Protein AF-A0A933A9W0-F1 (afdb_monomer_lite)

pLDDT: mean 83.27, std 21.34, range [23.09, 98.62]

Radius of gyration: 30.1 Å; chains: 1; bounding box: 89×67×86 Å

Foldseek 3Di:
DDDDDDDDDDDDDDDDDDDDDDDDDDDDDDDDDDDDDDDDDDDDDDDDPPPPDPDPPPDDPDDQKDKDFDAFAEDAAQDKDKTAIDIDGPNPWAWDWKAKDWDAEFDWDWDPRTHRMIMIGHHHLVSLVVQLVVLADAAQAKFFGAHFPCSQQRSQKTKMKMWTQTPVGIDIDMHIYGHDHLADGGLRFLQAEAQHKIKIAHHDDDWWAKDKDADPPWPWDWDPRTDRIIMIGHHDAAWMWMATVVVRDIDIHGYAFADFFFQAADPVRFGDGCPCCVQCVCPNHPNLPVFLSQEQQRCVQVVLQADQQRDDDLVCCQQFWFPDDPVDDRLTLVVLCVVLVPDDDPGHHHCVLNVCCVRSVSNNRTGGRDLCLQQNHDGRRVPNPPSDDDPSRDAPDLSSVSRQCPPPRPHHPVVVCCPDPQQDLCLCVPLVVCLAFQVSVCQFFLLSVVQQQVPLANLDGGPCPPPPDTQHSVSCVVSQSHSHRTGGNHPCSFFPSSHHWNDDDDDPDPPDDGGGHTPFAQWERQALQADIDHRQGSCSSVLNPQDQNPHFAEPPDDDPDPDDTDPRHVNCQQQVTRDYPTDHRPGDPLSPDHNRVVVPPD

Structure (mmCIF, N/CA/C/O backbone):
data_AF-A0A933A9W0-F1
#
_entry.id   AF-A0A933A9W0-F1
#
loop_
_atom_site.group_PDB
_atom_site.id
_atom_site.type_symbol
_atom_site.label_atom_id
_atom_site.label_alt_id
_atom_site.label_comp_id
_atom_site.label_asym_id
_atom_site.label_entity_id
_atom_site.label_seq_id
_atom_site.pdbx_PDB_ins_code
_atom_site.C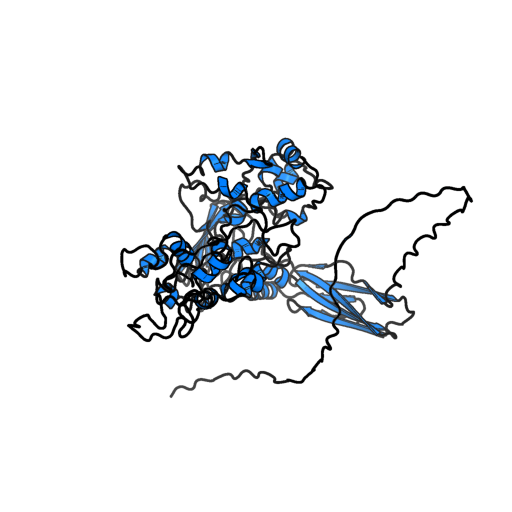artn_x
_atom_site.Cartn_y
_atom_site.Cartn_z
_atom_site.occupancy
_atom_site.B_iso_or_equiv
_atom_site.auth_seq_id
_atom_site.auth_comp_id
_atom_site.auth_asym_id
_atom_site.auth_atom_id
_atom_site.pdbx_PDB_model_num
ATOM 1 N N . MET A 1 1 ? -29.456 37.833 -17.055 1.00 34.94 1 MET A N 1
ATOM 2 C CA . MET A 1 1 ? -30.011 38.047 -15.700 1.00 34.94 1 MET A CA 1
ATOM 3 C C . MET A 1 1 ? -30.198 36.694 -15.025 1.00 34.94 1 MET A C 1
ATOM 5 O O . MET A 1 1 ? -31.278 36.132 -15.084 1.00 34.94 1 MET A O 1
ATOM 9 N N . LEU A 1 2 ? -29.138 36.154 -14.424 1.00 25.06 2 LEU A N 1
ATOM 10 C CA . LEU A 1 2 ? -29.188 34.976 -13.556 1.00 25.06 2 LEU A CA 1
ATOM 11 C C . LEU A 1 2 ? -28.366 35.314 -12.307 1.00 25.06 2 LEU A C 1
ATOM 13 O O . LEU A 1 2 ? -27.228 35.766 -12.418 1.00 25.06 2 LEU A O 1
ATOM 17 N N . LYS A 1 3 ? -28.985 35.169 -11.134 1.00 26.03 3 LYS A N 1
ATOM 18 C CA . LYS A 1 3 ? -28.390 35.401 -9.815 1.00 26.03 3 LYS A CA 1
ATOM 19 C C . LYS A 1 3 ? -27.607 34.153 -9.397 1.00 26.03 3 LYS A C 1
ATOM 21 O O . LYS A 1 3 ? -28.221 33.118 -9.159 1.00 26.03 3 LYS A O 1
ATOM 26 N N . GLY A 1 4 ? -26.288 34.266 -9.260 1.00 26.70 4 GLY A N 1
ATOM 27 C CA . GLY A 1 4 ? -25.443 33.287 -8.572 1.00 26.70 4 GLY A CA 1
ATOM 28 C C . GLY A 1 4 ? -25.197 33.729 -7.129 1.00 26.70 4 GLY A C 1
ATOM 29 O O . GLY A 1 4 ? -24.709 34.833 -6.895 1.00 26.70 4 GLY A O 1
ATOM 30 N N . LYS A 1 5 ? -25.576 32.890 -6.160 1.00 28.75 5 LYS A N 1
ATOM 31 C CA . LYS A 1 5 ? -25.258 33.059 -4.736 1.00 28.75 5 LYS A CA 1
ATOM 32 C C . LYS A 1 5 ? -23.832 32.554 -4.487 1.00 28.75 5 LYS A C 1
ATOM 34 O O . LYS A 1 5 ? -23.598 31.355 -4.574 1.00 28.75 5 LYS A O 1
ATOM 39 N N . LEU A 1 6 ? -22.915 33.455 -4.139 1.00 24.86 6 LEU A N 1
ATOM 40 C CA . LEU A 1 6 ? -21.637 33.116 -3.506 1.00 24.86 6 LEU A CA 1
ATOM 41 C C . LEU A 1 6 ? -21.896 32.863 -2.011 1.00 24.86 6 LEU A C 1
ATOM 43 O O . LEU A 1 6 ? -22.423 33.742 -1.326 1.00 24.86 6 LEU A O 1
ATOM 47 N N . LYS A 1 7 ? -21.543 31.680 -1.496 1.00 26.83 7 LYS A N 1
ATOM 48 C CA . LYS A 1 7 ? -21.399 31.450 -0.051 1.00 26.83 7 LYS A CA 1
ATOM 49 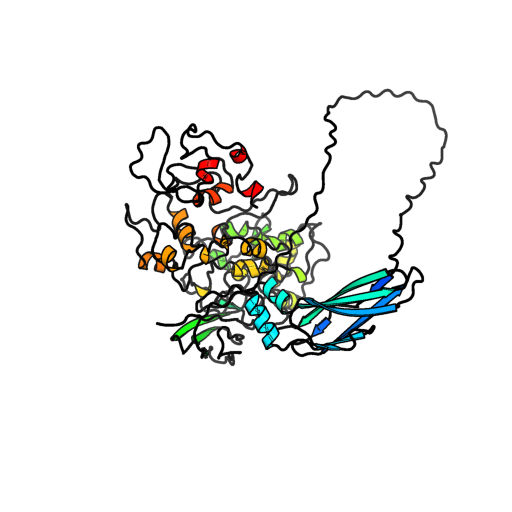C C . LYS A 1 7 ? -19.961 31.791 0.338 1.00 26.83 7 LYS A C 1
ATOM 51 O O . LYS A 1 7 ? -19.016 31.229 -0.199 1.00 26.83 7 LYS A O 1
ATOM 56 N N . MET A 1 8 ? -19.840 32.749 1.246 1.00 24.64 8 MET A N 1
ATOM 57 C CA . MET A 1 8 ? -18.605 33.331 1.760 1.00 24.64 8 MET A CA 1
ATOM 58 C C . MET A 1 8 ? -18.277 32.621 3.082 1.00 24.64 8 MET A C 1
ATOM 60 O O . MET A 1 8 ? -19.034 32.744 4.044 1.00 24.64 8 MET A O 1
ATOM 64 N N . GLY A 1 9 ? -17.207 31.824 3.107 1.00 25.22 9 GLY A N 1
ATOM 65 C CA . GLY A 1 9 ? -16.705 31.172 4.318 1.00 25.22 9 GLY A CA 1
ATOM 66 C C . GLY A 1 9 ? -15.905 32.159 5.166 1.00 25.22 9 GLY A C 1
ATOM 67 O O . GLY A 1 9 ? -14.976 32.794 4.673 1.00 25.22 9 GLY A O 1
ATOM 68 N N . TRP A 1 10 ? -16.299 32.318 6.427 1.00 24.23 10 TRP A N 1
ATOM 69 C CA . TRP A 1 10 ? -15.609 33.138 7.419 1.00 24.23 10 TRP A CA 1
ATOM 70 C C . TRP A 1 10 ? -14.385 32.385 7.955 1.00 24.23 10 TRP A C 1
ATOM 72 O O . TRP A 1 10 ? -14.532 31.409 8.684 1.00 24.23 10 TRP A O 1
ATOM 82 N N . GLY A 1 11 ? -13.186 32.847 7.600 1.00 25.08 11 GLY A N 1
ATOM 83 C CA . GLY A 1 11 ? -11.932 32.466 8.249 1.00 25.08 11 GLY A CA 1
ATOM 84 C C . GLY A 1 11 ? -11.613 33.443 9.380 1.00 25.08 11 GLY A C 1
ATOM 85 O O . GLY A 1 11 ? -11.507 34.648 9.152 1.00 25.08 11 GLY A O 1
ATOM 86 N N . VAL A 1 12 ? -11.498 32.924 10.600 1.00 27.22 12 VAL A N 1
ATOM 87 C CA . VAL A 1 12 ? -11.137 33.675 11.806 1.00 27.22 12 VAL A CA 1
ATOM 88 C C . VAL A 1 12 ? -9.650 34.035 11.766 1.00 27.22 12 VAL A C 1
ATOM 90 O O . VAL A 1 12 ? -8.783 33.168 11.713 1.00 27.22 12 VAL A O 1
ATOM 93 N N . LEU A 1 13 ? -9.383 35.340 11.807 1.00 25.28 13 LEU A N 1
ATOM 94 C CA . LEU A 1 13 ? -8.095 35.955 12.113 1.00 25.28 13 LEU A CA 1
ATOM 95 C C . LEU A 1 13 ? -7.812 35.811 13.617 1.00 25.28 13 LEU A C 1
ATOM 97 O O . LEU A 1 13 ? -8.642 36.237 14.419 1.00 25.28 13 LEU A O 1
ATOM 101 N N . LEU A 1 14 ? -6.629 35.329 14.003 1.00 25.61 14 LEU A N 1
ATOM 102 C CA . LEU A 1 14 ? -5.960 35.751 15.241 1.00 25.61 14 LEU A CA 1
ATOM 103 C C . LEU A 1 14 ? -4.461 35.439 15.153 1.00 25.61 14 LEU A C 1
ATOM 105 O O . LEU A 1 14 ? -4.034 34.289 15.191 1.00 25.61 14 LEU A O 1
ATOM 109 N N . LEU A 1 15 ? -3.681 36.509 14.998 1.00 25.11 15 LEU A N 1
ATOM 110 C CA . LEU A 1 15 ? -2.225 36.534 14.935 1.00 25.11 15 LEU A CA 1
ATOM 111 C C . LEU A 1 15 ? -1.724 37.397 16.103 1.00 25.11 15 LEU A C 1
ATOM 113 O O . LEU A 1 15 ? -2.018 38.588 16.148 1.00 25.11 15 LEU A O 1
ATOM 117 N N . ALA A 1 16 ? -0.998 36.787 17.036 1.00 25.27 16 ALA A N 1
ATOM 118 C CA . ALA A 1 16 ? -0.048 37.383 17.987 1.00 25.27 16 ALA A CA 1
ATOM 119 C C . ALA A 1 16 ? 0.556 36.191 18.753 1.00 25.27 16 ALA A C 1
ATOM 121 O O . ALA A 1 16 ? -0.192 35.344 19.220 1.00 25.27 16 ALA A O 1
ATOM 122 N N . GLY A 1 17 ? 1.853 35.964 18.916 1.00 23.53 17 GLY A N 1
ATOM 123 C CA . GLY A 1 17 ? 3.048 36.777 18.759 1.00 23.53 17 GLY A CA 1
ATOM 124 C C . GLY A 1 17 ? 3.981 36.330 19.886 1.00 23.53 17 GLY A C 1
ATOM 125 O O . GLY A 1 17 ? 3.722 36.673 21.032 1.00 23.53 17 GLY A O 1
ATOM 126 N N . VAL A 1 18 ? 5.022 35.542 19.597 1.00 25.08 18 VAL A N 1
ATOM 127 C CA . VAL A 1 18 ? 6.111 35.270 20.553 1.00 25.08 18 VAL A CA 1
ATOM 128 C C . VAL A 1 18 ? 7.432 35.213 19.793 1.00 25.08 18 VAL A C 1
ATOM 130 O O . VAL A 1 18 ? 7.679 34.325 18.982 1.00 25.08 18 VAL A O 1
ATOM 133 N N . LEU A 1 19 ? 8.257 36.217 20.069 1.00 23.84 19 LEU A N 1
ATOM 134 C CA . LEU A 1 19 ? 9.648 36.366 19.670 1.00 23.84 19 LEU A CA 1
ATOM 135 C C . LEU A 1 19 ? 10.511 35.638 20.715 1.00 23.84 19 LEU A C 1
ATOM 137 O O . LEU A 1 19 ? 10.413 35.960 21.898 1.00 23.84 19 LEU A O 1
ATOM 141 N N . ALA A 1 20 ? 11.358 34.692 20.305 1.00 25.88 20 ALA A N 1
ATOM 142 C CA . ALA A 1 20 ? 12.366 34.092 21.180 1.00 25.88 20 ALA A CA 1
ATOM 143 C C . ALA A 1 20 ? 13.759 34.225 20.548 1.00 25.88 20 ALA A C 1
ATOM 145 O O . ALA A 1 20 ? 14.064 33.636 19.513 1.00 25.88 20 ALA A O 1
ATOM 146 N N . LEU A 1 21 ? 14.570 35.058 21.199 1.00 23.11 21 LEU A N 1
ATOM 147 C CA . LEU A 1 21 ? 16.001 35.268 21.001 1.00 23.11 21 LEU A CA 1
ATOM 148 C C . LEU A 1 21 ? 16.768 33.974 21.340 1.00 23.11 21 LEU A C 1
ATOM 150 O O . LEU A 1 21 ? 16.639 33.477 22.456 1.00 23.11 21 LEU A O 1
ATOM 154 N N . PHE A 1 22 ? 17.623 33.485 20.439 1.00 24.70 22 PHE A N 1
ATOM 155 C CA . PHE A 1 22 ? 18.659 32.500 20.770 1.00 24.70 22 PHE A CA 1
ATOM 156 C C . PHE A 1 22 ? 20.037 33.168 20.733 1.00 24.70 22 PHE A C 1
ATOM 158 O O . PHE A 1 22 ? 20.483 33.663 19.699 1.00 24.70 22 PHE A O 1
ATOM 165 N N . LEU A 1 23 ? 20.692 33.193 21.895 1.00 24.77 23 LEU A N 1
ATOM 166 C CA . LEU A 1 23 ? 22.083 33.597 22.081 1.00 24.77 23 LEU A CA 1
ATOM 167 C C . LEU A 1 23 ? 23.011 32.447 21.668 1.00 24.77 23 LEU A C 1
ATOM 169 O O . LEU A 1 23 ? 22.913 31.342 22.198 1.00 24.77 23 LEU A O 1
ATOM 173 N N . LEU A 1 24 ? 23.926 32.739 20.740 1.00 23.81 24 LEU A N 1
ATOM 174 C CA . LEU A 1 24 ? 25.108 31.930 20.463 1.00 23.81 24 LEU A CA 1
ATOM 175 C C . LEU A 1 24 ? 26.062 31.975 21.663 1.00 23.81 24 LEU A C 1
ATOM 177 O O . LEU A 1 24 ? 26.361 33.053 22.173 1.00 23.81 24 LEU A O 1
ATOM 181 N N . SER A 1 25 ? 26.643 30.829 22.014 1.00 24.25 25 SER A N 1
ATOM 182 C CA . SER A 1 25 ? 27.951 30.799 22.665 1.00 24.25 25 SER A CA 1
ATOM 183 C C . SER A 1 25 ? 28.814 29.729 22.007 1.00 24.25 25 SER A C 1
ATOM 185 O O . SER A 1 25 ? 28.452 28.556 21.952 1.00 24.25 25 SER A O 1
ATOM 187 N N . ALA A 1 26 ? 29.935 30.184 21.456 1.00 25.33 26 ALA A N 1
ATOM 188 C CA . ALA A 1 26 ? 30.966 29.392 20.810 1.00 25.33 26 ALA A CA 1
ATOM 189 C C . ALA A 1 26 ? 31.969 28.835 21.833 1.00 25.33 26 ALA A C 1
ATOM 191 O O . ALA A 1 26 ? 32.259 29.491 22.830 1.00 25.33 26 ALA A O 1
ATOM 192 N N . CYS A 1 27 ? 32.514 27.657 21.534 1.00 23.09 27 CYS A N 1
ATOM 193 C CA . CYS A 1 27 ? 33.847 27.143 21.889 1.00 23.09 27 CYS A CA 1
ATOM 194 C C . CYS A 1 27 ? 33.906 25.730 21.287 1.00 23.09 27 CYS A C 1
ATOM 196 O O . CYS A 1 27 ? 32.954 24.979 21.440 1.00 23.09 27 CYS A O 1
ATOM 198 N N . GLY A 1 28 ? 34.907 25.254 20.562 1.00 25.03 28 GLY A N 1
ATOM 199 C CA . GLY A 1 28 ? 36.280 25.669 20.313 1.00 25.03 28 GLY A CA 1
ATOM 200 C C . GLY A 1 28 ? 36.989 24.364 19.929 1.00 25.03 28 GLY A C 1
ATOM 201 O O . GLY A 1 28 ? 36.857 23.373 20.641 1.00 25.03 28 GLY A O 1
ATOM 202 N N . LYS A 1 29 ? 37.611 24.323 18.748 1.00 26.22 29 LYS A N 1
ATOM 203 C CA . LYS A 1 29 ? 38.359 23.168 18.222 1.00 26.22 29 LYS A CA 1
ATOM 204 C C . LYS A 1 29 ? 39.548 22.832 19.129 1.00 26.22 29 LYS A C 1
ATOM 206 O O . LYS A 1 29 ? 40.138 23.767 19.653 1.00 26.22 29 LYS A O 1
ATOM 211 N N . GLU A 1 30 ? 39.935 21.554 19.199 1.00 25.86 30 GLU A N 1
ATOM 212 C CA . GLU A 1 30 ? 41.292 21.060 18.872 1.00 25.86 30 GLU A CA 1
ATOM 213 C C . GLU A 1 30 ? 41.465 19.557 19.194 1.00 25.86 30 GLU A C 1
ATOM 215 O O . GLU A 1 30 ? 41.181 19.092 20.293 1.00 25.86 30 GLU A O 1
ATOM 220 N N . GLU A 1 31 ? 41.965 18.815 18.205 1.00 28.73 31 GLU A N 1
ATOM 221 C CA . GLU A 1 31 ? 42.827 17.625 18.333 1.00 28.73 31 GLU A CA 1
ATOM 222 C C . GLU A 1 31 ? 44.253 18.097 17.938 1.00 28.73 31 GLU A C 1
ATOM 224 O O . GLU A 1 31 ? 44.320 19.100 17.214 1.00 28.73 31 GLU A O 1
ATOM 229 N N . PRO A 1 32 ? 45.388 17.443 18.308 1.00 37.06 32 PRO A N 1
ATOM 230 C CA . PRO A 1 32 ? 45.601 16.003 18.095 1.00 37.06 32 PRO A CA 1
ATOM 231 C C . PRO A 1 32 ? 46.526 15.245 19.094 1.00 37.06 32 PRO A C 1
ATOM 233 O O . PRO A 1 32 ? 47.184 15.793 19.973 1.00 37.06 32 PRO A O 1
ATOM 236 N N . THR A 1 33 ? 46.567 13.928 18.873 1.00 28.81 33 THR A N 1
ATOM 237 C CA . THR A 1 33 ? 47.484 12.848 19.312 1.00 28.81 33 THR A CA 1
ATOM 238 C C . THR A 1 33 ? 48.939 13.181 19.704 1.00 28.81 33 THR A C 1
ATOM 240 O O . THR A 1 33 ? 49.611 13.913 18.983 1.00 28.81 33 THR A O 1
ATOM 243 N N . THR A 1 34 ? 49.499 12.469 20.707 1.00 25.62 34 THR A N 1
ATOM 244 C CA . THR A 1 34 ? 50.857 11.843 20.661 1.00 25.62 34 THR A CA 1
ATOM 245 C C . THR A 1 34 ? 51.174 10.881 21.837 1.00 25.62 34 THR A C 1
ATOM 247 O O . THR A 1 34 ? 51.078 11.227 23.007 1.00 25.62 34 THR A O 1
ATOM 250 N N . THR A 1 35 ? 51.548 9.654 21.457 1.00 23.45 35 THR A N 1
ATOM 251 C CA . THR A 1 35 ? 52.614 8.723 21.910 1.00 23.45 35 THR A CA 1
ATOM 252 C C . THR A 1 35 ? 53.100 8.617 23.379 1.00 23.45 35 THR A C 1
ATOM 254 O O . THR A 1 35 ? 53.759 9.496 23.918 1.00 23.45 35 THR A O 1
ATOM 257 N N . THR A 1 36 ? 52.889 7.411 23.928 1.00 27.62 36 THR A N 1
ATOM 258 C CA . THR A 1 36 ? 53.719 6.532 24.794 1.00 27.62 36 THR A CA 1
ATOM 259 C C . THR A 1 36 ? 54.945 7.091 25.539 1.00 27.62 36 THR A C 1
ATOM 261 O O . THR A 1 36 ? 55.904 7.509 24.903 1.00 27.62 36 THR A O 1
ATOM 264 N N . THR A 1 37 ? 55.040 6.852 26.859 1.00 23.17 37 THR A N 1
ATOM 265 C CA . THR A 1 37 ? 56.263 6.318 27.514 1.00 23.17 37 THR A CA 1
ATOM 266 C C . THR A 1 37 ? 55.915 5.625 28.838 1.00 23.17 37 THR A C 1
ATOM 268 O O . THR A 1 37 ? 55.237 6.178 29.700 1.00 23.17 37 THR A O 1
ATOM 271 N N . THR A 1 38 ? 56.398 4.394 28.983 1.00 26.12 38 THR A N 1
ATOM 272 C CA . THR A 1 38 ? 56.368 3.568 30.191 1.00 26.12 38 THR A CA 1
ATOM 273 C C . THR A 1 38 ? 57.582 3.897 31.061 1.00 26.12 38 THR A C 1
ATOM 275 O O . THR A 1 38 ? 58.704 3.780 30.578 1.00 26.12 38 THR A O 1
ATOM 278 N N . THR A 1 39 ? 57.385 4.199 32.348 1.00 24.67 39 THR A N 1
ATOM 279 C CA . THR A 1 39 ? 58.450 4.043 33.352 1.00 24.67 39 THR A CA 1
ATOM 280 C C . THR A 1 39 ? 57.861 3.482 34.640 1.00 24.67 39 THR A C 1
ATOM 282 O O . THR A 1 39 ? 57.137 4.148 35.374 1.00 24.67 39 THR A O 1
ATOM 285 N N . THR A 1 40 ? 58.161 2.211 34.879 1.00 25.31 40 THR A N 1
ATOM 286 C CA . THR A 1 40 ? 57.961 1.476 36.127 1.00 25.31 40 THR A CA 1
ATOM 287 C C . THR A 1 40 ? 58.981 1.906 37.177 1.00 25.31 40 THR A C 1
ATOM 289 O O . THR A 1 40 ? 60.182 1.776 36.941 1.00 25.31 40 THR A O 1
ATOM 292 N N . THR A 1 41 ? 58.511 2.273 38.370 1.00 26.42 41 THR A N 1
ATOM 293 C CA . THR A 1 41 ? 59.307 2.174 39.601 1.00 26.42 41 THR A CA 1
ATOM 294 C C . THR A 1 41 ? 58.466 1.500 40.681 1.00 26.42 41 THR A C 1
ATOM 296 O O . THR A 1 41 ? 57.390 1.957 41.053 1.00 26.42 41 THR A O 1
ATOM 299 N N . THR A 1 42 ? 58.960 0.351 41.120 1.00 26.42 42 THR A N 1
ATOM 300 C CA . THR A 1 42 ? 58.375 -0.619 42.050 1.00 26.42 42 THR A CA 1
ATOM 301 C C . THR A 1 42 ? 58.728 -0.311 43.503 1.00 26.42 42 THR A C 1
ATOM 303 O O . THR A 1 42 ? 59.916 -0.165 43.781 1.00 26.42 42 THR A O 1
ATOM 306 N N . THR A 1 43 ? 57.767 -0.342 44.438 1.00 27.59 43 THR A N 1
ATOM 307 C CA . THR A 1 43 ? 57.887 -0.946 45.798 1.00 27.59 43 THR A CA 1
ATOM 308 C C . THR A 1 43 ? 56.503 -0.993 46.501 1.00 27.59 43 THR A C 1
ATOM 310 O O . THR A 1 43 ? 55.566 -0.391 45.984 1.00 27.59 43 THR A O 1
ATOM 313 N N . PRO A 1 44 ? 56.279 -1.791 47.569 1.00 27.62 44 PRO A N 1
ATOM 314 C CA . PRO A 1 44 ? 55.277 -2.855 47.552 1.00 27.62 44 PRO A CA 1
ATOM 315 C C . PRO A 1 44 ? 54.076 -2.648 48.495 1.00 27.62 44 PRO A C 1
ATOM 317 O O . PRO A 1 44 ? 54.169 -2.011 49.536 1.00 27.62 44 PRO A O 1
ATOM 320 N N . ALA A 1 45 ? 52.974 -3.290 48.097 1.00 30.73 45 ALA A N 1
ATOM 321 C CA . ALA A 1 45 ? 51.864 -3.839 48.881 1.00 30.73 45 ALA A CA 1
ATOM 322 C C . ALA A 1 45 ? 51.492 -3.166 50.220 1.00 30.73 45 ALA A C 1
ATOM 324 O O . ALA A 1 45 ? 51.939 -3.581 51.289 1.00 30.73 45 ALA A O 1
ATOM 325 N N . THR A 1 46 ? 50.502 -2.274 50.149 1.00 27.19 46 THR A N 1
ATOM 326 C CA . THR A 1 46 ? 49.542 -2.065 51.240 1.00 27.19 46 THR A CA 1
ATOM 327 C C . THR A 1 46 ? 48.188 -2.582 50.769 1.00 27.19 46 THR A C 1
ATOM 329 O O . THR A 1 46 ? 47.650 -2.121 49.764 1.00 27.19 46 THR A O 1
ATOM 332 N N . THR A 1 47 ? 47.660 -3.581 51.472 1.00 32.84 47 THR A N 1
ATOM 333 C CA . THR A 1 47 ? 46.328 -4.147 51.255 1.00 32.84 47 THR A CA 1
ATOM 334 C C . THR A 1 47 ? 45.279 -3.098 51.609 1.00 32.84 47 THR A C 1
ATOM 336 O O . THR A 1 47 ? 44.899 -2.958 52.769 1.00 32.84 47 THR A O 1
ATOM 339 N N . THR A 1 48 ? 44.815 -2.345 50.616 1.00 28.08 48 THR A N 1
ATOM 340 C CA . THR A 1 48 ? 43.664 -1.454 50.767 1.00 28.08 48 THR A CA 1
ATOM 341 C C . THR A 1 48 ? 42.456 -2.157 50.171 1.00 28.08 48 THR A C 1
ATOM 343 O O . THR A 1 48 ? 42.316 -2.257 48.956 1.00 28.08 48 THR A O 1
ATOM 346 N N . THR A 1 49 ? 41.588 -2.678 51.035 1.00 28.48 49 THR A N 1
ATOM 347 C CA . THR A 1 49 ? 40.213 -3.052 50.695 1.00 28.48 49 THR A CA 1
ATOM 348 C C . THR A 1 49 ? 39.516 -1.843 50.078 1.00 28.48 49 THR A C 1
ATOM 350 O O . THR A 1 49 ? 39.095 -0.929 50.784 1.00 28.48 49 THR A O 1
ATOM 353 N N . THR A 1 50 ? 39.411 -1.818 48.752 1.00 29.05 50 THR A N 1
ATOM 354 C CA . THR A 1 50 ? 38.501 -0.936 48.029 1.00 29.05 50 THR A CA 1
ATOM 355 C C . THR A 1 50 ? 37.090 -1.467 48.223 1.00 29.05 50 THR A C 1
ATOM 357 O O . THR A 1 50 ? 36.639 -2.385 47.544 1.00 29.05 50 THR A O 1
ATOM 360 N N . THR A 1 51 ? 36.380 -0.889 49.185 1.00 30.89 51 THR A N 1
ATOM 361 C CA . THR A 1 51 ? 34.926 -0.988 49.267 1.00 30.89 51 THR A CA 1
ATOM 362 C C . THR A 1 51 ? 34.362 -0.314 48.018 1.00 30.89 51 THR A C 1
ATOM 364 O O . THR A 1 51 ? 34.309 0.910 47.926 1.00 30.89 51 THR A O 1
ATOM 367 N N . THR A 1 52 ? 33.988 -1.100 47.011 1.00 36.00 52 THR A N 1
ATOM 368 C CA . THR A 1 52 ? 33.162 -0.615 45.906 1.00 36.00 52 THR A CA 1
ATOM 369 C C . THR A 1 52 ? 31.785 -0.299 46.473 1.00 36.00 52 THR A C 1
ATOM 371 O O . THR A 1 52 ? 30.988 -1.202 46.731 1.00 36.00 52 THR A O 1
ATOM 374 N N . THR A 1 53 ? 31.513 0.980 46.719 1.00 36.66 53 THR A N 1
ATOM 375 C CA . THR A 1 53 ? 30.159 1.469 46.981 1.00 36.66 53 THR A CA 1
ATOM 376 C C . THR A 1 53 ? 29.286 1.099 45.776 1.00 36.66 53 THR A C 1
ATOM 378 O O . THR A 1 53 ? 29.659 1.448 44.652 1.00 36.66 53 THR A O 1
ATOM 381 N N . PRO A 1 54 ? 28.156 0.391 45.952 1.00 41.34 54 PRO A N 1
ATOM 382 C CA . PRO A 1 54 ? 27.230 0.139 44.857 1.00 41.34 54 PRO A CA 1
ATOM 383 C C . PRO A 1 54 ? 26.770 1.477 44.280 1.00 41.34 54 PRO A C 1
ATOM 385 O O . PRO A 1 54 ? 26.426 2.388 45.036 1.00 41.34 54 PRO A O 1
ATOM 388 N N . ALA A 1 55 ? 26.764 1.601 42.953 1.00 42.34 55 ALA A N 1
ATOM 389 C CA . ALA A 1 55 ? 26.108 2.717 42.290 1.00 42.34 55 ALA A CA 1
ATOM 390 C C . ALA A 1 55 ? 24.662 2.782 42.800 1.00 42.34 55 ALA A C 1
ATOM 392 O O . ALA A 1 55 ? 23.900 1.828 42.643 1.00 42.34 55 ALA A O 1
ATOM 393 N N . ALA A 1 56 ? 24.305 3.880 43.466 1.00 40.09 56 ALA A N 1
ATOM 394 C CA . ALA A 1 56 ? 22.934 4.122 43.869 1.00 40.09 56 ALA A CA 1
ATOM 395 C C . ALA A 1 56 ? 22.092 4.203 42.592 1.00 40.09 56 ALA A C 1
ATOM 397 O O . ALA A 1 56 ? 22.191 5.167 41.835 1.00 40.09 56 ALA A O 1
ATOM 398 N N . THR A 1 57 ? 21.282 3.177 42.342 1.00 42.81 57 THR A N 1
ATOM 399 C CA . THR A 1 57 ? 20.145 3.259 41.431 1.00 42.81 57 THR A CA 1
ATOM 400 C C . THR A 1 57 ? 19.265 4.400 41.919 1.00 42.81 57 THR A C 1
ATOM 402 O O . THR A 1 57 ? 18.537 4.256 42.900 1.00 42.81 57 THR A O 1
ATOM 405 N N . THR A 1 58 ? 19.372 5.556 41.272 1.00 43.00 58 THR A N 1
ATOM 406 C CA . THR A 1 58 ? 18.461 6.682 41.443 1.00 43.00 58 THR A CA 1
ATOM 407 C C . THR A 1 58 ? 17.104 6.266 40.891 1.00 43.00 58 THR A C 1
ATOM 409 O O . THR A 1 58 ? 16.786 6.483 39.725 1.00 43.00 58 THR A O 1
ATOM 412 N N . THR A 1 59 ? 16.301 5.607 41.723 1.00 55.94 59 THR A N 1
ATOM 413 C CA . THR A 1 59 ? 14.900 5.345 41.413 1.00 55.94 59 THR A CA 1
ATOM 414 C C . THR A 1 59 ? 14.194 6.692 41.316 1.00 55.94 59 THR A C 1
ATOM 416 O O . THR A 1 59 ? 14.151 7.470 42.270 1.00 55.94 59 THR A O 1
ATOM 419 N N . THR A 1 60 ? 13.699 7.021 40.125 1.00 59.72 60 THR A N 1
ATOM 420 C CA . THR A 1 60 ? 12.883 8.217 39.920 1.00 59.72 60 THR A CA 1
ATOM 421 C C . THR A 1 60 ? 11.680 8.141 40.867 1.00 59.72 60 THR A C 1
ATOM 423 O O . THR A 1 60 ? 11.019 7.098 40.896 1.00 59.72 60 THR A O 1
ATOM 426 N N . PRO A 1 61 ? 11.391 9.184 41.668 1.00 73.69 61 PRO A N 1
ATOM 427 C CA . PRO A 1 61 ? 10.226 9.162 42.539 1.00 73.69 61 PRO A CA 1
ATOM 428 C C . PRO A 1 61 ? 8.951 8.929 41.712 1.00 73.69 61 PRO A C 1
ATOM 430 O O . PRO A 1 61 ? 8.836 9.470 40.608 1.00 73.69 61 PRO A O 1
ATOM 433 N N . PRO A 1 62 ? 8.005 8.111 42.209 1.00 77.50 62 PRO A N 1
ATOM 434 C CA . PRO A 1 62 ? 6.779 7.805 41.485 1.00 77.50 62 PRO A CA 1
ATOM 435 C C . PRO A 1 62 ? 5.979 9.082 41.217 1.00 77.50 62 PRO A C 1
ATOM 437 O O . PRO A 1 62 ? 5.973 10.010 42.029 1.00 77.50 62 PRO A O 1
ATOM 440 N N . ALA A 1 63 ? 5.295 9.125 40.071 1.00 86.31 63 ALA A N 1
ATOM 441 C CA . ALA A 1 63 ? 4.481 10.275 39.694 1.00 86.31 63 ALA A CA 1
ATOM 442 C C . ALA A 1 63 ? 3.431 10.593 40.786 1.00 86.31 63 ALA A C 1
ATOM 444 O O . ALA A 1 63 ? 2.876 9.653 41.365 1.00 86.31 63 ALA A O 1
ATOM 445 N N . PRO A 1 64 ? 3.119 11.879 41.056 1.00 89.38 64 PRO A N 1
ATOM 446 C CA . PRO A 1 64 ? 2.194 12.282 42.124 1.00 89.38 64 PRO A CA 1
ATOM 447 C C . PRO A 1 64 ? 0.821 11.604 42.038 1.00 89.38 64 PRO A C 1
ATOM 449 O O . PRO A 1 64 ? 0.274 11.170 43.051 1.00 89.38 64 PRO A O 1
ATOM 452 N N . VAL A 1 65 ? 0.308 11.455 40.815 1.00 93.31 65 VAL A N 1
ATOM 453 C CA . VAL A 1 65 ? -0.917 10.724 40.492 1.00 93.31 65 VAL A CA 1
ATOM 454 C C . VAL A 1 65 ? -0.679 9.904 39.229 1.00 93.31 65 VAL A C 1
ATOM 456 O O . VAL A 1 65 ? -0.139 10.411 38.245 1.00 93.31 65 VAL A O 1
ATOM 459 N N . VAL A 1 66 ? -1.099 8.641 39.248 1.00 94.38 66 VAL A N 1
ATOM 460 C CA . VAL A 1 66 ? -1.071 7.737 38.091 1.00 94.38 66 VAL A CA 1
ATOM 461 C C . VAL A 1 66 ? -2.503 7.361 37.740 1.00 94.38 66 VAL A C 1
ATOM 463 O O . VAL A 1 66 ? -3.264 6.964 38.614 1.00 94.38 66 VAL A O 1
ATOM 466 N N . LEU A 1 67 ? -2.883 7.482 36.470 1.00 96.38 67 LEU A N 1
ATOM 467 C CA . LEU A 1 67 ? -4.208 7.081 35.995 1.00 96.38 67 LEU A CA 1
ATOM 468 C C . LEU A 1 67 ? -4.113 5.722 35.309 1.00 96.38 67 LEU A C 1
ATOM 470 O O . LEU A 1 67 ? -3.334 5.564 34.367 1.00 96.38 67 LEU A O 1
ATOM 474 N N . ASP A 1 68 ? -4.918 4.756 35.734 1.00 95.75 68 ASP A N 1
ATOM 475 C CA . ASP A 1 68 ? -5.106 3.493 35.022 1.00 95.75 68 ASP A CA 1
ATOM 476 C C . ASP A 1 68 ? -6.464 3.476 34.313 1.00 95.75 68 ASP A C 1
ATOM 478 O O . ASP A 1 68 ? -7.466 3.859 34.909 1.00 95.75 68 ASP A O 1
ATOM 482 N N . LEU A 1 69 ? -6.477 3.072 33.042 1.00 93.62 69 LEU A N 1
ATOM 483 C CA . LEU A 1 69 ? -7.677 2.979 32.199 1.00 93.62 69 LEU A CA 1
ATOM 484 C C . LEU A 1 69 ? -7.971 1.536 31.758 1.00 93.62 69 LEU A C 1
ATOM 486 O O . LEU A 1 69 ? -8.903 1.312 30.991 1.00 93.62 69 LEU A O 1
ATOM 490 N N . GLY A 1 70 ? -7.177 0.564 32.221 1.00 88.88 70 GLY A N 1
ATOM 491 C CA . GLY A 1 70 ? -7.236 -0.807 31.732 1.00 88.88 70 GLY A CA 1
ATOM 492 C C . GLY A 1 70 ? -6.720 -0.952 30.297 1.00 88.88 70 GLY A C 1
ATOM 493 O O . GLY A 1 70 ? -6.010 -0.092 29.768 1.00 88.88 70 GLY A O 1
ATOM 494 N N . ALA A 1 71 ? -7.056 -2.086 29.683 1.00 84.62 71 ALA A N 1
ATOM 495 C CA . ALA A 1 71 ? -6.703 -2.386 28.300 1.00 84.62 71 ALA A CA 1
ATOM 496 C C . ALA A 1 71 ? -7.581 -1.606 27.307 1.00 84.62 71 ALA A C 1
ATOM 498 O O . ALA A 1 71 ? -8.723 -1.252 27.617 1.00 84.62 71 ALA A O 1
ATOM 499 N N . ALA A 1 72 ? -7.057 -1.396 26.096 1.00 86.31 72 ALA A N 1
ATOM 500 C CA . ALA A 1 72 ? -7.850 -0.912 24.970 1.00 86.31 72 ALA A CA 1
ATOM 501 C C . ALA A 1 72 ? -9.082 -1.807 24.760 1.00 86.31 72 ALA A C 1
ATOM 503 O O . ALA A 1 72 ? -9.024 -3.019 24.982 1.00 86.31 72 ALA A O 1
ATOM 504 N N . GLN A 1 73 ? -10.198 -1.195 24.375 1.00 92.50 73 GLN A N 1
ATOM 505 C CA . GLN A 1 73 ? -11.471 -1.892 24.200 1.00 92.50 73 GLN A CA 1
ATOM 506 C C . GLN A 1 73 ? -11.767 -2.065 22.712 1.00 92.50 73 GLN A C 1
ATOM 508 O O . GLN A 1 73 ? -11.464 -1.181 21.912 1.00 92.50 73 GLN A O 1
ATOM 513 N N . VAL A 1 74 ? -12.399 -3.181 22.360 1.00 93.44 74 VAL A N 1
ATOM 514 C CA . VAL A 1 74 ? -12.876 -3.461 21.002 1.00 93.44 74 VAL A CA 1
ATOM 515 C C . VAL A 1 74 ? -14.379 -3.688 21.064 1.00 93.44 74 VAL A C 1
ATOM 517 O O . VAL A 1 74 ? -14.874 -4.345 21.980 1.00 93.44 74 VAL A O 1
ATOM 520 N N . SER A 1 75 ? -15.112 -3.124 20.112 1.00 94.94 75 SER A N 1
ATOM 521 C CA . SER A 1 75 ? -16.553 -3.324 19.972 1.00 94.94 75 SER A CA 1
ATOM 522 C C . SER A 1 75 ? -16.950 -3.283 18.497 1.00 94.94 75 SER A C 1
ATOM 524 O O . SER A 1 75 ? -16.109 -3.162 17.612 1.00 94.94 75 SER A O 1
ATOM 526 N N . GLN A 1 76 ? -18.240 -3.421 18.228 1.00 94.81 76 GLN A N 1
ATOM 527 C CA . GLN A 1 76 ? -18.814 -3.257 16.896 1.00 94.81 76 GLN A CA 1
ATOM 528 C C . GLN A 1 76 ? -19.401 -1.842 16.765 1.00 94.81 76 GLN A C 1
ATOM 530 O O . GLN A 1 76 ? -19.792 -1.253 17.781 1.00 94.81 76 GLN A O 1
ATOM 535 N N . PRO A 1 77 ? -19.526 -1.292 15.545 1.00 96.56 77 PRO A N 1
ATOM 536 C CA . PRO A 1 77 ? -20.264 -0.053 15.322 1.00 96.56 77 PRO A CA 1
ATOM 537 C C . PRO A 1 77 ? -21.668 -0.090 15.951 1.00 96.56 77 PRO A C 1
ATOM 539 O O . PRO A 1 77 ? -22.377 -1.092 15.874 1.00 96.56 77 PRO A O 1
ATOM 542 N N . GLY A 1 78 ? -22.073 1.002 16.602 1.00 96.38 78 GLY A N 1
ATOM 543 C CA . GLY A 1 78 ? -23.318 1.114 17.371 1.00 96.38 78 GLY A CA 1
ATOM 544 C C . GLY A 1 78 ? -23.304 0.406 18.732 1.00 96.38 78 GLY A C 1
ATOM 545 O O . GLY A 1 78 ? -24.260 0.535 19.495 1.00 96.38 78 GLY A O 1
ATOM 546 N N . GLY A 1 79 ? -22.243 -0.339 19.052 1.00 95.88 79 GLY A N 1
ATOM 547 C CA . GLY A 1 79 ? -22.079 -1.025 20.327 1.00 95.88 79 GLY A CA 1
ATOM 548 C C . GLY A 1 79 ? -21.795 -0.069 21.485 1.00 95.88 79 GLY A C 1
ATOM 549 O O . GLY A 1 79 ? -21.327 1.057 21.299 1.00 95.88 79 GLY A O 1
ATOM 550 N N . SER A 1 80 ? -22.047 -0.540 22.707 1.00 95.62 80 SER A N 1
ATOM 551 C CA . SER A 1 80 ? -21.716 0.194 23.930 1.00 95.62 80 SER A CA 1
ATOM 552 C C . SER A 1 80 ? -20.479 -0.387 24.609 1.00 95.62 80 SER A C 1
ATOM 554 O O . SER A 1 80 ? -20.307 -1.604 24.652 1.00 95.62 80 SER A O 1
ATOM 556 N N . VAL A 1 81 ? -19.635 0.478 25.170 1.00 96.38 81 VAL A N 1
ATOM 557 C CA . VAL A 1 81 ? -18.480 0.091 25.989 1.00 96.38 81 VAL A CA 1
ATOM 558 C C . VAL A 1 81 ? -18.446 0.889 27.286 1.00 96.38 81 VAL A C 1
ATOM 560 O O . VAL A 1 81 ? -18.890 2.037 27.349 1.00 96.38 81 VAL A O 1
ATOM 563 N N . THR A 1 82 ? -17.883 0.280 28.326 1.00 96.56 82 THR A N 1
ATOM 564 C CA . THR A 1 82 ? -17.648 0.927 29.616 1.00 96.56 82 THR A CA 1
ATOM 565 C C . THR A 1 82 ? -16.151 1.099 29.829 1.00 96.56 82 THR A C 1
ATOM 567 O O . THR A 1 82 ? -15.394 0.138 29.718 1.00 96.56 82 THR A O 1
ATOM 570 N N . ILE A 1 83 ? -15.723 2.309 30.179 1.00 96.50 83 ILE A N 1
ATOM 571 C CA . ILE A 1 83 ? -14.320 2.633 30.437 1.00 96.50 83 ILE A CA 1
ATOM 572 C C . ILE A 1 83 ? -14.204 3.153 31.864 1.00 96.50 83 ILE A C 1
ATOM 574 O O . ILE A 1 83 ? -14.833 4.147 32.219 1.00 96.50 83 ILE A O 1
ATOM 578 N N . LYS A 1 84 ? -13.372 2.508 32.682 1.00 96.81 84 LYS A N 1
ATOM 579 C CA . LYS A 1 84 ? -13.143 2.916 34.069 1.00 96.81 84 LYS A CA 1
ATOM 580 C C . LYS A 1 84 ? -11.762 3.536 34.240 1.00 96.81 84 LYS A C 1
ATOM 582 O O . LYS A 1 84 ? -10.770 2.937 33.837 1.00 96.81 84 LYS A O 1
ATOM 587 N N . VAL A 1 85 ? -11.692 4.694 34.895 1.00 97.44 85 VAL A N 1
ATOM 588 C CA . VAL A 1 85 ? -10.439 5.259 35.404 1.00 97.44 85 VAL A CA 1
ATOM 589 C C . VAL A 1 85 ? -10.232 4.857 36.862 1.00 97.44 85 VAL A C 1
ATOM 591 O O . VAL A 1 85 ? -11.119 5.011 37.695 1.00 97.44 85 VAL A O 1
ATOM 594 N N . THR A 1 86 ? -9.035 4.374 37.187 1.00 96.81 86 THR A N 1
ATOM 595 C CA . THR A 1 86 ? -8.599 4.116 38.566 1.00 96.81 86 THR A CA 1
ATOM 596 C C . THR A 1 86 ? -7.382 4.994 38.876 1.00 96.81 86 THR A C 1
ATOM 598 O O . THR A 1 86 ? -6.272 4.672 38.446 1.00 96.81 86 THR A O 1
ATOM 601 N N . PRO A 1 87 ? -7.563 6.138 39.564 1.00 95.12 87 PRO A N 1
ATOM 602 C CA . PRO A 1 87 ? -6.452 6.989 39.983 1.00 95.12 87 PRO A CA 1
ATOM 603 C C . PRO A 1 87 ? -5.700 6.387 41.179 1.00 95.12 87 PRO A C 1
ATOM 605 O O . PRO A 1 87 ? -6.295 6.119 42.222 1.00 95.12 87 PRO A O 1
ATOM 608 N N . THR A 1 88 ? -4.381 6.261 41.067 1.00 96.06 88 THR A N 1
ATOM 609 C CA . THR A 1 88 ? -3.469 5.979 42.183 1.00 96.06 88 THR A CA 1
ATOM 610 C C . THR A 1 88 ? -2.856 7.290 42.657 1.00 96.06 88 THR A C 1
ATOM 612 O O . THR A 1 88 ? -2.138 7.943 41.899 1.00 96.06 88 THR A O 1
ATOM 615 N N . ILE A 1 89 ? -3.139 7.681 43.903 1.00 95.06 89 ILE A N 1
ATOM 616 C CA . ILE A 1 89 ? -2.685 8.949 44.485 1.00 95.06 89 ILE A CA 1
ATOM 617 C C . ILE A 1 89 ? -1.479 8.720 45.403 1.00 95.06 89 ILE A C 1
ATOM 619 O O . ILE A 1 89 ? -1.618 8.141 46.479 1.00 95.06 89 ILE A O 1
ATOM 623 N N . ASN A 1 90 ? -0.304 9.206 45.003 1.00 93.62 90 ASN A N 1
ATOM 624 C CA . ASN A 1 90 ? 0.955 9.032 45.739 1.00 93.62 90 ASN A CA 1
ATOM 625 C C . ASN A 1 90 ? 1.335 10.264 46.577 1.00 93.62 90 ASN A C 1
ATOM 627 O O . ASN A 1 90 ? 2.103 10.158 47.533 1.00 93.62 90 ASN A O 1
ATOM 631 N N . ASP A 1 91 ? 0.788 11.434 46.246 1.00 93.19 91 ASP A N 1
ATOM 632 C CA . ASP A 1 91 ? 1.094 12.723 46.881 1.00 93.19 91 ASP A CA 1
ATOM 633 C C . ASP A 1 91 ? 0.115 13.127 47.999 1.00 93.19 91 ASP A C 1
ATOM 635 O O . ASP A 1 91 ? 0.201 14.235 48.529 1.00 93.19 91 ASP A O 1
ATOM 639 N N . LYS A 1 92 ? -0.802 12.225 48.381 1.00 92.75 92 LYS A N 1
ATOM 640 C CA . LYS A 1 92 ? -1.880 12.450 49.365 1.00 92.75 92 LYS A CA 1
ATOM 641 C C . LYS A 1 92 ? -2.891 13.535 48.964 1.00 92.75 92 LYS A C 1
ATOM 643 O O . LYS A 1 92 ? -3.637 14.010 49.823 1.00 92.75 92 LYS A O 1
ATOM 648 N N . SER A 1 93 ? -2.936 13.927 47.690 1.00 94.88 93 SER A N 1
ATOM 649 C CA . SER A 1 93 ? -4.012 14.773 47.176 1.00 94.88 93 SER A CA 1
ATOM 650 C C . SER A 1 93 ? -5.369 14.054 47.232 1.00 94.88 93 SER A C 1
ATOM 652 O O . SER A 1 93 ? -5.466 12.853 47.485 1.00 94.88 93 SER A O 1
ATOM 654 N N . THR A 1 94 ? -6.457 14.792 47.039 1.00 95.31 94 THR A N 1
ATOM 655 C CA . THR A 1 94 ? -7.811 14.226 46.973 1.00 95.31 94 THR A CA 1
ATOM 656 C C . THR A 1 94 ? -8.422 14.510 45.614 1.00 95.31 94 THR A C 1
ATOM 658 O O . THR A 1 94 ? -8.271 15.615 45.095 1.00 95.31 94 THR A O 1
ATOM 661 N N . VAL A 1 95 ? -9.105 13.524 45.025 1.00 96.44 95 VAL A N 1
ATOM 662 C CA . VAL A 1 95 ? -9.831 13.703 43.759 1.00 96.44 95 VAL A CA 1
ATOM 663 C C . VAL A 1 95 ? -10.992 14.673 43.983 1.00 96.44 95 VAL A C 1
ATOM 665 O O . VAL A 1 95 ? -11.807 14.476 44.880 1.00 96.44 95 VAL A O 1
ATOM 668 N N . GLN A 1 96 ? -11.049 15.723 43.169 1.00 97.31 96 GLN A N 1
ATOM 669 C CA . GLN A 1 96 ? -12.071 16.770 43.206 1.00 97.31 96 GLN A CA 1
ATOM 670 C C . GLN A 1 96 ? -13.082 16.619 42.069 1.00 97.31 96 GLN A C 1
ATOM 672 O O . GLN A 1 96 ? -14.272 16.845 42.271 1.00 97.31 96 GLN A O 1
ATOM 677 N N . SER A 1 97 ? -12.623 16.246 40.871 1.00 97.44 97 SER A N 1
ATOM 678 C CA . SER A 1 97 ? -13.497 16.024 39.718 1.00 97.44 97 SER A CA 1
ATOM 679 C C . SER A 1 97 ? -12.878 15.073 38.701 1.00 97.44 97 SER A C 1
ATOM 681 O O . SER A 1 97 ? -11.655 14.941 38.599 1.00 97.44 97 SER A O 1
ATOM 683 N N . ILE A 1 98 ? -13.749 14.426 37.933 1.00 98.12 98 ILE A N 1
ATOM 684 C CA . ILE A 1 98 ? -13.397 13.629 36.763 1.00 98.12 98 ILE A CA 1
ATOM 685 C C . ILE A 1 98 ? -14.208 14.180 35.597 1.00 98.12 98 ILE A C 1
ATOM 687 O O . ILE A 1 98 ? -15.381 14.513 35.758 1.00 98.12 98 ILE A O 1
ATOM 691 N N . LYS A 1 99 ? -13.577 14.316 34.434 1.00 98.31 99 LYS A N 1
ATOM 692 C CA . LYS A 1 99 ? -14.260 14.685 33.199 1.00 98.31 99 LYS A CA 1
ATOM 693 C C . LYS A 1 99 ? -13.698 13.903 32.027 1.00 98.31 99 LYS A C 1
ATOM 695 O O . LYS A 1 99 ? -12.488 13.888 31.820 1.00 98.31 99 LYS A O 1
ATOM 700 N N . TRP A 1 100 ? -14.585 13.320 31.244 1.00 98.44 100 TRP A N 1
ATOM 701 C CA . TRP A 1 100 ? -14.280 12.637 30.005 1.00 98.44 100 TRP A CA 1
ATOM 702 C C . TRP A 1 100 ? -14.622 13.512 28.809 1.00 98.44 100 TRP A C 1
ATOM 704 O O . TRP A 1 100 ? -15.603 14.253 28.810 1.00 98.44 100 TRP A O 1
ATOM 714 N N . THR A 1 101 ? -13.800 13.418 27.775 1.00 97.88 101 THR A N 1
ATOM 715 C CA . THR A 1 101 ? -14.035 14.065 26.486 1.00 97.88 101 THR A CA 1
ATOM 716 C C . THR A 1 101 ? -13.567 13.142 25.379 1.00 97.88 101 THR A C 1
ATOM 718 O O . THR A 1 101 ? -12.472 12.589 25.473 1.00 97.88 101 THR A O 1
ATOM 721 N N . GLN A 1 102 ? -14.346 13.010 24.312 1.00 97.88 102 GLN A N 1
ATOM 722 C CA . GLN A 1 102 ? -13.828 12.463 23.064 1.00 97.88 102 GLN A CA 1
ATOM 723 C C . GLN A 1 102 ? -12.858 13.471 22.435 1.00 97.88 102 GLN A C 1
ATOM 725 O O . GLN A 1 102 ? -13.132 14.671 22.436 1.00 97.88 102 GLN A O 1
ATOM 730 N N . THR A 1 103 ? -11.720 12.996 21.930 1.00 96.94 103 THR A N 1
ATOM 731 C CA . THR A 1 103 ? -10.679 13.844 21.325 1.00 96.94 103 THR A CA 1
ATOM 732 C C . THR A 1 103 ? -10.412 13.536 19.856 1.00 96.94 103 THR A C 1
ATOM 734 O O . THR A 1 103 ? -9.843 14.387 19.182 1.00 96.94 103 THR A O 1
ATOM 737 N N . ALA A 1 104 ? -10.788 12.351 19.366 1.00 95.38 104 ALA A N 1
ATOM 738 C CA . ALA A 1 104 ? -10.620 11.953 17.967 1.00 95.38 104 ALA A CA 1
ATOM 739 C C . ALA A 1 104 ? -11.607 10.840 17.567 1.00 95.38 104 ALA A C 1
ATOM 741 O O . ALA A 1 104 ? -12.222 10.213 18.438 1.00 95.38 104 ALA A O 1
ATOM 742 N N . GLY A 1 105 ? -11.715 10.595 16.260 1.00 94.50 105 GLY A N 1
ATOM 743 C CA . GLY A 1 105 ? -12.516 9.530 15.655 1.00 94.50 105 GLY A CA 1
ATOM 744 C C . GLY A 1 105 ? -14.012 9.846 15.516 1.00 94.50 105 GLY A C 1
ATOM 745 O O . GLY A 1 105 ? -14.451 10.941 15.886 1.00 94.50 105 GLY A O 1
ATOM 746 N N . PRO A 1 106 ? -14.803 8.885 15.008 1.00 96.00 106 PRO A N 1
ATOM 747 C CA . PRO A 1 106 ? -16.246 9.021 14.807 1.00 96.00 106 PRO A CA 1
ATOM 748 C C . PRO A 1 106 ? -17.007 9.438 16.067 1.00 96.00 106 PRO A C 1
ATOM 750 O O . PRO A 1 106 ? -16.758 8.931 17.160 1.00 96.00 106 PRO A O 1
ATOM 753 N N . ALA A 1 107 ? -17.946 10.379 15.933 1.00 96.44 107 ALA A N 1
ATOM 754 C CA . ALA A 1 107 ? -18.656 10.961 17.072 1.00 96.44 107 ALA A CA 1
ATOM 755 C C . ALA A 1 107 ? -19.471 9.906 17.846 1.00 96.44 107 ALA A C 1
ATOM 757 O O . ALA A 1 107 ? -20.447 9.357 17.333 1.00 96.44 107 ALA A O 1
ATOM 758 N N . ALA A 1 108 ? -19.086 9.659 19.098 1.00 96.94 108 ALA A N 1
ATOM 759 C CA . ALA A 1 108 ? -19.750 8.729 20.001 1.00 96.94 108 ALA A CA 1
ATOM 760 C C . ALA A 1 108 ? -20.676 9.464 20.983 1.00 96.94 108 ALA A C 1
ATOM 762 O O . ALA A 1 108 ? -20.488 10.640 21.306 1.00 96.94 108 ALA A O 1
ATOM 763 N N . VAL A 1 109 ? -21.675 8.754 21.508 1.00 97.81 109 VAL A N 1
ATOM 764 C CA . VAL A 1 109 ? -22.548 9.269 22.570 1.00 97.81 109 VAL A CA 1
ATOM 765 C C . VAL A 1 109 ? -21.946 8.910 23.923 1.00 97.81 109 VAL A C 1
ATOM 767 O O . VAL A 1 109 ? -21.795 7.733 24.253 1.00 97.81 109 VAL A O 1
ATOM 770 N N . LEU A 1 110 ? -21.621 9.933 24.714 1.00 97.69 110 LEU A N 1
ATOM 771 C CA . LEU A 1 110 ? -21.071 9.785 26.059 1.00 97.69 110 LEU A CA 1
ATOM 772 C C . LEU A 1 110 ? -22.164 9.932 27.118 1.00 97.69 110 LEU A C 1
ATOM 774 O O . LEU A 1 110 ? -23.007 10.824 27.044 1.00 97.69 110 LEU A O 1
ATOM 778 N N . SER A 1 111 ? -22.110 9.092 28.144 1.00 97.19 111 SER A N 1
ATOM 779 C CA . SER A 1 111 ? -22.889 9.249 29.371 1.00 97.19 111 SER A CA 1
ATOM 780 C C . SER A 1 111 ? -22.040 8.882 30.588 1.00 97.19 111 SER A C 1
ATOM 782 O O . SER A 1 111 ? -21.036 8.181 30.468 1.00 97.19 111 SER A O 1
ATOM 784 N N . ALA A 1 112 ? -22.404 9.408 31.761 1.00 96.38 112 ALA A N 1
ATOM 785 C CA . ALA A 1 112 ? -21.578 9.326 32.972 1.00 96.38 112 ALA A CA 1
ATOM 786 C C . ALA A 1 112 ? -20.150 9.899 32.785 1.00 96.38 112 ALA A C 1
ATOM 788 O O . ALA A 1 112 ? -19.199 9.485 33.450 1.00 96.38 112 ALA A O 1
ATOM 789 N N . ASP A 1 113 ? -20.014 10.908 31.918 1.00 97.25 113 ASP A N 1
ATOM 790 C CA . ASP A 1 113 ? -18.760 11.573 31.532 1.00 97.25 113 ASP A CA 1
ATOM 791 C C . ASP A 1 113 ? -18.118 12.414 32.647 1.00 97.25 113 ASP A C 1
ATOM 793 O O . ASP A 1 113 ? -17.019 12.935 32.484 1.00 97.25 113 ASP A O 1
ATOM 797 N N . THR A 1 114 ? -18.772 12.523 33.798 1.00 97.81 114 THR A N 1
ATOM 798 C CA . THR A 1 114 ? -18.268 13.202 35.001 1.00 97.81 114 THR A CA 1
ATOM 799 C C . THR A 1 114 ? -17.937 12.239 36.144 1.00 97.81 114 THR A C 1
ATOM 801 O O . THR A 1 114 ? -17.694 12.661 37.275 1.00 97.81 114 THR A O 1
ATOM 804 N N . THR A 1 115 ? -17.928 10.933 35.864 1.00 97.06 115 THR A N 1
ATOM 805 C CA . THR A 1 115 ? -17.697 9.871 36.852 1.00 97.06 115 THR A CA 1
ATOM 806 C C . THR A 1 115 ? -16.400 9.109 36.576 1.00 97.06 115 THR A C 1
ATOM 808 O O . THR A 1 115 ? -15.742 9.312 35.553 1.00 97.06 115 THR A O 1
ATOM 811 N N . ASP A 1 116 ? -16.030 8.202 37.482 1.00 96.25 116 ASP A N 1
ATOM 812 C CA . ASP A 1 116 ? -14.896 7.294 37.284 1.00 96.25 116 ASP A CA 1
ATOM 813 C C . ASP A 1 116 ? -15.156 6.226 36.207 1.00 96.25 116 ASP A C 1
ATOM 815 O O . ASP A 1 116 ? -14.223 5.547 35.789 1.00 96.25 116 ASP A O 1
ATOM 819 N N . THR A 1 117 ? -16.400 6.094 35.739 1.00 97.06 117 THR A N 1
ATOM 820 C CA . THR A 1 117 ? -16.849 5.041 34.831 1.00 97.06 117 THR A CA 1
ATOM 821 C C . THR A 1 117 ? -17.636 5.651 33.671 1.00 97.06 117 THR A C 1
ATOM 823 O O . THR A 1 117 ? -18.838 5.896 33.765 1.00 97.06 117 THR A O 1
ATOM 826 N N . LEU A 1 118 ? -16.954 5.887 32.554 1.00 97.56 118 LEU A N 1
ATOM 827 C CA . LEU A 1 118 ? -17.545 6.392 31.321 1.00 97.56 118 LEU A CA 1
ATOM 828 C C . LEU A 1 118 ? -18.359 5.301 30.623 1.00 97.56 118 LEU A C 1
ATOM 830 O O . LEU A 1 118 ? -17.887 4.178 30.444 1.00 97.56 118 LEU A O 1
ATOM 834 N N . GLN A 1 119 ? -19.555 5.661 30.168 1.00 97.44 119 GLN A N 1
ATOM 835 C CA . GLN A 1 119 ? -20.384 4.842 29.293 1.00 97.44 119 GLN A CA 1
ATOM 836 C C . GLN A 1 119 ? -20.388 5.459 27.895 1.00 97.44 119 GLN A C 1
ATOM 838 O O . GLN A 1 119 ? -20.773 6.617 27.720 1.00 97.44 119 GLN A O 1
ATOM 843 N N . VAL A 1 120 ? -19.963 4.687 26.901 1.00 97.69 120 VAL A N 1
ATOM 844 C CA . VAL A 1 120 ? -19.840 5.125 25.507 1.00 97.69 120 VAL A CA 1
ATOM 845 C C . VAL A 1 120 ? -20.768 4.286 24.646 1.00 97.69 120 VAL A C 1
ATOM 847 O O . VAL A 1 120 ? -20.766 3.067 24.764 1.00 97.69 120 VAL A O 1
ATOM 850 N N . THR A 1 121 ? -21.525 4.919 23.755 1.00 97.81 121 THR A N 1
ATOM 851 C CA . THR A 1 121 ? -22.161 4.248 22.611 1.00 97.81 121 THR A CA 1
ATOM 852 C C . THR A 1 121 ? -21.494 4.737 21.335 1.00 97.81 121 THR A C 1
ATOM 854 O O . THR A 1 121 ? -21.480 5.940 21.072 1.00 97.81 121 THR A O 1
ATOM 857 N N . LEU A 1 122 ? -20.898 3.816 20.582 1.00 97.81 122 LEU A N 1
ATOM 858 C CA . LEU A 1 122 ? -20.143 4.115 19.367 1.00 97.81 122 LEU A CA 1
ATOM 859 C C . LEU A 1 122 ? -21.067 4.534 18.217 1.00 97.81 122 LEU A C 1
ATOM 861 O O . LEU A 1 122 ? -22.268 4.254 18.228 1.00 97.81 122 LEU A O 1
ATOM 865 N N . ALA A 1 123 ? -20.498 5.208 17.218 1.00 97.81 123 ALA A N 1
ATOM 866 C CA . ALA A 1 123 ? -21.229 5.647 16.033 1.00 97.81 123 ALA A CA 1
ATOM 867 C C . ALA A 1 123 ? -21.756 4.458 15.203 1.00 97.81 123 ALA A C 1
ATOM 869 O O . ALA A 1 123 ? -21.306 3.323 15.359 1.00 97.81 123 ALA A O 1
ATOM 870 N N . SER A 1 124 ? -22.719 4.698 14.310 1.00 97.06 124 SER A N 1
ATOM 871 C CA . SER A 1 124 ? -23.253 3.646 13.433 1.00 97.06 124 SER A CA 1
ATOM 872 C C . SER A 1 124 ? -22.214 3.175 12.408 1.00 97.06 124 SER A C 1
ATOM 874 O O . SER A 1 124 ? -21.282 3.903 12.074 1.00 97.06 124 SER A O 1
ATOM 876 N N . ALA A 1 125 ? -22.408 1.976 11.847 1.00 95.44 125 ALA A N 1
ATOM 877 C CA . ALA A 1 125 ? -21.541 1.443 10.789 1.00 95.44 125 ALA A CA 1
ATOM 878 C C . ALA A 1 125 ? -21.441 2.372 9.565 1.00 95.44 125 ALA A C 1
ATOM 880 O O . ALA A 1 125 ? -20.406 2.422 8.911 1.00 95.44 125 ALA A O 1
ATOM 881 N N . GLU A 1 126 ? -22.504 3.126 9.278 1.00 95.00 126 GLU A N 1
ATOM 882 C CA . GLU A 1 126 ? -22.514 4.144 8.227 1.00 95.00 126 GLU A CA 1
ATOM 883 C C . GLU A 1 126 ? -21.531 5.282 8.516 1.00 95.00 126 GLU A C 1
ATOM 885 O O . GLU A 1 126 ? -20.747 5.619 7.638 1.00 95.00 126 GLU A O 1
ATOM 890 N N . VAL A 1 127 ? -21.497 5.810 9.744 1.00 96.69 127 VAL A N 1
ATOM 891 C CA . VAL A 1 127 ? -20.550 6.878 10.103 1.00 96.69 127 VAL A CA 1
ATOM 892 C C . VAL A 1 127 ? -19.112 6.383 9.990 1.00 96.69 127 VAL A C 1
ATOM 894 O O . VAL A 1 127 ? -18.284 7.064 9.402 1.00 96.69 127 VAL A O 1
ATOM 897 N N . TYR A 1 128 ? -18.818 5.184 10.499 1.00 97.06 128 TYR A N 1
ATOM 898 C CA . TYR A 1 128 ? -17.477 4.606 10.386 1.00 97.06 128 TYR A CA 1
ATOM 899 C C . TYR A 1 128 ? -17.056 4.370 8.924 1.00 97.06 128 TYR A C 1
ATOM 901 O O . TYR A 1 128 ? -15.916 4.651 8.559 1.00 97.06 128 TYR A O 1
ATOM 909 N N . ARG A 1 129 ? -17.973 3.890 8.070 1.00 96.06 129 ARG A N 1
ATOM 910 C CA . ARG A 1 129 ? -17.737 3.767 6.621 1.00 96.06 129 ARG A CA 1
ATOM 911 C C . ARG A 1 129 ? -17.431 5.127 6.004 1.00 96.06 129 ARG A C 1
ATOM 913 O O . ARG A 1 129 ? -16.490 5.234 5.229 1.00 96.06 129 ARG A O 1
ATOM 920 N N . ASP A 1 130 ? -18.235 6.137 6.309 1.00 95.19 130 ASP A N 1
ATOM 921 C CA . ASP A 1 130 ? -18.073 7.464 5.722 1.00 95.19 130 ASP A CA 1
ATOM 922 C C . ASP A 1 130 ? -16.744 8.093 6.165 1.00 95.19 130 ASP A C 1
ATOM 924 O O . ASP A 1 130 ? -16.027 8.624 5.324 1.00 95.19 130 ASP A O 1
ATOM 928 N N . THR A 1 131 ? -16.338 7.910 7.428 1.00 96.31 131 THR A N 1
ATOM 929 C CA . THR A 1 131 ? -14.998 8.291 7.908 1.00 96.31 131 THR A CA 1
ATOM 930 C C . THR A 1 131 ? -13.888 7.567 7.144 1.00 96.31 131 THR A C 1
ATOM 932 O O . THR A 1 131 ? -12.950 8.216 6.695 1.00 96.31 131 THR A O 1
ATOM 935 N N . LEU A 1 132 ? -13.999 6.252 6.910 1.00 96.75 132 LEU A N 1
ATOM 936 C CA . LEU A 1 132 ? -13.028 5.533 6.072 1.00 96.75 132 LEU A CA 1
ATOM 937 C C . LEU A 1 132 ? -12.939 6.143 4.666 1.00 96.75 132 LEU A C 1
ATOM 939 O O . LEU A 1 132 ? -11.845 6.328 4.145 1.00 96.75 132 LEU A O 1
ATOM 943 N N . LEU A 1 133 ? -14.075 6.451 4.041 1.00 95.81 133 LEU A N 1
ATOM 944 C CA . LEU A 1 133 ? -14.100 7.026 2.695 1.00 95.81 133 LEU A CA 1
ATOM 945 C C . LEU A 1 133 ? -13.512 8.445 2.644 1.00 95.81 133 LEU A C 1
ATOM 947 O O . LEU A 1 133 ? -12.922 8.799 1.627 1.00 95.81 133 LEU A O 1
ATOM 951 N N . GLU A 1 134 ? -13.644 9.233 3.714 1.00 93.31 134 GLU A N 1
ATOM 952 C CA . GLU A 1 134 ? -13.035 10.566 3.845 1.00 93.31 134 GLU A CA 1
ATOM 953 C C . GLU A 1 134 ? -11.502 10.511 3.960 1.00 93.31 134 GLU A C 1
ATOM 955 O O . GLU A 1 134 ? -10.819 11.386 3.429 1.00 93.31 134 GLU A O 1
ATOM 960 N N . GLU A 1 135 ? -10.961 9.469 4.598 1.00 90.69 135 GLU A N 1
ATOM 961 C CA . GLU A 1 135 ? -9.513 9.237 4.738 1.00 90.69 135 GLU A CA 1
ATOM 962 C C . GLU A 1 135 ? -8.867 8.661 3.457 1.00 90.69 135 GLU A C 1
ATOM 964 O O . GLU A 1 135 ? -7.641 8.632 3.311 1.00 90.69 135 GLU A O 1
ATOM 969 N N . LEU A 1 136 ? -9.674 8.182 2.503 1.00 91.19 136 LEU A N 1
ATOM 970 C CA . LEU A 1 136 ? -9.201 7.599 1.246 1.00 91.19 136 LEU A CA 1
ATOM 971 C C . LEU A 1 136 ? -9.165 8.627 0.107 1.00 91.19 136 LEU A C 1
ATOM 973 O O . LEU A 1 136 ? -10.060 9.448 -0.080 1.00 91.19 136 LEU A O 1
ATOM 977 N N . SER A 1 137 ? -8.149 8.520 -0.754 1.00 83.81 137 SER A N 1
ATOM 978 C CA . SER A 1 137 ? -8.098 9.290 -2.001 1.00 83.81 137 SER A CA 1
ATOM 979 C C . SER A 1 137 ? -8.949 8.612 -3.080 1.00 83.81 137 SER A C 1
ATOM 981 O O . SER A 1 137 ? -8.492 7.702 -3.773 1.00 83.81 137 SER A O 1
ATOM 983 N N . LEU A 1 138 ? -10.205 9.045 -3.214 1.00 88.56 138 LEU A N 1
ATOM 984 C CA . LEU A 1 138 ? -11.150 8.481 -4.181 1.00 88.56 138 LEU A CA 1
ATOM 985 C C . LEU A 1 138 ? -10.992 9.125 -5.564 1.00 88.56 138 LEU A C 1
ATOM 987 O O . LEU A 1 138 ? -11.356 10.280 -5.787 1.00 88.56 138 LEU A O 1
ATOM 991 N N . ALA A 1 139 ? -10.489 8.357 -6.529 1.00 87.12 139 ALA A N 1
ATOM 992 C CA . ALA A 1 139 ? -10.396 8.812 -7.913 1.00 87.12 139 ALA A CA 1
ATOM 993 C C . ALA A 1 139 ? -11.777 8.840 -8.602 1.00 87.12 139 ALA A C 1
ATOM 995 O O . ALA A 1 139 ? -12.657 8.033 -8.307 1.00 87.12 139 ALA A O 1
ATOM 996 N N . ASP A 1 140 ? -11.981 9.727 -9.576 1.00 89.31 140 ASP A N 1
ATOM 997 C CA . ASP A 1 140 ? -13.223 9.772 -10.366 1.00 89.31 140 ASP A CA 1
ATOM 998 C C . ASP A 1 140 ? -13.234 8.714 -11.492 1.00 89.31 140 ASP A C 1
ATOM 1000 O O . ASP A 1 140 ? -13.136 9.004 -12.687 1.00 89.31 140 ASP A O 1
ATOM 1004 N N . ARG A 1 141 ? -13.269 7.433 -11.108 1.00 90.25 141 ARG A N 1
ATOM 1005 C CA . ARG A 1 141 ? -13.243 6.281 -12.025 1.00 90.25 141 ARG A CA 1
ATOM 1006 C C . ARG A 1 141 ? -13.807 5.026 -11.382 1.00 90.25 141 ARG A C 1
ATOM 1008 O O . ARG A 1 141 ? -13.826 4.899 -10.165 1.00 90.25 141 ARG A O 1
ATOM 1015 N N . VAL A 1 142 ? -14.210 4.076 -12.222 1.00 93.88 142 VAL A N 1
ATOM 1016 C CA . VAL A 1 142 ? -14.600 2.745 -11.754 1.00 93.88 142 VAL A CA 1
ATOM 1017 C C . VAL A 1 142 ? -13.355 1.899 -11.511 1.00 93.88 142 VAL A C 1
ATOM 1019 O O . VAL A 1 142 ? -12.574 1.689 -12.436 1.00 93.88 142 VAL A O 1
ATOM 1022 N N . SER A 1 143 ? -13.165 1.431 -10.279 1.00 93.88 143 SER A N 1
ATOM 1023 C CA . SER A 1 143 ? -12.016 0.606 -9.890 1.00 93.88 143 SER A CA 1
ATOM 1024 C C . SER A 1 143 ? -12.282 -0.187 -8.609 1.00 93.88 143 SER A C 1
ATOM 1026 O O . SER A 1 143 ? -13.243 0.075 -7.882 1.00 93.88 143 SER A O 1
ATOM 1028 N N . VAL A 1 144 ? -11.392 -1.135 -8.308 1.00 97.19 144 VAL A N 1
ATOM 1029 C CA . VAL A 1 144 ? -11.200 -1.596 -6.928 1.00 97.19 144 VAL A CA 1
ATOM 1030 C C . VAL A 1 144 ? -10.429 -0.508 -6.181 1.00 97.19 144 VAL A C 1
ATOM 1032 O O . VAL A 1 144 ? -9.449 0.025 -6.701 1.00 97.19 144 VAL A O 1
ATOM 1035 N N . GLN A 1 145 ? -10.907 -0.131 -4.999 1.00 96.81 145 GLN A N 1
ATOM 1036 C CA . GLN A 1 145 ? -10.284 0.887 -4.162 1.00 96.81 145 GLN A CA 1
ATOM 1037 C C . GLN A 1 145 ? -9.303 0.223 -3.200 1.00 96.81 145 GLN A C 1
ATOM 1039 O O . GLN A 1 145 ? -9.679 -0.684 -2.459 1.00 96.81 145 GLN A O 1
ATOM 1044 N N . GLY A 1 146 ? -8.053 0.685 -3.206 1.00 95.50 146 GLY A N 1
ATOM 1045 C CA . GLY A 1 146 ? -7.078 0.290 -2.198 1.00 95.50 146 GLY A CA 1
ATOM 1046 C C . GLY A 1 146 ? -7.417 0.884 -0.834 1.00 95.50 146 GLY A C 1
ATOM 1047 O O . GLY A 1 146 ? -7.957 1.989 -0.747 1.00 95.50 146 GLY A O 1
ATOM 1048 N N . ILE A 1 147 ? -7.101 0.146 0.225 1.00 95.88 147 ILE A N 1
ATOM 1049 C CA . ILE A 1 147 ? -7.276 0.571 1.615 1.00 95.88 147 ILE A CA 1
ATOM 1050 C C . ILE A 1 147 ? -5.921 0.432 2.295 1.00 95.88 147 ILE A C 1
ATOM 1052 O O . ILE A 1 147 ? -5.400 -0.675 2.424 1.00 95.88 147 ILE A O 1
ATOM 1056 N N . ASN A 1 148 ? -5.344 1.552 2.720 1.00 92.50 148 ASN A N 1
ATOM 1057 C CA . ASN A 1 148 ? -4.102 1.551 3.487 1.00 92.50 148 ASN A CA 1
ATOM 1058 C C . ASN A 1 148 ? -4.402 1.446 5.002 1.00 92.50 148 ASN A C 1
ATOM 1060 O O . ASN A 1 148 ? -5.496 1.833 5.424 1.00 92.50 148 ASN A O 1
ATOM 1064 N N . PRO A 1 149 ? -3.454 0.957 5.827 1.00 92.31 149 PRO A N 1
ATOM 1065 C CA . PRO A 1 149 ? -3.685 0.758 7.259 1.00 92.31 149 PRO A CA 1
ATOM 1066 C C . PRO A 1 149 ? -4.031 2.049 8.016 1.00 92.31 149 PRO A C 1
ATOM 1068 O O . PRO A 1 149 ? -4.776 1.998 8.983 1.00 92.31 149 PRO A O 1
ATOM 1071 N N . HIS A 1 150 ? -3.564 3.215 7.559 1.00 91.56 150 HIS A N 1
ATOM 1072 C CA . HIS A 1 150 ? -3.799 4.486 8.251 1.00 91.56 150 HIS A CA 1
ATOM 1073 C C . HIS A 1 150 ? -5.255 4.905 8.124 1.00 91.56 150 HIS A C 1
ATOM 1075 O O . HIS A 1 150 ? -5.872 5.274 9.116 1.00 91.56 150 HIS A O 1
ATOM 1081 N N . ALA A 1 151 ? -5.808 4.801 6.915 1.00 93.31 151 ALA A N 1
ATOM 1082 C CA . ALA A 1 151 ? -7.215 5.084 6.674 1.00 93.31 151 ALA A CA 1
ATOM 1083 C C . ALA A 1 151 ? -8.123 4.093 7.418 1.00 93.31 151 ALA A C 1
ATOM 1085 O O . ALA A 1 151 ? -9.135 4.499 7.985 1.00 93.31 151 ALA A O 1
ATOM 1086 N N . LEU A 1 152 ? -7.753 2.805 7.451 1.00 94.75 152 LEU A N 1
ATOM 1087 C CA . LEU A 1 152 ? -8.530 1.787 8.160 1.00 94.75 152 LEU A CA 1
ATOM 1088 C C . LEU A 1 152 ? -8.512 2.019 9.675 1.00 94.75 152 LEU A C 1
ATOM 1090 O O . LEU A 1 152 ? -9.565 2.233 10.270 1.00 94.75 152 LEU A O 1
ATOM 1094 N N . ASP A 1 153 ? -7.328 2.064 10.285 1.00 92.12 153 ASP A N 1
ATOM 1095 C CA . ASP A 1 153 ? -7.183 2.248 11.731 1.00 92.12 153 ASP A CA 1
ATOM 1096 C C . ASP A 1 153 ? -7.717 3.618 12.176 1.00 92.12 153 ASP A C 1
ATOM 1098 O O . ASP A 1 153 ? -8.355 3.732 13.224 1.00 92.12 153 ASP A O 1
ATOM 1102 N N . GLY A 1 154 ? -7.495 4.663 11.372 1.00 91.94 154 GLY A N 1
ATOM 1103 C CA . GLY A 1 154 ? -8.012 6.009 11.617 1.00 91.94 154 GLY A CA 1
ATOM 1104 C C . GLY A 1 154 ? -9.539 6.059 11.646 1.00 91.94 154 GLY A C 1
ATOM 1105 O O . GLY A 1 154 ? -10.111 6.740 12.499 1.00 91.94 154 GLY A O 1
ATOM 1106 N N . ALA A 1 155 ? -10.200 5.289 10.778 1.00 95.25 155 ALA A N 1
ATOM 1107 C CA . ALA A 1 155 ? -11.650 5.160 10.792 1.00 95.25 155 ALA A CA 1
ATOM 1108 C C . ALA A 1 155 ? -12.144 4.342 11.992 1.00 95.25 155 ALA A C 1
ATOM 1110 O O . ALA A 1 155 ? -13.090 4.754 12.658 1.00 95.25 155 ALA A O 1
ATOM 1111 N N . GLU A 1 156 ? -11.511 3.205 12.299 1.00 96.06 156 GLU A N 1
ATOM 1112 C CA . GLU A 1 156 ? -11.958 2.296 13.363 1.00 96.06 156 GLU A CA 1
ATOM 1113 C C . GLU A 1 156 ? -11.750 2.851 14.780 1.00 96.06 156 GLU A C 1
ATOM 1115 O O . GLU A 1 156 ? -12.482 2.489 15.708 1.00 96.06 156 GLU A O 1
ATOM 1120 N N . ILE A 1 157 ? -10.758 3.719 14.986 1.00 95.06 157 ILE A N 1
ATOM 1121 C CA . ILE A 1 157 ? -10.366 4.178 16.319 1.00 95.06 157 ILE A CA 1
ATOM 1122 C C . ILE A 1 157 ? -11.148 5.423 16.739 1.00 95.06 157 ILE A C 1
ATOM 1124 O O . ILE A 1 157 ? -11.133 6.472 16.104 1.00 95.06 157 ILE A O 1
ATOM 1128 N N . THR A 1 158 ? -11.767 5.344 17.917 1.00 96.06 158 THR A N 1
ATOM 1129 C CA . THR A 1 158 ? -12.305 6.500 18.642 1.00 96.06 158 THR A CA 1
ATOM 1130 C C . THR A 1 158 ? -11.505 6.729 19.922 1.00 96.06 158 THR A C 1
ATOM 1132 O O . THR A 1 158 ? -11.357 5.822 20.743 1.00 96.06 158 THR A O 1
ATOM 1135 N N . THR A 1 159 ? -10.977 7.942 20.113 1.00 95.94 159 THR A N 1
ATOM 1136 C CA . THR A 1 159 ? -10.111 8.264 21.261 1.00 95.94 159 THR A CA 1
ATOM 1137 C C . THR A 1 159 ? -10.848 9.100 22.295 1.00 95.94 159 THR A C 1
ATOM 1139 O O . THR A 1 159 ? -11.397 10.162 21.988 1.00 95.94 159 THR A O 1
ATOM 1142 N N . PHE A 1 160 ? -10.773 8.666 23.552 1.00 97.00 160 PHE A N 1
ATOM 1143 C CA . PHE A 1 160 ? -11.305 9.378 24.710 1.00 97.00 160 PHE A CA 1
ATOM 1144 C C . PHE A 1 160 ? -10.172 9.811 25.635 1.00 97.00 160 PHE A C 1
ATOM 1146 O O . PHE A 1 160 ? -9.193 9.091 25.824 1.00 97.00 160 PHE A O 1
ATOM 1153 N N . GLN A 1 161 ? -10.315 10.980 26.248 1.00 97.69 161 GLN A N 1
ATOM 1154 C CA . GLN A 1 161 ? -9.421 11.507 27.270 1.00 97.69 161 GLN A CA 1
ATOM 1155 C C . GLN A 1 161 ? -10.187 11.665 28.579 1.00 97.69 161 GLN A C 1
ATOM 1157 O O . GLN A 1 161 ? -11.248 12.287 28.601 1.00 97.69 161 GLN A O 1
ATOM 1162 N N . VAL A 1 162 ? -9.614 11.165 29.672 1.00 98.19 162 VAL A N 1
ATOM 1163 C CA . VAL A 1 162 ? -10.032 11.529 31.026 1.00 98.19 162 VAL A CA 1
ATOM 1164 C C . VAL A 1 162 ? -9.146 12.650 31.551 1.00 98.19 162 VAL A C 1
ATOM 1166 O O . VAL A 1 162 ? -7.929 12.622 31.368 1.00 98.19 162 VAL A O 1
ATOM 1169 N N . ALA A 1 163 ? -9.749 13.620 32.227 1.00 98.25 163 ALA A N 1
ATOM 1170 C CA . ALA A 1 163 ? -9.085 14.601 33.068 1.00 98.25 163 ALA A CA 1
ATOM 1171 C C . ALA A 1 163 ? -9.533 14.385 34.519 1.00 98.25 163 ALA A C 1
ATOM 1173 O O . ALA A 1 163 ? -10.704 14.578 34.847 1.00 98.25 163 ALA A O 1
ATOM 1174 N N . VAL A 1 164 ? -8.601 13.988 35.383 1.00 98.06 164 VAL A N 1
ATOM 1175 C CA . VAL A 1 164 ? -8.817 13.842 36.827 1.00 98.06 164 VAL A CA 1
ATOM 1176 C C . VAL A 1 164 ? -8.166 15.031 37.517 1.00 98.06 164 VAL A C 1
ATOM 1178 O O . VAL A 1 164 ? -6.949 15.201 37.448 1.00 98.06 164 VAL A O 1
ATOM 1181 N N . THR A 1 165 ? -8.971 15.869 38.164 1.00 97.94 165 THR A N 1
ATOM 1182 C CA . THR A 1 165 ? -8.472 16.996 38.958 1.00 97.94 165 THR A CA 1
ATOM 1183 C C . THR A 1 165 ? -8.407 16.585 40.414 1.00 97.94 165 THR A C 1
ATOM 1185 O O . THR A 1 165 ? -9.404 16.129 40.976 1.00 97.94 165 THR A O 1
ATOM 1188 N N . THR A 1 166 ? -7.243 16.752 41.026 1.00 97.44 166 THR A N 1
ATOM 1189 C CA . THR A 1 166 ? -7.019 16.582 42.458 1.00 97.44 166 THR A CA 1
ATOM 1190 C C . THR A 1 166 ? -6.689 17.925 43.106 1.00 97.44 166 THR A C 1
ATOM 1192 O O . THR A 1 166 ? -6.518 18.938 42.430 1.00 97.44 166 THR A O 1
ATOM 1195 N N . SER A 1 167 ? -6.546 17.942 44.431 1.00 96.62 167 SER A N 1
ATOM 1196 C CA . SER A 1 167 ? -6.043 19.115 45.152 1.00 96.62 167 SER A CA 1
ATOM 1197 C C . SER A 1 167 ? -4.606 19.531 44.797 1.00 96.62 167 SER A C 1
ATOM 1199 O O . SER A 1 167 ? -4.202 20.621 45.196 1.00 96.62 167 SER A O 1
ATOM 1201 N N . SER A 1 168 ? -3.844 18.716 44.055 1.00 94.38 168 SER A N 1
ATOM 1202 C CA . SER A 1 168 ? -2.472 19.020 43.618 1.00 94.38 168 SER A CA 1
ATOM 1203 C C . SER A 1 168 ? -2.343 19.382 42.133 1.00 94.38 168 SER A C 1
ATOM 1205 O O . SER A 1 168 ? -1.330 19.965 41.745 1.00 94.38 168 SER A O 1
ATOM 1207 N N . GLY A 1 169 ? -3.351 19.099 41.300 1.00 95.94 169 GLY A N 1
ATOM 1208 C CA . GLY A 1 169 ? -3.339 19.452 39.879 1.00 95.94 169 GLY A CA 1
ATOM 1209 C C . GLY A 1 169 ? -4.331 18.657 39.028 1.00 95.94 169 GLY A C 1
ATOM 1210 O O . GLY A 1 169 ? -5.163 17.914 39.542 1.00 95.94 169 GLY A O 1
ATOM 1211 N N . THR A 1 170 ? -4.240 18.803 37.704 1.00 97.12 170 THR A N 1
ATOM 1212 C CA . THR A 1 170 ? -5.047 18.035 36.740 1.00 97.12 170 THR A CA 1
ATOM 1213 C C . THR A 1 170 ? -4.170 17.060 35.968 1.00 97.12 170 THR A C 1
ATOM 1215 O O . THR A 1 170 ? -3.183 17.451 35.348 1.00 97.12 170 THR A O 1
ATOM 1218 N N . TYR A 1 171 ? -4.584 15.797 35.949 1.00 97.44 171 TYR A N 1
ATOM 1219 C CA . TYR A 1 171 ? -3.888 14.693 35.298 1.00 97.44 171 TYR A CA 1
ATOM 1220 C C . TYR A 1 171 ? -4.751 14.154 34.166 1.00 97.44 171 TYR A C 1
ATOM 1222 O O . TYR A 1 171 ? -5.965 14.013 34.319 1.00 97.44 171 TYR A O 1
ATOM 1230 N N . LYS A 1 172 ? -4.134 13.869 33.019 1.00 97.44 172 LYS A N 1
ATOM 1231 C CA . LYS A 1 172 ? -4.840 13.444 31.809 1.00 97.44 172 LYS A CA 1
ATOM 1232 C C . LYS A 1 172 ? -4.302 12.121 31.296 1.00 97.44 172 LYS A C 1
ATOM 1234 O O . LYS A 1 172 ? -3.096 11.891 31.347 1.00 97.44 172 LYS A O 1
ATOM 1239 N N . LYS A 1 173 ? -5.186 11.277 30.771 1.00 96.81 173 LYS A N 1
ATOM 1240 C CA . LYS A 1 173 ? -4.812 10.041 30.076 1.00 96.81 173 LYS A CA 1
ATOM 1241 C C . LYS A 1 173 ? -5.817 9.733 28.974 1.00 96.81 173 LYS A C 1
ATOM 1243 O O . LYS A 1 173 ? -7.000 10.032 29.127 1.00 96.81 173 LYS A O 1
ATOM 1248 N N . THR A 1 174 ? -5.336 9.173 27.871 1.00 96.31 174 THR A N 1
ATOM 1249 C CA . THR A 1 174 ? -6.159 8.762 26.734 1.00 96.31 174 THR A CA 1
ATOM 1250 C C . THR A 1 174 ? -6.338 7.250 26.694 1.00 96.31 174 THR A C 1
ATOM 1252 O O . THR A 1 174 ? -5.494 6.496 27.179 1.00 96.31 174 THR A O 1
ATOM 1255 N N . VAL A 1 175 ? -7.449 6.821 26.107 1.00 95.88 175 VAL A N 1
ATOM 1256 C CA . VAL A 1 175 ? -7.755 5.428 25.782 1.00 95.88 175 VAL A CA 1
ATOM 1257 C C . VAL A 1 175 ? -8.453 5.383 24.431 1.00 95.88 175 VAL A C 1
ATOM 1259 O O . VAL A 1 175 ? -9.254 6.262 24.107 1.00 95.88 175 VAL A O 1
ATOM 1262 N N . ASN A 1 176 ? -8.130 4.359 23.651 1.00 95.31 176 ASN A N 1
ATOM 1263 C CA . ASN A 1 176 ? -8.747 4.101 22.361 1.00 95.31 176 ASN A CA 1
ATOM 1264 C C . ASN A 1 176 ? -9.804 3.009 22.511 1.00 95.31 176 ASN A C 1
ATOM 1266 O O . ASN A 1 176 ? -9.608 2.036 23.249 1.00 95.31 176 ASN A O 1
ATOM 1270 N N . VAL A 1 177 ? -10.902 3.178 21.785 1.00 96.31 177 VAL A N 1
ATOM 1271 C CA . VAL A 1 177 ? -11.879 2.128 21.518 1.00 96.31 177 VAL A CA 1
ATOM 1272 C C . VAL A 1 177 ? -11.871 1.881 20.019 1.00 96.31 177 VAL A C 1
ATOM 1274 O O . VAL A 1 177 ? -12.084 2.819 19.252 1.00 96.31 177 VAL A O 1
ATOM 1277 N N . THR A 1 178 ? -11.621 0.641 19.618 1.00 96.12 178 THR A N 1
ATOM 1278 C CA . THR A 1 178 ? -11.635 0.230 18.212 1.00 96.12 178 THR A CA 1
ATOM 1279 C C . THR A 1 178 ? -13.002 -0.357 17.873 1.00 96.12 178 THR A C 1
ATOM 1281 O O . THR A 1 178 ? -13.475 -1.265 18.562 1.00 96.12 178 THR A O 1
ATOM 1284 N N . ALA A 1 179 ? -13.645 0.163 16.830 1.00 96.19 179 ALA A N 1
ATOM 1285 C CA . ALA A 1 179 ? -14.844 -0.413 16.240 1.00 96.19 179 ALA A CA 1
ATOM 1286 C C . ALA A 1 179 ? -14.463 -1.170 14.967 1.00 96.19 179 ALA A C 1
ATOM 1288 O O . ALA A 1 179 ? -14.151 -0.537 13.965 1.00 96.19 179 ALA A O 1
ATOM 1289 N N . THR A 1 180 ? -14.496 -2.502 14.995 1.00 91.88 180 THR A N 1
ATOM 1290 C CA . THR A 1 180 ? -14.128 -3.304 13.818 1.00 91.88 180 THR A CA 1
ATOM 1291 C C . THR A 1 180 ? -15.162 -3.122 12.710 1.00 91.88 180 THR A C 1
ATOM 1293 O O . THR A 1 180 ? -16.350 -3.384 12.920 1.00 91.88 180 THR A O 1
ATOM 1296 N N . ILE A 1 181 ? -14.722 -2.685 11.532 1.00 94.50 181 ILE A N 1
ATOM 1297 C CA . ILE A 1 181 ? -15.575 -2.508 10.350 1.00 94.50 181 ILE A CA 1
ATOM 1298 C C . ILE A 1 181 ? -15.327 -3.628 9.331 1.00 94.50 181 ILE A C 1
ATOM 1300 O O . ILE A 1 181 ? -14.262 -4.235 9.336 1.00 94.50 181 ILE A O 1
ATOM 1304 N N . PRO A 1 182 ? -16.288 -3.952 8.440 1.00 93.50 182 PRO A N 1
ATOM 1305 C CA . PRO A 1 182 ? -16.163 -5.082 7.513 1.00 93.50 182 PRO A CA 1
ATOM 1306 C C . PRO A 1 182 ? -15.281 -4.742 6.295 1.00 93.50 182 PRO A C 1
ATOM 1308 O O . PRO A 1 182 ? -15.678 -4.945 5.146 1.00 93.50 182 PRO A O 1
ATOM 1311 N N . TYR A 1 183 ? -14.095 -4.193 6.546 1.00 95.81 183 TYR A N 1
ATOM 1312 C CA . TYR A 1 183 ? -13.098 -3.810 5.554 1.00 95.81 183 TYR A CA 1
ATOM 1313 C C . TYR A 1 183 ? -11.727 -4.342 5.966 1.00 95.81 183 TYR A C 1
ATOM 1315 O O . TYR A 1 183 ? -11.489 -4.662 7.124 1.00 95.81 183 TYR A O 1
ATOM 1323 N N . ALA A 1 184 ? -10.823 -4.449 4.999 1.00 94.88 184 ALA A N 1
ATOM 1324 C CA . ALA A 1 184 ? -9.466 -4.913 5.227 1.00 94.88 184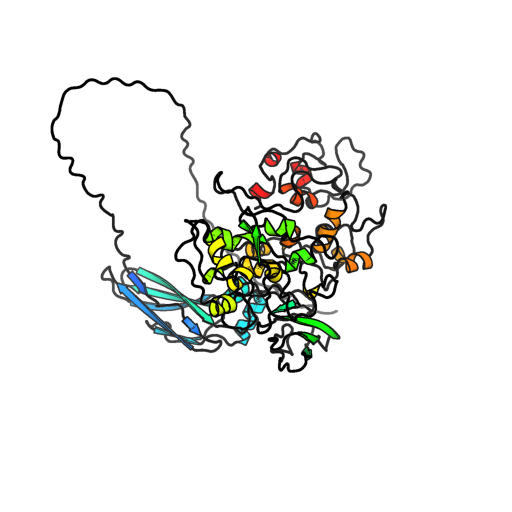 ALA A CA 1
ATOM 1325 C C . ALA A 1 184 ? -8.488 -4.077 4.407 1.00 94.88 184 ALA A C 1
ATOM 1327 O O . ALA A 1 184 ? -8.848 -3.522 3.364 1.00 94.88 184 ALA A O 1
ATOM 1328 N N . VAL A 1 185 ? -7.238 -4.029 4.864 1.00 94.44 185 VAL A N 1
ATOM 1329 C CA . VAL A 1 185 ? -6.131 -3.468 4.088 1.00 94.44 185 VAL A CA 1
ATOM 1330 C C . VAL A 1 185 ? -6.075 -4.163 2.725 1.00 94.44 185 VAL A C 1
ATOM 1332 O O . VAL A 1 185 ? -6.129 -5.390 2.635 1.00 94.44 185 VAL A O 1
ATOM 1335 N N . SER A 1 186 ? -5.976 -3.382 1.651 1.00 94.69 186 SER A N 1
ATOM 1336 C CA . SER A 1 186 ? -5.994 -3.902 0.285 1.00 94.69 186 SER A CA 1
ATOM 1337 C C . SER A 1 186 ? -5.135 -3.067 -0.661 1.00 94.69 186 SER A C 1
ATOM 1339 O O . SER A 1 186 ? -5.000 -1.854 -0.517 1.00 94.69 186 SER A O 1
ATOM 1341 N N . THR A 1 187 ? -4.572 -3.723 -1.675 1.00 94.88 187 THR A N 1
ATOM 1342 C CA . THR A 1 187 ? -3.666 -3.110 -2.663 1.00 94.88 187 THR A CA 1
ATOM 1343 C C . THR A 1 187 ? -4.388 -2.335 -3.769 1.00 94.88 187 THR A C 1
ATOM 1345 O O . THR A 1 187 ? -3.738 -1.716 -4.613 1.00 94.88 187 THR A O 1
ATOM 1348 N N . GLY A 1 188 ? -5.723 -2.409 -3.823 1.00 95.31 188 GLY A N 1
ATOM 1349 C CA . GLY A 1 188 ? -6.528 -1.859 -4.919 1.00 95.31 188 GLY A CA 1
ATOM 1350 C C . GLY A 1 188 ? -6.466 -2.673 -6.218 1.00 95.31 188 GLY A C 1
ATOM 1351 O O . GLY A 1 188 ? -6.962 -2.227 -7.251 1.00 95.31 188 GLY A O 1
ATOM 1352 N N . LEU A 1 189 ? -5.852 -3.861 -6.204 1.00 96.19 189 LEU A N 1
ATOM 1353 C CA . LEU A 1 189 ? -5.868 -4.767 -7.350 1.00 96.19 189 LEU A CA 1
ATOM 1354 C C . LEU A 1 189 ? -7.243 -5.397 -7.563 1.00 96.19 189 LEU A C 1
ATOM 1356 O O . LEU A 1 189 ? -7.972 -5.690 -6.621 1.00 96.19 189 LEU A O 1
ATOM 1360 N N . ALA A 1 190 ? -7.540 -5.708 -8.822 1.00 96.75 190 ALA A N 1
ATOM 1361 C CA . ALA A 1 190 ? -8.683 -6.539 -9.178 1.00 96.75 190 ALA A CA 1
ATOM 1362 C C . ALA A 1 190 ? -8.416 -8.043 -8.989 1.00 96.75 190 ALA A C 1
ATOM 1364 O O . ALA A 1 190 ? -9.361 -8.822 -8.953 1.00 96.75 190 ALA A O 1
ATOM 1365 N N . ASN A 1 191 ? -7.157 -8.469 -8.863 1.00 97.44 191 ASN A N 1
ATOM 1366 C CA . ASN A 1 191 ? -6.794 -9.818 -8.436 1.00 97.44 191 ASN A CA 1
ATOM 1367 C C . ASN A 1 191 ? -6.697 -9.874 -6.906 1.00 97.44 191 ASN A C 1
ATOM 1369 O O . ASN A 1 191 ? -5.741 -9.353 -6.329 1.00 97.44 191 ASN A O 1
ATOM 1373 N N . VAL A 1 192 ? -7.686 -10.485 -6.260 1.00 97.38 192 VAL A N 1
ATOM 1374 C CA . VAL A 1 192 ? -7.918 -10.379 -4.814 1.00 97.38 192 VAL A CA 1
ATOM 1375 C C . VAL A 1 192 ? -7.901 -11.749 -4.132 1.00 97.38 192 VAL A C 1
ATOM 1377 O O . VAL A 1 192 ? -8.258 -12.755 -4.749 1.00 97.38 192 VAL A O 1
ATOM 1380 N N . PRO A 1 193 ? -7.516 -11.827 -2.851 1.00 97.00 193 PRO A N 1
ATOM 1381 C CA . PRO A 1 193 ? -7.701 -13.036 -2.057 1.00 97.00 193 PRO A CA 1
ATOM 1382 C C . PRO A 1 193 ? -9.184 -13.321 -1.789 1.00 97.00 193 PRO A C 1
ATOM 1384 O O . PRO A 1 193 ? -9.961 -12.434 -1.432 1.00 97.00 193 PRO A O 1
ATOM 1387 N N . LYS A 1 194 ? -9.574 -14.589 -1.931 1.00 97.31 194 LYS A N 1
ATOM 1388 C CA . LYS A 1 194 ? -10.883 -15.098 -1.503 1.00 97.31 194 LYS A CA 1
ATOM 1389 C C . LYS A 1 194 ? -11.086 -14.813 -0.009 1.00 97.31 194 LYS A C 1
ATOM 1391 O O . LYS A 1 194 ? -10.173 -15.000 0.792 1.00 97.31 194 LYS A O 1
ATOM 1396 N N . GLY A 1 195 ? -12.302 -14.417 0.354 1.00 97.19 195 GLY A N 1
ATOM 1397 C CA . GLY A 1 195 ? -12.744 -14.190 1.729 1.00 97.19 195 GLY A CA 1
ATOM 1398 C C . GLY A 1 195 ? -12.354 -12.832 2.312 1.00 97.19 195 GLY A C 1
ATOM 1399 O O . GLY A 1 195 ? -12.790 -12.517 3.413 1.00 97.19 195 GLY A O 1
ATOM 1400 N N . ILE A 1 196 ? -11.607 -12.003 1.578 1.00 97.44 196 ILE A N 1
ATOM 1401 C CA . ILE A 1 196 ? -11.237 -10.652 2.012 1.00 97.44 196 ILE A CA 1
ATOM 1402 C C . ILE A 1 196 ? -12.176 -9.619 1.371 1.00 97.44 196 ILE A C 1
ATOM 1404 O O . ILE A 1 196 ? -12.362 -9.664 0.153 1.00 97.44 196 ILE A O 1
ATOM 1408 N N . PRO A 1 197 ? -12.769 -8.689 2.145 1.00 97.81 197 PRO A N 1
ATOM 1409 C CA . PRO A 1 197 ? -13.652 -7.661 1.604 1.00 97.81 197 PRO A CA 1
ATOM 1410 C C . PRO A 1 197 ? -12.986 -6.804 0.521 1.00 97.81 197 PRO A C 1
ATOM 1412 O O . PRO A 1 197 ? -11.856 -6.341 0.664 1.00 97.81 197 PRO A O 1
ATOM 1415 N N . VAL A 1 198 ? -13.733 -6.546 -0.548 1.00 98.50 198 VAL A N 1
ATOM 1416 C CA . VAL A 1 198 ? -13.352 -5.696 -1.675 1.00 98.50 198 VAL A CA 1
ATOM 1417 C C . VAL A 1 198 ? -14.198 -4.434 -1.632 1.00 98.50 198 VAL A C 1
ATOM 1419 O O . VAL A 1 198 ? -15.425 -4.500 -1.733 1.00 98.50 198 VAL A O 1
ATOM 1422 N N . LEU A 1 199 ? -13.544 -3.280 -1.504 1.00 98.44 199 LEU A N 1
ATOM 1423 C CA . LEU A 1 199 ? -14.174 -1.975 -1.670 1.00 98.44 199 LEU A CA 1
ATOM 1424 C C . LEU A 1 199 ? -14.087 -1.555 -3.137 1.00 98.44 199 LEU A C 1
ATOM 1426 O O . LEU A 1 199 ? -13.019 -1.587 -3.747 1.00 98.44 199 LEU A O 1
ATOM 1430 N N . LEU A 1 200 ? -15.215 -1.151 -3.705 1.00 98.19 200 LEU A N 1
ATOM 1431 C CA . LEU A 1 200 ? -15.282 -0.605 -5.050 1.00 98.19 200 LEU A CA 1
ATOM 1432 C C . LEU A 1 200 ? -15.394 0.914 -4.995 1.00 98.19 200 LEU A C 1
ATOM 1434 O O . LEU A 1 200 ? -15.820 1.507 -4.002 1.00 98.19 200 LEU A O 1
ATOM 1438 N N . ASN A 1 201 ? -15.027 1.545 -6.099 1.00 96.62 201 ASN A N 1
ATOM 1439 C CA . ASN A 1 201 ? -15.202 2.968 -6.299 1.00 96.62 201 ASN A CA 1
ATOM 1440 C C . ASN A 1 201 ? -15.842 3.228 -7.658 1.00 96.62 201 ASN A C 1
ATOM 1442 O O . ASN A 1 201 ? -15.507 2.570 -8.642 1.00 96.62 201 ASN A O 1
ATOM 1446 N N . GLY A 1 202 ? -16.777 4.174 -7.684 1.00 94.94 202 GLY A N 1
ATOM 1447 C CA . GLY A 1 202 ? -17.450 4.662 -8.878 1.00 94.94 202 GLY A CA 1
ATOM 1448 C C . GLY A 1 202 ? -17.034 6.077 -9.261 1.00 94.94 202 GLY A C 1
ATOM 1449 O O . GLY A 1 202 ? -16.404 6.803 -8.487 1.00 94.94 202 GLY A O 1
ATOM 1450 N N . LYS A 1 203 ? -17.461 6.486 -10.457 1.00 92.50 203 LYS A N 1
ATOM 1451 C CA . LYS A 1 203 ? -17.417 7.890 -10.879 1.00 92.50 203 LYS A CA 1
ATOM 1452 C C . LYS A 1 203 ? -18.412 8.734 -10.094 1.00 92.50 203 LYS A C 1
ATOM 1454 O O . LYS A 1 203 ? -19.416 8.212 -9.623 1.00 92.50 203 LYS A O 1
ATOM 1459 N N . GLU A 1 204 ? -18.167 10.030 -9.992 1.00 91.44 204 GLU A N 1
ATOM 1460 C CA . GLU A 1 204 ? -19.128 10.976 -9.441 1.00 91.44 204 GLU A CA 1
ATOM 1461 C C . GLU A 1 204 ? -20.341 11.116 -10.361 1.00 91.44 204 GLU A C 1
ATOM 1463 O O . GLU A 1 204 ? -20.243 11.512 -11.523 1.00 91.44 204 GLU A O 1
ATOM 1468 N N . GLN A 1 205 ? -21.515 10.782 -9.830 1.00 93.62 205 GLN A N 1
ATOM 1469 C CA . GLN A 1 205 ? -22.780 10.851 -10.553 1.00 93.62 205 GLN A CA 1
ATOM 1470 C C . GLN A 1 205 ? -23.969 10.983 -9.594 1.00 93.62 205 GLN A C 1
ATOM 1472 O O . GLN A 1 205 ? -23.837 10.856 -8.377 1.00 93.62 205 GLN A O 1
ATOM 1477 N N . SER A 1 206 ? -25.153 11.259 -10.147 1.00 93.44 206 SER A N 1
ATOM 1478 C CA . SER A 1 206 ? -26.360 11.565 -9.366 1.00 93.44 206 SER A CA 1
ATOM 1479 C C . SER A 1 206 ? -27.037 10.352 -8.719 1.00 93.44 206 SER A C 1
ATOM 1481 O O . SER A 1 206 ? -27.950 10.536 -7.918 1.00 93.44 206 SER A O 1
ATOM 1483 N N . GLY A 1 207 ? -26.643 9.128 -9.073 1.00 95.69 207 GLY A N 1
ATOM 1484 C CA . GLY A 1 207 ? -27.201 7.894 -8.522 1.00 95.69 207 GLY A CA 1
ATOM 1485 C C . GLY A 1 207 ? -26.386 6.670 -8.927 1.00 95.69 207 GLY A C 1
ATOM 1486 O O . GLY A 1 207 ? -25.592 6.742 -9.862 1.00 95.69 207 GLY A O 1
ATOM 1487 N N . TYR A 1 208 ? -26.572 5.562 -8.214 1.00 97.88 208 TYR A N 1
ATOM 1488 C CA . TYR A 1 208 ? -25.812 4.330 -8.416 1.00 97.88 208 TYR A CA 1
ATOM 1489 C C . TYR A 1 208 ? -26.743 3.122 -8.360 1.00 97.88 208 TYR A C 1
ATOM 1491 O O . TYR A 1 208 ? -27.670 3.087 -7.549 1.00 97.88 208 TYR A O 1
ATOM 1499 N N . ASP A 1 209 ? -26.480 2.137 -9.213 1.00 97.88 209 ASP A N 1
ATOM 1500 C CA . ASP A 1 209 ? -27.146 0.834 -9.189 1.00 97.88 209 ASP A CA 1
ATOM 1501 C C . ASP A 1 209 ? -26.129 -0.236 -9.585 1.00 97.88 209 ASP A C 1
ATOM 1503 O O . ASP A 1 209 ? -25.950 -0.563 -10.762 1.00 97.88 209 ASP A O 1
ATOM 1507 N N . TRP A 1 210 ? -25.418 -0.751 -8.588 1.00 98.50 210 TRP A N 1
ATOM 1508 C CA . TRP A 1 210 ? -24.409 -1.780 -8.785 1.00 98.50 210 TRP A CA 1
ATOM 1509 C C . TRP A 1 210 ? -25.022 -3.181 -8.750 1.00 98.50 210 TRP A C 1
ATOM 1511 O O . TRP A 1 210 ? -25.810 -3.523 -7.870 1.00 98.50 210 TRP A O 1
ATOM 1521 N N . ALA A 1 211 ? -24.606 -4.029 -9.687 1.00 98.44 211 ALA A N 1
ATOM 1522 C CA . ALA A 1 211 ? -24.931 -5.449 -9.713 1.00 98.44 211 ALA A CA 1
ATOM 1523 C C . ALA A 1 211 ? -23.665 -6.299 -9.769 1.00 98.44 211 ALA A C 1
ATOM 1525 O O . ALA A 1 211 ? -22.671 -5.901 -10.367 1.00 98.44 211 ALA A O 1
ATOM 1526 N N . ILE A 1 212 ? -23.729 -7.490 -9.175 1.00 98.56 212 ILE A N 1
ATOM 1527 C CA . ILE A 1 212 ? -22.639 -8.465 -9.144 1.00 98.56 212 ILE A CA 1
ATOM 1528 C C . ILE A 1 212 ? -23.102 -9.785 -9.753 1.00 98.56 212 ILE A C 1
ATOM 1530 O O . ILE A 1 212 ? -24.209 -10.252 -9.492 1.00 98.56 212 ILE A O 1
ATOM 1534 N N . THR A 1 213 ? -22.242 -10.384 -10.570 1.00 98.31 213 THR A N 1
ATOM 1535 C CA . THR A 1 213 ? -22.375 -11.757 -11.063 1.00 98.31 213 THR A CA 1
ATOM 1536 C C . THR A 1 213 ? -21.120 -12.521 -10.666 1.00 98.31 213 THR A C 1
ATOM 1538 O O . THR A 1 213 ? -20.036 -12.220 -11.162 1.00 98.31 213 THR A O 1
ATOM 1541 N N . GLY A 1 214 ? -21.259 -13.472 -9.743 1.00 97.31 214 GLY A N 1
ATOM 1542 C CA . GLY A 1 214 ? -20.159 -14.311 -9.266 1.00 97.31 214 GLY A CA 1
ATOM 1543 C C . GLY A 1 214 ? -20.002 -15.622 -10.048 1.00 97.31 214 GLY A C 1
ATOM 1544 O O . GLY A 1 214 ? -20.854 -15.966 -10.876 1.00 97.31 214 GLY A O 1
ATOM 1545 N N . PRO A 1 215 ? -18.929 -16.385 -9.773 1.00 96.88 215 PRO A N 1
ATOM 1546 C CA . PRO A 1 215 ? -18.754 -17.730 -10.307 1.00 96.88 215 PRO A CA 1
ATOM 1547 C C . PRO A 1 215 ? -19.817 -18.694 -9.751 1.00 96.88 215 PRO A C 1
ATOM 1549 O O . PRO A 1 215 ? -20.489 -18.418 -8.755 1.00 96.88 215 PRO A O 1
ATOM 1552 N N . ALA A 1 216 ? -19.968 -19.858 -10.389 1.00 96.50 216 ALA A N 1
ATOM 1553 C CA . ALA A 1 216 ? -20.929 -20.869 -9.952 1.00 96.50 216 ALA A CA 1
ATOM 1554 C C . ALA A 1 216 ? -20.702 -21.266 -8.480 1.00 96.50 216 ALA A C 1
ATOM 1556 O O . ALA A 1 216 ? -19.586 -21.594 -8.083 1.00 96.50 216 ALA A O 1
ATOM 1557 N N . GLY A 1 217 ? -21.776 -21.252 -7.687 1.00 97.06 217 GLY A N 1
ATOM 1558 C CA . GLY A 1 217 ? -21.741 -21.551 -6.251 1.00 97.06 217 GLY A CA 1
ATOM 1559 C C . GLY A 1 217 ? -21.483 -20.343 -5.345 1.00 97.06 217 GLY A C 1
ATOM 1560 O O . GLY A 1 217 ? -21.633 -20.480 -4.135 1.00 97.06 217 GLY A O 1
ATOM 1561 N N . SER A 1 218 ? -21.148 -19.176 -5.904 1.00 98.12 218 SER A N 1
ATOM 1562 C CA . SER A 1 218 ? -21.018 -17.942 -5.128 1.00 98.12 218 SER A CA 1
ATOM 1563 C C . SER A 1 218 ? -22.378 -17.420 -4.654 1.00 98.12 218 SER A C 1
ATOM 1565 O O . SER A 1 218 ? -23.365 -17.445 -5.392 1.00 98.12 218 SER A O 1
ATOM 1567 N N . GLN A 1 219 ? -22.405 -16.921 -3.421 1.00 97.75 219 GLN A N 1
ATOM 1568 C CA . GLN A 1 219 ? -23.521 -16.235 -2.771 1.00 97.75 219 GLN A CA 1
ATOM 1569 C C . GLN A 1 219 ? -23.172 -14.775 -2.439 1.00 97.75 219 GLN A C 1
ATOM 1571 O O . GLN A 1 219 ? -23.894 -14.123 -1.684 1.00 97.75 219 GLN A O 1
ATOM 1576 N N . ALA A 1 220 ? -22.073 -14.252 -2.989 1.00 98.00 220 ALA A N 1
ATOM 1577 C CA . ALA A 1 220 ? -21.618 -12.898 -2.717 1.00 98.00 220 ALA A CA 1
ATOM 1578 C C . ALA A 1 220 ? -22.669 -11.854 -3.130 1.00 98.00 220 ALA A C 1
ATOM 1580 O O . ALA A 1 220 ? -23.180 -11.852 -4.253 1.00 98.00 220 ALA A O 1
ATOM 1581 N N . THR A 1 221 ? -22.948 -10.919 -2.224 1.00 98.06 221 THR A N 1
ATOM 1582 C CA . THR A 1 221 ? -23.844 -9.781 -2.453 1.00 98.06 221 THR A CA 1
ATOM 1583 C C . THR A 1 221 ? -23.113 -8.468 -2.227 1.00 98.06 221 THR A C 1
ATOM 1585 O O . THR A 1 221 ? -22.206 -8.391 -1.400 1.00 98.06 221 THR A O 1
ATOM 1588 N N . LEU A 1 222 ? -23.550 -7.418 -2.922 1.00 98.38 222 LEU A N 1
ATOM 1589 C CA . LEU A 1 222 ? -23.038 -6.068 -2.712 1.00 98.38 222 LEU A CA 1
ATOM 1590 C C . LEU A 1 222 ? -23.711 -5.412 -1.504 1.00 98.38 222 LEU A C 1
ATOM 1592 O O . LEU A 1 222 ? -24.933 -5.257 -1.458 1.00 98.38 222 LEU A O 1
ATOM 1596 N N . SER A 1 223 ? -22.893 -4.952 -0.571 1.00 97.62 223 SER A N 1
ATOM 1597 C CA . SER A 1 223 ? -23.266 -3.980 0.448 1.00 97.62 223 SER A CA 1
ATOM 1598 C C . SER A 1 223 ? -23.235 -2.580 -0.156 1.00 97.62 223 SER A C 1
ATOM 1600 O O . SER A 1 223 ? -22.328 -2.245 -0.916 1.00 97.62 223 SER A O 1
ATOM 1602 N N . ASN A 1 224 ? -24.213 -1.742 0.199 1.00 96.44 224 ASN A N 1
ATOM 1603 C CA . ASN A 1 224 ? -24.313 -0.354 -0.273 1.00 96.44 224 ASN A CA 1
ATOM 1604 C C . ASN A 1 224 ? -24.358 -0.214 -1.812 1.00 96.44 224 ASN A C 1
ATOM 1606 O O . ASN A 1 224 ? -23.846 0.750 -2.366 1.00 96.44 224 ASN A O 1
ATOM 1610 N N . ALA A 1 225 ? -25.021 -1.140 -2.515 1.00 97.75 225 ALA A N 1
ATOM 1611 C CA . ALA A 1 225 ? -25.127 -1.143 -3.983 1.00 97.75 225 ALA A CA 1
ATOM 1612 C C . ALA A 1 225 ? -25.781 0.114 -4.604 1.00 97.75 225 ALA A C 1
ATOM 1614 O O . ALA A 1 225 ? -25.706 0.308 -5.813 1.00 97.75 225 ALA A O 1
ATOM 1615 N N . GLY A 1 226 ? -26.430 0.957 -3.793 1.00 97.19 226 GLY A N 1
ATOM 1616 C CA . GLY A 1 226 ? -27.001 2.243 -4.205 1.00 97.19 226 GLY A CA 1
ATOM 1617 C C . GLY A 1 226 ? -26.085 3.454 -3.982 1.00 97.19 226 GLY A C 1
ATOM 1618 O O . GLY A 1 226 ? -26.535 4.585 -4.158 1.00 97.19 226 GLY A O 1
ATOM 1619 N N . THR A 1 227 ? -24.831 3.253 -3.560 1.00 96.81 227 THR A N 1
ATOM 1620 C CA . THR A 1 227 ? -23.864 4.332 -3.292 1.00 96.81 227 THR A CA 1
ATOM 1621 C C . THR A 1 227 ? -22.692 4.306 -4.277 1.00 96.81 227 THR A C 1
ATOM 1623 O O . THR A 1 227 ? -22.537 3.377 -5.072 1.00 96.81 227 THR A O 1
ATOM 1626 N N . ARG A 1 228 ? -21.838 5.339 -4.223 1.00 96.56 228 ARG A N 1
ATOM 1627 C CA . ARG A 1 228 ? -20.614 5.426 -5.037 1.00 96.56 228 ARG A CA 1
ATOM 1628 C C . ARG A 1 228 ? -19.628 4.295 -4.749 1.00 96.56 228 ARG A C 1
ATOM 1630 O O . ARG A 1 228 ? -18.914 3.874 -5.657 1.00 96.56 228 ARG A O 1
ATOM 1637 N N . ASN A 1 229 ? -19.597 3.815 -3.508 1.00 97.62 229 ASN A N 1
ATOM 1638 C CA . ASN A 1 229 ? -18.570 2.916 -2.994 1.00 97.62 229 ASN A CA 1
ATOM 1639 C C . ASN A 1 229 ? -19.204 1.666 -2.364 1.00 97.62 229 ASN A C 1
ATOM 1641 O O . ASN A 1 229 ? -19.240 1.542 -1.135 1.00 97.62 229 ASN A O 1
ATOM 1645 N N . PRO A 1 230 ? -19.754 0.746 -3.176 1.00 97.88 230 PRO A N 1
ATOM 1646 C CA . PRO A 1 230 ? -20.231 -0.525 -2.660 1.00 97.88 230 PRO A CA 1
ATOM 1647 C C . PRO A 1 230 ? -19.053 -1.430 -2.285 1.00 97.88 230 PRO A C 1
ATOM 1649 O O . PRO A 1 230 ? -17.923 -1.247 -2.742 1.00 97.88 230 PRO A O 1
ATOM 1652 N N . SER A 1 231 ? -19.325 -2.453 -1.484 1.00 98.25 231 SER A N 1
ATOM 1653 C CA . SER A 1 231 ? -18.344 -3.488 -1.158 1.00 98.25 231 SER A CA 1
ATOM 1654 C C . SER A 1 231 ? -18.957 -4.877 -1.217 1.00 98.25 231 SER A C 1
ATOM 1656 O O . SER A 1 231 ? -20.173 -5.036 -1.131 1.00 98.25 231 SER A O 1
ATOM 1658 N N . PHE A 1 232 ? -18.125 -5.897 -1.379 1.00 98.62 232 PHE A N 1
ATOM 1659 C CA . PHE A 1 232 ? -18.533 -7.298 -1.284 1.00 98.62 232 PHE A CA 1
ATOM 1660 C C . PHE A 1 232 ? -17.352 -8.156 -0.839 1.00 98.62 232 PHE A C 1
ATOM 1662 O O . PHE A 1 232 ? -16.205 -7.736 -0.957 1.00 98.62 232 PHE A O 1
ATOM 1669 N N . THR A 1 233 ? -17.624 -9.373 -0.382 1.00 98.44 233 THR A N 1
ATOM 1670 C CA . THR A 1 233 ? -16.581 -10.353 -0.064 1.00 98.44 233 THR A CA 1
ATOM 1671 C C . THR A 1 233 ? -16.684 -11.518 -1.050 1.00 98.44 233 THR A C 1
ATOM 1673 O O . THR A 1 233 ? -17.730 -12.169 -1.083 1.00 98.44 233 THR A O 1
ATOM 1676 N N . PRO A 1 234 ? -15.653 -11.795 -1.869 1.00 97.94 234 PRO A N 1
ATOM 1677 C CA . PRO A 1 234 ? -15.648 -12.952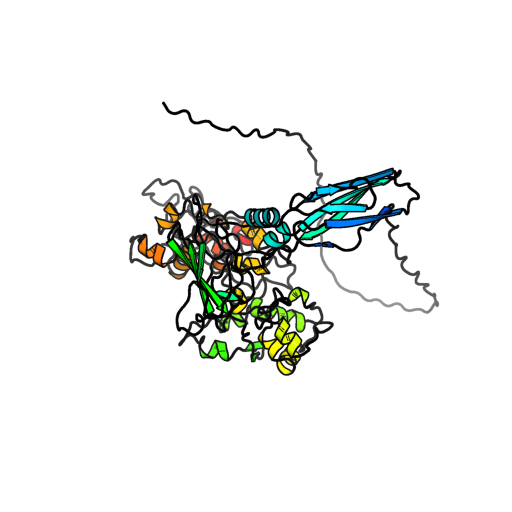 -2.752 1.00 97.94 234 PRO A CA 1
ATOM 1678 C C . PRO A 1 234 ? -15.565 -14.232 -1.917 1.00 97.94 234 PRO A C 1
ATOM 1680 O O . PRO A 1 234 ? -14.588 -14.464 -1.211 1.00 97.94 234 PRO A O 1
ATOM 1683 N N . ASP A 1 235 ? -16.583 -15.077 -2.000 1.00 97.62 235 ASP A N 1
ATOM 1684 C CA . ASP A 1 235 ? -16.720 -16.295 -1.193 1.00 97.62 235 ASP A CA 1
ATOM 1685 C C . ASP A 1 235 ? -16.214 -17.558 -1.910 1.00 97.62 235 ASP A C 1
ATOM 1687 O O . ASP A 1 235 ? -15.804 -18.531 -1.276 1.00 97.62 235 ASP A O 1
ATOM 1691 N N . VAL A 1 236 ? -16.175 -17.523 -3.240 1.00 97.31 236 VAL A N 1
ATOM 1692 C CA . VAL A 1 236 ? -15.698 -18.597 -4.117 1.00 97.31 236 VAL A CA 1
ATOM 1693 C C . VAL A 1 236 ? -14.568 -18.091 -5.017 1.00 97.31 236 VAL A C 1
ATOM 1695 O O . VAL A 1 236 ? -14.589 -16.954 -5.485 1.00 97.31 236 VAL A O 1
ATOM 1698 N N . VAL A 1 237 ? -13.573 -18.941 -5.272 1.00 97.44 237 VAL A N 1
ATOM 1699 C CA . VAL A 1 237 ? -12.494 -18.678 -6.239 1.00 97.44 237 VAL A CA 1
ATOM 1700 C C . VAL A 1 237 ? -13.069 -18.524 -7.649 1.00 97.44 237 VAL A C 1
ATOM 1702 O O . VAL A 1 237 ? -13.896 -19.327 -8.080 1.00 97.44 237 VAL A O 1
ATOM 1705 N N . GLY A 1 238 ? -12.601 -17.522 -8.390 1.00 96.38 238 GLY A N 1
ATOM 1706 C CA . GLY A 1 238 ? -13.007 -17.282 -9.771 1.00 96.38 238 GLY A CA 1
ATOM 1707 C C . GLY A 1 238 ? -13.328 -15.822 -10.064 1.00 96.38 238 GLY A C 1
ATOM 1708 O O . GLY A 1 238 ? -13.011 -14.916 -9.295 1.00 96.38 238 GLY A O 1
ATOM 1709 N N . LYS A 1 239 ? -13.944 -15.596 -11.224 1.00 97.00 239 LYS A N 1
ATOM 1710 C CA . LYS A 1 239 ? -14.252 -14.263 -11.738 1.00 97.00 239 LYS A CA 1
ATOM 1711 C C . LYS A 1 239 ? -15.609 -13.765 -11.235 1.00 97.00 239 LYS A C 1
ATOM 1713 O O . LYS A 1 239 ? -16.620 -14.436 -11.425 1.00 97.00 239 LYS A O 1
ATOM 1718 N N . TYR A 1 240 ? -15.614 -12.555 -10.695 1.00 98.38 240 TYR A N 1
ATOM 1719 C CA . TYR A 1 240 ? -16.785 -11.750 -10.379 1.00 98.38 240 TYR A CA 1
ATOM 1720 C C . TYR A 1 240 ? -16.847 -10.590 -11.363 1.00 98.38 240 TYR A C 1
ATOM 1722 O O . TYR A 1 240 ? -15.878 -9.849 -11.510 1.00 98.38 240 TYR A O 1
ATOM 1730 N N . THR A 1 241 ? -17.985 -10.412 -12.018 1.00 98.12 241 THR A N 1
ATOM 1731 C CA . THR A 1 241 ? -18.240 -9.253 -12.873 1.00 98.12 241 THR A CA 1
ATOM 1732 C C . THR A 1 241 ? -19.191 -8.321 -12.147 1.00 98.12 241 THR A C 1
ATOM 1734 O O . THR A 1 241 ? -20.310 -8.708 -11.805 1.00 98.12 241 THR A O 1
ATOM 1737 N N . ILE A 1 242 ? -18.735 -7.097 -11.898 1.00 98.44 242 ILE A N 1
ATOM 1738 C CA . ILE A 1 242 ? -19.512 -6.054 -11.247 1.00 98.44 242 ILE A CA 1
ATOM 1739 C C . ILE A 1 242 ? -19.843 -4.981 -12.278 1.00 98.44 242 ILE A C 1
ATOM 1741 O O . ILE A 1 242 ? -18.951 -4.449 -12.933 1.00 98.44 242 ILE A O 1
ATOM 1745 N N . THR A 1 243 ? -21.121 -4.643 -12.405 1.00 98.19 243 THR A N 1
ATOM 1746 C CA . THR A 1 243 ? -21.623 -3.656 -13.364 1.00 98.19 243 THR A CA 1
ATOM 1747 C C . THR A 1 243 ? -22.332 -2.533 -12.621 1.00 98.19 243 THR A C 1
ATOM 1749 O O . THR A 1 243 ? -23.279 -2.787 -11.879 1.00 98.19 243 THR A O 1
ATOM 1752 N N . GLU A 1 244 ? -21.909 -1.291 -12.845 1.00 97.50 244 GLU A N 1
ATOM 1753 C CA . GLU A 1 244 ? -22.664 -0.105 -12.440 1.00 97.50 244 GLU A CA 1
ATOM 1754 C C . GLU A 1 244 ? -23.641 0.239 -13.567 1.00 97.50 244 GLU A C 1
ATOM 1756 O O . GLU A 1 244 ? -23.238 0.660 -14.654 1.00 97.50 244 GLU A O 1
ATOM 1761 N N . LYS A 1 245 ? -24.935 0.001 -13.347 1.00 96.25 245 LYS A N 1
ATOM 1762 C CA . LYS A 1 245 ? -25.942 0.065 -14.413 1.00 96.25 245 LYS A CA 1
ATOM 1763 C C . LYS A 1 245 ? -26.213 1.484 -14.906 1.00 96.25 245 LYS A C 1
ATOM 1765 O O . LYS A 1 245 ? -26.615 1.637 -16.057 1.00 96.25 245 LYS A O 1
ATOM 1770 N N . SER A 1 246 ? -25.994 2.510 -14.082 1.00 94.44 246 SER A N 1
ATOM 1771 C CA . SER A 1 246 ? -26.288 3.904 -14.452 1.00 94.44 246 SER A CA 1
ATOM 1772 C C . SER A 1 246 ? -25.306 4.442 -15.500 1.00 94.44 246 SER A C 1
ATOM 1774 O O . SER A 1 246 ? -25.700 5.168 -16.409 1.00 94.44 246 SER A O 1
ATOM 1776 N N . SER A 1 247 ? -24.035 4.054 -15.398 1.00 92.31 247 SER A N 1
ATOM 1777 C CA . SER A 1 247 ? -22.939 4.411 -16.306 1.00 92.31 247 SER A CA 1
ATOM 1778 C C . SER A 1 247 ? -22.592 3.300 -17.302 1.00 92.31 247 SER A C 1
ATOM 1780 O O . SER A 1 247 ? -21.810 3.526 -18.227 1.00 92.31 247 SER A O 1
ATOM 1782 N N . ASN A 1 248 ? -23.160 2.102 -17.119 1.00 93.94 248 ASN A N 1
ATOM 1783 C CA . ASN A 1 248 ? -22.834 0.874 -17.847 1.00 93.94 248 ASN A CA 1
ATOM 1784 C C . ASN A 1 248 ? -21.345 0.475 -17.742 1.00 93.94 248 ASN A C 1
ATOM 1786 O O . ASN A 1 248 ? -20.819 -0.268 -18.574 1.00 93.94 248 ASN A O 1
ATOM 1790 N N . ALA A 1 249 ? -20.646 0.984 -16.727 1.00 93.94 249 ALA A N 1
ATOM 1791 C CA . ALA A 1 249 ? -19.265 0.632 -16.458 1.00 93.94 249 ALA A CA 1
ATOM 1792 C C . ALA A 1 249 ? -19.188 -0.751 -15.804 1.00 93.94 249 ALA A C 1
ATOM 1794 O O . ALA A 1 249 ? -20.068 -1.148 -15.041 1.00 93.94 249 ALA A O 1
ATOM 1795 N N . THR A 1 250 ? -18.126 -1.492 -16.105 1.00 95.50 250 THR A N 1
ATOM 1796 C CA . THR A 1 250 ? -17.901 -2.833 -15.562 1.00 95.50 250 THR A CA 1
ATOM 1797 C C . THR A 1 250 ? -16.500 -2.928 -14.976 1.00 95.50 250 THR A C 1
ATOM 1799 O O . THR A 1 250 ? -15.549 -2.414 -15.563 1.00 95.50 250 THR A O 1
ATOM 1802 N N . VAL A 1 251 ? -16.383 -3.603 -13.835 1.00 95.75 251 VAL A N 1
ATOM 1803 C CA . VAL A 1 251 ? -15.117 -4.017 -13.233 1.00 95.75 251 VAL A CA 1
ATOM 1804 C C . VAL A 1 251 ? -15.158 -5.518 -12.988 1.00 95.75 251 VAL A C 1
ATOM 1806 O O . VAL A 1 251 ? -16.097 -6.047 -12.396 1.00 95.75 251 VAL A O 1
ATOM 1809 N N . ASP A 1 252 ? -14.134 -6.207 -13.476 1.00 97.12 252 ASP A N 1
ATOM 1810 C CA . ASP A 1 252 ? -13.943 -7.626 -13.216 1.00 97.12 252 ASP A CA 1
ATOM 1811 C C . ASP A 1 252 ? -12.983 -7.798 -12.041 1.00 97.12 252 ASP A C 1
ATOM 1813 O O . ASP A 1 252 ? -11.896 -7.222 -12.044 1.00 97.12 252 ASP A O 1
ATOM 1817 N N . VAL A 1 253 ? -13.380 -8.609 -11.064 1.00 98.00 253 VAL A N 1
ATOM 1818 C CA . VAL A 1 253 ? -12.585 -8.984 -9.892 1.00 98.00 253 VAL A CA 1
ATOM 1819 C C . VAL A 1 253 ? -12.314 -10.483 -9.945 1.00 98.00 253 VAL A C 1
ATOM 1821 O O . VAL A 1 253 ? -13.207 -11.284 -10.207 1.00 98.00 253 VAL A O 1
ATOM 1824 N N . TYR A 1 254 ? -11.073 -10.876 -9.701 1.00 97.75 254 TYR A N 1
ATOM 1825 C CA . TYR A 1 254 ? -10.588 -12.242 -9.826 1.00 97.75 254 TYR A CA 1
ATOM 1826 C C . TYR A 1 254 ? -10.155 -12.727 -8.449 1.00 97.75 254 TYR A C 1
ATOM 1828 O O . TYR A 1 254 ? -9.124 -12.302 -7.936 1.00 97.75 254 TYR A O 1
ATOM 1836 N N . ALA A 1 255 ? -10.965 -13.585 -7.836 1.00 97.88 255 ALA A N 1
ATOM 1837 C CA . ALA A 1 255 ? -10.684 -14.130 -6.518 1.00 97.88 255 ALA A CA 1
ATOM 1838 C C . ALA A 1 255 ? -9.804 -15.380 -6.621 1.00 97.88 255 ALA A C 1
ATOM 1840 O O . ALA A 1 255 ? -10.133 -16.307 -7.366 1.00 97.88 255 ALA A O 1
ATOM 1841 N N . GLY A 1 256 ? -8.723 -15.422 -5.845 1.00 97.25 256 GLY A N 1
ATOM 1842 C CA . GLY A 1 256 ? -7.794 -16.551 -5.772 1.00 97.25 256 GLY A CA 1
ATOM 1843 C C . GLY A 1 256 ? -7.328 -16.864 -4.350 1.00 97.25 256 GLY A C 1
ATOM 1844 O O . GLY A 1 256 ? -7.782 -16.256 -3.381 1.00 97.25 256 GLY A O 1
ATOM 1845 N N . THR A 1 257 ? -6.417 -17.824 -4.231 1.00 97.44 257 THR A N 1
ATOM 1846 C CA . THR A 1 257 ? -5.759 -18.227 -2.975 1.00 97.44 257 THR A CA 1
ATOM 1847 C C . THR A 1 257 ? -4.247 -18.092 -3.096 1.00 97.44 257 THR A C 1
ATOM 1849 O O . THR A 1 257 ? -3.703 -18.145 -4.203 1.00 97.44 257 THR A O 1
ATOM 1852 N N . TRP A 1 258 ? -3.570 -17.890 -1.969 1.00 97.44 258 TRP A N 1
ATOM 1853 C CA . TRP A 1 258 ? -2.122 -17.704 -1.945 1.00 97.44 258 TRP A CA 1
ATOM 1854 C C . TRP A 1 258 ? -1.386 -19.015 -2.223 1.00 97.44 258 TRP A C 1
ATOM 1856 O O . TRP A 1 258 ? -1.831 -20.090 -1.819 1.00 97.44 258 TRP A O 1
ATOM 1866 N N . ALA A 1 259 ? -0.266 -18.929 -2.941 1.00 94.88 259 ALA A N 1
ATOM 1867 C CA . ALA A 1 259 ? 0.512 -20.098 -3.347 1.00 94.88 259 ALA A CA 1
ATOM 1868 C C . ALA A 1 259 ? 1.836 -20.222 -2.583 1.00 94.88 259 ALA A C 1
ATOM 1870 O O . ALA A 1 259 ? 2.230 -21.328 -2.194 1.00 94.88 259 ALA A O 1
ATOM 1871 N N . GLY A 1 260 ? 2.542 -19.098 -2.437 1.00 95.06 260 GLY A N 1
ATOM 1872 C CA . GLY A 1 260 ? 3.948 -19.038 -2.064 1.00 95.06 260 GLY A CA 1
ATOM 1873 C C . GLY A 1 260 ? 4.870 -19.620 -3.144 1.00 95.06 260 GLY A C 1
ATOM 1874 O O . GLY A 1 260 ? 4.508 -20.522 -3.905 1.00 95.06 260 GLY A O 1
ATOM 1875 N N . ALA A 1 261 ? 6.100 -19.121 -3.206 1.00 94.19 261 ALA A N 1
ATOM 1876 C CA . ALA A 1 261 ? 7.066 -19.456 -4.250 1.00 94.19 261 ALA A CA 1
ATOM 1877 C C . ALA A 1 261 ? 8.335 -20.151 -3.737 1.00 94.19 261 ALA A C 1
ATOM 1879 O O . ALA A 1 261 ? 9.029 -20.801 -4.521 1.00 94.19 261 ALA A O 1
ATOM 1880 N N . ILE A 1 262 ? 8.674 -20.010 -2.452 1.00 95.56 262 ILE A N 1
ATOM 1881 C CA . ILE A 1 262 ? 9.978 -20.448 -1.941 1.00 95.56 262 ILE A CA 1
ATOM 1882 C C . ILE A 1 262 ? 10.033 -21.979 -1.873 1.00 95.56 262 ILE A C 1
ATOM 1884 O O . ILE A 1 262 ? 9.180 -22.638 -1.294 1.00 95.56 262 ILE A O 1
ATOM 1888 N N . THR A 1 263 ? 11.073 -22.550 -2.472 1.00 93.94 263 THR A N 1
ATOM 1889 C CA . THR A 1 263 ? 11.326 -24.003 -2.547 1.00 93.94 263 THR A CA 1
ATOM 1890 C C . THR A 1 263 ? 12.684 -24.396 -1.968 1.00 93.94 263 THR A C 1
ATOM 1892 O O . THR A 1 263 ? 12.999 -25.578 -1.867 1.00 93.94 263 THR A O 1
ATOM 1895 N N . GLY A 1 264 ? 13.504 -23.413 -1.597 1.00 94.50 264 GLY A N 1
ATOM 1896 C CA . GLY A 1 264 ? 14.844 -23.617 -1.068 1.00 94.50 264 GLY A CA 1
ATOM 1897 C C . GLY A 1 264 ? 15.612 -22.306 -0.968 1.00 94.50 264 GLY A C 1
ATOM 1898 O O . GLY A 1 264 ? 15.034 -21.225 -1.107 1.00 94.50 264 GLY A O 1
ATOM 1899 N N . VAL A 1 265 ? 16.924 -22.415 -0.772 1.00 94.44 265 VAL A N 1
ATOM 1900 C CA . VAL A 1 265 ? 17.848 -21.279 -0.687 1.00 94.44 265 VAL A CA 1
ATOM 1901 C C . VAL A 1 265 ? 19.109 -21.520 -1.507 1.00 94.44 265 VAL A C 1
ATOM 1903 O O . VAL A 1 265 ? 19.531 -22.664 -1.680 1.00 94.44 265 VAL A O 1
ATOM 1906 N N . ASP A 1 266 ? 19.706 -20.447 -2.019 1.00 93.19 266 ASP A N 1
ATOM 1907 C CA . ASP A 1 266 ? 21.016 -20.496 -2.665 1.00 93.19 266 ASP A CA 1
ATOM 1908 C C . ASP A 1 266 ? 22.170 -20.358 -1.655 1.00 93.19 266 ASP A C 1
ATOM 1910 O O . ASP A 1 266 ? 21.966 -20.267 -0.443 1.00 93.19 266 ASP A O 1
ATOM 1914 N N . ALA A 1 267 ? 23.410 -20.363 -2.155 1.00 90.06 267 ALA A N 1
ATOM 1915 C CA . ALA A 1 267 ? 24.614 -20.279 -1.325 1.00 90.06 267 ALA A CA 1
ATOM 1916 C C . ALA A 1 267 ? 24.714 -18.981 -0.499 1.00 90.06 267 ALA A C 1
ATOM 1918 O O . ALA A 1 267 ? 25.436 -18.955 0.494 1.00 90.06 267 ALA A O 1
ATOM 1919 N N . ASN A 1 268 ? 23.986 -17.930 -0.888 1.00 86.62 268 ASN A N 1
ATOM 1920 C CA . ASN A 1 268 ? 23.929 -16.657 -0.173 1.00 86.62 268 ASN A CA 1
ATOM 1921 C C . ASN A 1 268 ? 22.718 -16.582 0.776 1.00 86.62 268 ASN A C 1
ATOM 1923 O O . ASN A 1 268 ? 22.459 -15.527 1.348 1.00 86.62 268 ASN A O 1
ATOM 1927 N N . GLY A 1 269 ? 21.957 -17.672 0.937 1.00 86.44 269 GLY A N 1
ATOM 1928 C CA . GLY A 1 269 ? 20.752 -17.716 1.768 1.00 86.44 269 GLY A CA 1
ATOM 1929 C C . GLY A 1 269 ? 19.517 -17.074 1.127 1.00 86.44 269 GLY A C 1
ATOM 1930 O O . GLY A 1 269 ? 18.496 -16.931 1.800 1.00 86.44 269 GLY A O 1
ATOM 1931 N N . ARG A 1 270 ? 19.585 -16.705 -0.160 1.00 91.62 270 ARG A N 1
ATOM 1932 C CA . ARG A 1 270 ? 18.480 -16.076 -0.901 1.00 91.62 270 ARG A CA 1
ATOM 1933 C C . ARG A 1 270 ? 17.497 -17.119 -1.425 1.00 91.62 270 ARG A C 1
ATOM 1935 O O . ARG A 1 270 ? 17.909 -18.249 -1.694 1.00 91.62 270 ARG A O 1
ATOM 1942 N N . PRO A 1 271 ? 16.212 -16.772 -1.609 1.00 94.44 271 PRO A N 1
ATOM 1943 C CA . PRO A 1 271 ? 15.195 -17.743 -1.991 1.00 94.44 271 PRO A CA 1
ATOM 1944 C C . PRO A 1 271 ? 15.432 -18.352 -3.381 1.00 94.44 271 PRO A C 1
ATOM 1946 O O . PRO A 1 271 ? 15.752 -17.662 -4.351 1.00 94.44 271 PRO A O 1
ATOM 1949 N N . LEU A 1 272 ? 15.185 -19.658 -3.488 1.00 95.44 272 LEU A N 1
ATOM 1950 C CA . LEU A 1 272 ? 15.022 -20.386 -4.746 1.00 95.44 272 LEU A CA 1
ATOM 1951 C C . LEU A 1 272 ? 13.538 -20.672 -4.985 1.00 95.44 272 LEU A C 1
ATOM 1953 O O . LEU A 1 272 ? 12.852 -21.156 -4.085 1.00 95.44 272 LEU A O 1
ATOM 1957 N N . ALA A 1 273 ? 13.048 -20.442 -6.204 1.00 94.38 273 ALA A N 1
ATOM 1958 C CA . ALA A 1 273 ? 11.661 -20.712 -6.587 1.00 94.38 273 ALA A CA 1
ATOM 1959 C C . ALA A 1 273 ? 11.583 -21.400 -7.957 1.00 94.38 273 ALA A C 1
ATOM 1961 O O . ALA A 1 273 ? 11.419 -20.740 -8.985 1.00 94.38 273 ALA A O 1
ATOM 1962 N N . ALA A 1 274 ? 11.688 -22.733 -7.978 1.00 89.44 274 ALA A N 1
ATOM 1963 C CA . ALA A 1 274 ? 11.678 -23.503 -9.228 1.00 89.44 274 ALA A CA 1
ATOM 1964 C C . ALA A 1 274 ? 10.391 -23.296 -10.054 1.00 89.44 274 ALA A C 1
ATOM 1966 O O . ALA A 1 274 ? 10.445 -23.239 -11.282 1.00 89.44 274 ALA A O 1
ATOM 1967 N N . GLY A 1 275 ? 9.242 -23.130 -9.386 1.00 87.19 275 GLY A N 1
ATOM 1968 C CA . GLY A 1 275 ? 7.966 -22.846 -10.051 1.00 87.19 275 GLY A CA 1
ATOM 1969 C C . GLY A 1 275 ? 7.959 -21.505 -10.790 1.00 87.19 275 GLY A C 1
ATOM 1970 O O . GLY A 1 275 ? 7.429 -21.413 -11.894 1.00 87.19 275 GLY A O 1
ATOM 1971 N N . CYS A 1 276 ? 8.606 -20.478 -10.231 1.00 90.31 276 CYS A N 1
ATOM 1972 C CA . CYS A 1 276 ? 8.695 -19.164 -10.862 1.00 90.31 276 CYS A CA 1
ATOM 1973 C C . CYS A 1 276 ? 9.715 -19.166 -12.002 1.00 90.31 276 CYS A C 1
ATOM 1975 O O . CYS A 1 276 ? 9.397 -18.746 -13.113 1.00 90.31 276 CYS A O 1
ATOM 1977 N N . THR A 1 277 ? 10.929 -19.664 -11.752 1.00 92.62 277 THR A N 1
ATOM 1978 C CA . THR A 1 277 ? 12.036 -19.619 -12.723 1.00 92.62 277 THR A CA 1
ATOM 1979 C C . THR A 1 277 ? 11.852 -20.576 -13.899 1.00 92.62 277 THR A C 1
ATOM 1981 O O . THR A 1 277 ? 12.479 -20.383 -14.939 1.00 92.62 277 THR A O 1
ATOM 1984 N N . GLY A 1 278 ? 10.947 -21.556 -13.795 1.00 92.06 278 GLY A N 1
ATOM 1985 C CA . GLY A 1 278 ? 10.538 -22.385 -14.931 1.00 92.06 278 GLY A CA 1
ATOM 1986 C C . GLY A 1 278 ? 9.943 -21.571 -16.088 1.00 92.06 278 GLY A C 1
ATOM 1987 O O . GLY A 1 278 ? 10.226 -21.867 -17.248 1.00 92.06 278 GLY A O 1
ATOM 1988 N N . CYS A 1 279 ? 9.185 -20.511 -15.782 1.00 92.00 279 CYS A N 1
ATOM 1989 C CA . CYS A 1 279 ? 8.559 -19.630 -16.776 1.00 92.00 279 CYS A CA 1
ATOM 1990 C C . CYS A 1 279 ? 9.212 -18.236 -16.839 1.00 92.00 279 CYS A C 1
ATOM 1992 O O . CYS A 1 279 ? 9.416 -17.689 -17.921 1.00 92.00 279 CYS A O 1
ATOM 1994 N N . HIS A 1 280 ? 9.589 -17.648 -15.704 1.00 93.12 280 HIS A N 1
ATOM 1995 C CA . HIS A 1 280 ? 10.226 -16.327 -15.624 1.00 93.12 280 HIS A CA 1
ATOM 1996 C C . HIS A 1 280 ? 11.739 -16.410 -15.857 1.00 93.12 280 HIS A C 1
ATOM 1998 O O . HIS A 1 280 ? 12.537 -16.082 -14.987 1.00 93.12 280 HIS A O 1
ATOM 2004 N N . ASN A 1 281 ? 12.123 -16.872 -17.045 1.00 92.62 281 ASN A N 1
ATOM 2005 C CA . ASN A 1 281 ? 13.511 -17.112 -17.458 1.00 92.62 281 ASN A CA 1
ATOM 2006 C C . ASN A 1 281 ? 13.981 -16.172 -18.584 1.00 92.62 281 ASN A C 1
ATOM 2008 O O . ASN A 1 281 ? 15.017 -16.408 -19.203 1.00 92.62 281 ASN A O 1
ATOM 2012 N N . GLY A 1 282 ? 13.186 -15.152 -18.918 1.00 92.06 282 GLY A N 1
ATOM 2013 C CA . GLY A 1 282 ? 13.454 -14.227 -20.021 1.00 92.06 282 GLY A CA 1
ATOM 2014 C C . GLY A 1 282 ? 13.086 -14.767 -21.407 1.00 92.06 282 GLY A C 1
ATOM 2015 O O . GLY A 1 282 ? 13.142 -14.010 -22.371 1.00 92.06 282 GLY A O 1
ATOM 2016 N N . THR A 1 283 ? 12.677 -16.037 -21.514 1.00 91.25 283 THR A N 1
ATOM 2017 C CA . THR A 1 283 ? 12.230 -16.669 -22.768 1.00 91.25 283 THR A CA 1
ATOM 2018 C C . THR A 1 283 ? 10.712 -16.850 -22.806 1.00 91.25 283 THR A C 1
ATOM 2020 O O . THR A 1 283 ? 10.083 -16.447 -23.780 1.00 91.25 283 THR A O 1
ATOM 2023 N N . ILE A 1 284 ? 10.111 -17.441 -21.764 1.00 89.94 284 ILE A N 1
ATOM 2024 C CA . ILE A 1 284 ? 8.648 -17.641 -21.682 1.00 89.94 284 ILE A CA 1
ATOM 2025 C C . ILE A 1 284 ? 7.973 -16.382 -21.130 1.00 89.94 284 ILE A C 1
ATOM 2027 O O . ILE A 1 284 ? 7.023 -15.867 -21.714 1.00 89.94 284 ILE A O 1
ATOM 2031 N N . ALA A 1 285 ? 8.486 -15.872 -20.013 1.00 90.50 285 ALA A N 1
ATOM 2032 C CA . ALA A 1 285 ? 8.077 -14.617 -19.406 1.00 90.50 285 ALA A CA 1
ATOM 2033 C C . ALA A 1 285 ? 9.318 -13.805 -18.999 1.00 90.50 285 ALA A C 1
ATOM 2035 O O . ALA A 1 285 ? 10.389 -14.391 -18.791 1.00 90.50 285 ALA A O 1
ATOM 2036 N N . PRO A 1 286 ? 9.203 -12.470 -18.857 1.00 90.81 286 PRO A N 1
ATOM 2037 C CA . PRO A 1 286 ? 10.301 -11.641 -18.380 1.00 90.81 286 PRO A CA 1
ATOM 2038 C C . PRO A 1 286 ? 10.876 -12.177 -17.067 1.00 90.81 286 PRO A C 1
ATOM 2040 O O . PRO A 1 286 ? 10.127 -12.467 -16.127 1.00 90.81 286 PRO A O 1
ATOM 2043 N N . ASP A 1 287 ? 12.202 -12.283 -17.004 1.00 93.94 287 ASP A N 1
ATOM 2044 C CA . ASP A 1 287 ? 12.891 -12.615 -15.764 1.00 93.94 287 ASP A CA 1
ATOM 2045 C C . ASP A 1 287 ? 12.910 -11.385 -14.854 1.00 93.94 287 ASP A C 1
ATOM 2047 O O . ASP A 1 287 ? 13.629 -10.409 -15.082 1.00 93.94 287 ASP A O 1
ATOM 2051 N N . LYS A 1 288 ? 12.050 -11.430 -13.839 1.00 93.44 288 LYS A N 1
ATOM 2052 C CA . LYS A 1 288 ? 12.058 -10.501 -12.708 1.00 93.44 288 LYS A CA 1
ATOM 2053 C C . LYS A 1 288 ? 12.551 -11.158 -11.430 1.00 93.44 288 LYS A C 1
ATOM 2055 O O . LYS A 1 288 ? 12.859 -10.446 -10.483 1.00 93.44 288 LYS A O 1
ATOM 2060 N N . PHE A 1 289 ? 12.655 -12.486 -11.410 1.00 94.38 289 PHE A N 1
ATOM 2061 C CA . PHE A 1 289 ? 13.024 -13.235 -10.218 1.00 94.38 289 PHE A CA 1
ATOM 2062 C C . PHE A 1 289 ? 14.502 -13.044 -9.883 1.00 94.38 289 PHE A C 1
ATOM 2064 O O . PHE A 1 289 ? 14.837 -12.856 -8.716 1.00 94.38 289 PHE A O 1
ATOM 2071 N N . THR A 1 290 ? 15.375 -13.049 -10.896 1.00 93.06 290 THR A N 1
ATOM 2072 C CA . THR A 1 290 ? 16.827 -12.962 -10.695 1.00 93.06 290 THR A CA 1
ATOM 2073 C C . THR A 1 290 ? 17.243 -11.693 -9.956 1.00 93.06 290 THR A C 1
ATOM 2075 O O . THR A 1 290 ? 18.057 -11.779 -9.043 1.00 93.06 290 THR A O 1
ATOM 2078 N N . ALA A 1 291 ? 16.663 -10.539 -10.299 1.00 93.44 291 ALA A N 1
ATOM 2079 C CA . ALA A 1 291 ? 16.908 -9.293 -9.571 1.00 93.44 291 ALA A CA 1
ATOM 2080 C C . ALA A 1 291 ? 16.111 -9.235 -8.255 1.00 93.44 291 ALA A C 1
ATOM 2082 O O . ALA A 1 291 ? 16.670 -8.899 -7.210 1.00 93.44 291 ALA A O 1
ATOM 2083 N N . TRP A 1 292 ? 14.834 -9.642 -8.273 1.00 95.00 292 TRP A N 1
ATOM 2084 C CA . TRP A 1 292 ? 13.960 -9.564 -7.099 1.00 95.00 292 TRP A CA 1
ATOM 2085 C C . TRP A 1 292 ? 14.503 -10.354 -5.902 1.00 95.00 292 TRP A C 1
ATOM 2087 O O . TRP A 1 292 ? 14.390 -9.888 -4.770 1.00 95.00 292 TRP A O 1
ATOM 2097 N N . LYS A 1 293 ? 15.132 -11.517 -6.114 1.00 94.44 293 LYS A N 1
ATOM 2098 C CA . LYS A 1 293 ? 15.660 -12.329 -5.004 1.00 94.44 293 LYS A CA 1
ATOM 2099 C C . LYS A 1 293 ? 16.803 -11.657 -4.230 1.00 94.44 293 LYS A C 1
ATOM 2101 O O . LYS A 1 293 ? 17.203 -12.175 -3.195 1.00 94.44 293 LYS A O 1
ATOM 2106 N N . GLU A 1 294 ? 17.343 -10.547 -4.740 1.00 92.94 294 GLU A N 1
ATOM 2107 C CA . GLU A 1 294 ? 18.374 -9.721 -4.095 1.00 92.94 294 GLU A CA 1
ATOM 2108 C C . GLU A 1 294 ? 17.797 -8.438 -3.470 1.00 92.94 294 GLU A C 1
ATOM 2110 O O . GLU A 1 294 ? 18.523 -7.480 -3.182 1.00 92.94 294 GLU A O 1
ATOM 2115 N N . THR A 1 295 ? 16.475 -8.386 -3.307 1.00 93.00 295 THR A N 1
ATOM 2116 C CA . THR A 1 295 ? 15.774 -7.256 -2.698 1.00 93.00 295 THR A CA 1
ATOM 2117 C C . THR A 1 295 ? 15.588 -7.443 -1.202 1.00 93.00 295 THR A C 1
ATOM 2119 O O . THR A 1 295 ? 15.509 -8.559 -0.693 1.00 93.00 295 THR A O 1
ATOM 2122 N N . GLY A 1 296 ? 15.383 -6.334 -0.492 1.00 91.62 296 GLY A N 1
ATOM 2123 C CA . GLY A 1 296 ? 14.940 -6.370 0.903 1.00 91.62 296 GLY A CA 1
ATOM 2124 C C . GLY A 1 296 ? 13.595 -7.085 1.068 1.00 91.62 296 GLY A C 1
ATOM 2125 O O . GLY A 1 296 ? 13.383 -7.748 2.075 1.00 91.62 296 GLY A O 1
ATOM 2126 N N . HIS A 1 297 ? 12.711 -7.031 0.063 1.00 94.12 297 HIS A N 1
ATOM 2127 C CA . HIS A 1 297 ? 11.439 -7.761 0.074 1.00 94.12 297 HIS A CA 1
ATOM 2128 C C . HIS A 1 297 ? 11.647 -9.277 0.148 1.00 94.12 297 HIS A C 1
ATOM 2130 O O . HIS A 1 297 ? 11.032 -9.940 0.982 1.00 94.12 297 HIS A O 1
ATOM 2136 N N . ALA A 1 298 ? 12.557 -9.808 -0.671 1.00 94.81 298 ALA A N 1
ATOM 2137 C CA . ALA A 1 298 ? 12.867 -11.233 -0.727 1.00 94.81 298 ALA A CA 1
ATOM 2138 C C . ALA A 1 298 ? 13.599 -11.761 0.518 1.00 94.81 298 ALA A C 1
ATOM 2140 O O . ALA A 1 298 ? 13.717 -12.976 0.677 1.00 94.81 298 ALA A O 1
ATOM 2141 N N . GLU A 1 299 ? 14.085 -10.869 1.385 1.00 92.12 299 GLU A N 1
ATOM 2142 C CA . GLU A 1 299 ? 14.962 -11.223 2.498 1.00 92.12 299 GLU A CA 1
ATOM 2143 C C . GLU A 1 299 ? 14.450 -10.754 3.878 1.00 92.12 299 GLU A C 1
ATOM 2145 O O . GLU A 1 299 ? 15.018 -11.161 4.886 1.00 92.12 299 GLU A O 1
ATOM 2150 N N . ILE A 1 300 ? 13.396 -9.931 3.980 1.00 91.44 300 ILE A N 1
ATOM 2151 C CA . ILE A 1 300 ? 13.010 -9.258 5.240 1.00 91.44 300 ILE A CA 1
ATOM 2152 C C . ILE A 1 300 ? 12.707 -10.210 6.408 1.00 91.44 300 ILE A C 1
ATOM 2154 O O . ILE A 1 300 ? 13.124 -9.957 7.541 1.00 91.44 300 ILE A O 1
ATOM 2158 N N . PHE A 1 301 ? 11.999 -11.311 6.160 1.00 94.31 301 PHE A N 1
ATOM 2159 C CA . PHE A 1 301 ? 11.741 -12.331 7.176 1.00 94.31 301 PHE A CA 1
ATOM 2160 C C . PHE A 1 301 ? 13.043 -13.066 7.500 1.00 94.31 301 PHE A C 1
ATOM 2162 O O . PHE A 1 301 ? 13.436 -13.164 8.662 1.00 94.31 301 PHE A O 1
ATOM 2169 N N . THR A 1 302 ? 13.755 -13.512 6.465 1.00 92.31 302 THR A N 1
ATOM 2170 C CA . THR A 1 302 ? 14.996 -14.282 6.594 1.00 92.31 302 THR A CA 1
ATOM 2171 C C . THR A 1 302 ? 16.081 -13.526 7.361 1.00 92.31 302 THR A C 1
ATOM 2173 O O . THR A 1 302 ? 16.731 -14.111 8.224 1.00 92.31 302 THR A O 1
ATOM 2176 N N . GLN A 1 303 ? 16.261 -12.231 7.099 1.00 89.81 303 GLN A N 1
ATOM 2177 C CA . GLN A 1 303 ? 17.243 -11.381 7.774 1.00 89.81 303 GLN A CA 1
ATOM 2178 C C . GLN A 1 303 ? 16.959 -11.278 9.274 1.00 89.81 303 GLN A C 1
ATOM 2180 O O . GLN A 1 303 ? 17.887 -11.377 10.066 1.00 89.81 303 GLN A O 1
ATOM 2185 N N . ASN A 1 304 ? 15.692 -11.146 9.682 1.00 90.94 304 ASN A N 1
ATOM 2186 C CA . ASN A 1 304 ? 15.345 -11.095 11.106 1.00 90.94 304 ASN A CA 1
ATOM 2187 C C . ASN A 1 304 ? 15.453 -12.464 11.791 1.00 90.94 304 ASN A C 1
ATOM 2189 O O . ASN A 1 304 ? 15.800 -12.530 12.964 1.00 90.94 304 ASN A O 1
ATOM 2193 N N . ILE A 1 305 ? 15.167 -13.553 11.077 1.00 93.44 305 ILE A N 1
ATOM 2194 C CA . ILE A 1 305 ? 15.269 -14.915 11.617 1.00 93.44 305 ILE A CA 1
ATOM 2195 C C . ILE A 1 305 ? 16.724 -15.379 11.755 1.00 93.44 305 ILE A C 1
ATOM 2197 O O . ILE A 1 305 ? 17.032 -16.130 12.675 1.00 93.44 305 ILE A O 1
ATOM 2201 N N . ASN A 1 306 ? 17.620 -14.942 10.867 1.00 92.44 306 ASN A N 1
ATOM 2202 C CA . ASN A 1 306 ? 19.033 -15.332 10.892 1.00 92.44 306 ASN A CA 1
ATOM 2203 C C . ASN A 1 306 ? 19.944 -14.391 11.699 1.00 92.44 306 ASN A C 1
ATOM 2205 O O . ASN A 1 306 ? 21.126 -14.699 11.864 1.00 92.44 306 ASN A O 1
ATOM 2209 N N . ASP A 1 307 ? 19.446 -13.244 12.161 1.00 90.62 307 ASP A N 1
ATOM 2210 C CA . ASP A 1 307 ? 20.218 -12.289 12.962 1.00 90.62 307 ASP A CA 1
ATOM 2211 C C . ASP A 1 307 ? 20.032 -12.588 14.461 1.00 90.62 307 ASP A C 1
ATOM 2213 O O . ASP A 1 307 ? 18.902 -12.530 14.943 1.00 90.62 307 ASP A O 1
ATOM 2217 N N . PRO A 1 308 ? 21.108 -12.845 15.232 1.00 91.38 308 PRO A N 1
ATOM 2218 C CA . PRO A 1 308 ? 21.047 -12.945 16.694 1.00 91.38 308 PRO A CA 1
ATOM 2219 C C . PRO A 1 308 ? 20.439 -11.728 17.407 1.00 91.38 308 PRO A C 1
ATOM 2221 O O . PRO A 1 308 ? 19.931 -11.853 18.519 1.00 91.38 308 PRO A O 1
ATOM 2224 N N . ASN A 1 309 ? 20.489 -10.546 16.785 1.00 89.00 309 ASN A N 1
ATOM 2225 C CA . ASN A 1 309 ? 19.835 -9.323 17.267 1.00 89.00 309 ASN A CA 1
ATOM 2226 C C . ASN A 1 309 ? 18.478 -9.075 16.588 1.00 89.00 309 ASN A C 1
ATOM 2228 O O . ASN A 1 309 ? 17.847 -8.037 16.805 1.00 89.00 309 ASN A O 1
ATOM 2232 N N . GLY A 1 310 ? 18.054 -9.992 15.724 1.00 85.25 310 GLY A N 1
ATOM 2233 C CA . GLY A 1 310 ? 16.793 -9.946 15.018 1.00 85.25 310 GLY A CA 1
ATOM 2234 C C . GLY A 1 310 ? 15.626 -10.182 15.968 1.00 85.25 310 GLY A C 1
ATOM 2235 O O . GLY A 1 310 ? 15.660 -11.033 16.860 1.00 85.25 310 GLY A O 1
ATOM 2236 N N . HIS A 1 311 ? 14.563 -9.415 15.757 1.00 85.75 311 HIS A N 1
ATOM 2237 C CA . HIS A 1 311 ? 13.321 -9.546 16.503 1.00 85.75 311 HIS A CA 1
ATOM 2238 C C . HIS A 1 311 ? 12.185 -9.761 15.515 1.00 85.75 311 HIS A C 1
ATOM 2240 O O . HIS A 1 311 ? 11.870 -8.878 14.717 1.00 85.75 311 HIS A O 1
ATOM 2246 N N . TRP A 1 312 ? 11.556 -10.931 15.581 1.00 92.06 312 TRP A N 1
ATOM 2247 C CA . TRP A 1 312 ? 10.427 -11.271 14.728 1.00 92.06 312 TRP A CA 1
ATOM 2248 C C . TRP A 1 312 ? 9.352 -12.005 15.530 1.00 92.06 312 TRP A C 1
ATOM 2250 O O . TRP A 1 312 ? 9.654 -12.814 16.402 1.00 92.06 312 TRP A O 1
ATOM 2260 N N . SER A 1 313 ? 8.088 -11.705 15.243 1.00 93.19 313 SER A N 1
ATOM 2261 C CA . SER A 1 313 ? 6.918 -12.373 15.816 1.00 93.19 313 SER A CA 1
ATOM 2262 C C . SER A 1 313 ? 5.778 -12.405 14.797 1.00 93.19 313 SER A C 1
ATOM 2264 O O . SER A 1 313 ? 5.846 -11.745 13.758 1.00 93.19 313 SER A O 1
ATOM 2266 N N . LEU A 1 314 ? 4.692 -13.123 15.101 1.00 93.88 314 LEU A N 1
ATOM 2267 C CA . LEU A 1 314 ? 3.517 -13.175 14.223 1.00 93.88 314 LEU A CA 1
ATOM 2268 C C . LEU A 1 314 ? 2.874 -11.799 13.978 1.00 93.88 314 LEU A C 1
ATOM 2270 O O . LEU A 1 314 ? 2.260 -11.607 12.935 1.00 93.88 314 LEU A O 1
ATOM 2274 N N . SER A 1 315 ? 3.088 -10.800 14.845 1.00 91.19 315 SER A N 1
ATOM 2275 C CA . SER A 1 315 ? 2.624 -9.432 14.562 1.00 91.19 315 SER A CA 1
ATOM 2276 C C . SER A 1 315 ? 3.335 -8.793 13.363 1.00 91.19 315 SER A C 1
ATOM 2278 O O . SER A 1 315 ? 2.857 -7.805 12.820 1.00 91.19 315 SER A O 1
ATOM 2280 N N . CYS A 1 316 ? 4.486 -9.329 12.948 1.00 92.44 316 CYS A N 1
ATOM 2281 C CA . CYS A 1 316 ? 5.196 -8.898 11.748 1.00 92.44 316 CYS A CA 1
ATOM 2282 C C . CYS A 1 316 ? 4.688 -9.599 10.478 1.00 92.44 316 CYS A C 1
ATOM 2284 O O . CYS A 1 316 ? 5.000 -9.150 9.376 1.00 92.44 316 CYS A O 1
ATOM 2286 N N . ALA A 1 317 ? 3.943 -10.703 10.608 1.00 94.56 317 ALA A N 1
ATOM 2287 C CA . ALA A 1 317 ? 3.618 -11.575 9.484 1.00 94.56 317 ALA A CA 1
ATOM 2288 C C . ALA A 1 317 ? 2.720 -10.890 8.443 1.00 94.56 317 ALA A C 1
ATOM 2290 O O . ALA A 1 317 ? 2.955 -11.079 7.251 1.00 94.56 317 ALA A O 1
ATOM 2291 N N . GLY A 1 318 ? 1.804 -10.011 8.868 1.00 92.19 318 GLY A N 1
ATOM 2292 C CA . GLY A 1 318 ? 0.917 -9.262 7.965 1.00 92.19 318 GLY A CA 1
ATOM 2293 C C . GLY A 1 318 ? 1.648 -8.483 6.863 1.00 92.19 318 GLY A C 1
ATOM 2294 O O . GLY A 1 318 ? 1.158 -8.410 5.742 1.00 92.19 318 GLY A O 1
ATOM 2295 N N . CYS A 1 319 ? 2.855 -7.975 7.148 1.00 91.56 319 CYS A N 1
ATOM 2296 C CA . CYS A 1 319 ? 3.654 -7.211 6.183 1.00 91.56 319 CYS A CA 1
ATOM 2297 C C . CYS A 1 319 ? 4.944 -7.902 5.739 1.00 91.56 319 CYS A C 1
ATOM 2299 O O . CYS A 1 319 ? 5.617 -7.355 4.874 1.00 91.56 319 CYS A O 1
ATOM 2301 N N . HIS A 1 320 ? 5.348 -9.026 6.342 1.00 94.69 320 HIS A N 1
ATOM 2302 C CA . HIS A 1 320 ? 6.633 -9.695 6.065 1.00 94.69 320 HIS A CA 1
ATOM 2303 C C . HIS A 1 320 ? 6.476 -11.142 5.560 1.00 94.69 320 HIS A C 1
ATOM 2305 O O . HIS A 1 320 ? 7.464 -11.874 5.483 1.00 94.69 320 HIS A O 1
ATOM 2311 N N . THR A 1 321 ? 5.252 -11.565 5.244 1.00 97.56 321 THR A N 1
ATOM 2312 C CA . THR A 1 321 ? 4.939 -12.891 4.689 1.00 97.56 321 THR A CA 1
ATOM 2313 C C . THR A 1 321 ? 3.845 -12.780 3.625 1.00 97.56 321 THR A C 1
ATOM 2315 O O . THR A 1 321 ? 3.278 -11.706 3.404 1.00 97.56 321 THR A O 1
ATOM 2318 N N . VAL A 1 322 ? 3.543 -13.879 2.939 1.00 97.88 322 VAL A N 1
ATOM 2319 C CA . VAL A 1 322 ? 2.470 -13.946 1.945 1.00 97.88 322 VAL A CA 1
ATOM 2320 C C . VAL A 1 322 ? 1.156 -14.334 2.621 1.00 97.88 322 VAL A C 1
ATOM 2322 O O . VAL A 1 322 ? 1.026 -15.425 3.169 1.00 97.88 322 VAL A O 1
ATOM 2325 N N . GLY A 1 323 ? 0.159 -13.455 2.530 1.00 96.50 323 GLY A N 1
ATOM 2326 C CA . GLY A 1 323 ? -1.235 -13.820 2.773 1.00 96.50 323 GLY A CA 1
ATOM 2327 C C . GLY A 1 323 ? -1.669 -14.014 4.223 1.00 96.50 323 GLY A C 1
ATOM 2328 O O . GLY A 1 323 ? -2.756 -14.530 4.424 1.00 96.50 323 GLY A O 1
ATOM 2329 N N . TYR A 1 324 ? -0.867 -13.609 5.211 1.00 96.56 324 TYR A N 1
ATOM 2330 C CA . TYR A 1 324 ? -1.197 -13.779 6.629 1.00 96.56 324 TYR A CA 1
ATOM 2331 C C . TYR A 1 324 ? -2.516 -13.089 7.022 1.00 96.56 324 TYR A C 1
ATOM 2333 O O . TYR A 1 324 ? -2.583 -11.857 7.057 1.00 96.56 324 TYR A O 1
ATOM 2341 N N . ASN A 1 325 ? -3.539 -13.877 7.353 1.00 95.06 325 ASN A N 1
ATOM 2342 C CA . ASN A 1 325 ? -4.804 -13.427 7.923 1.00 95.06 325 ASN A CA 1
ATOM 2343 C C . ASN A 1 325 ? -5.517 -14.578 8.657 1.00 95.06 325 ASN A C 1
ATOM 2345 O O . ASN A 1 325 ? -6.200 -15.392 8.048 1.00 95.06 325 ASN A O 1
ATOM 2349 N N . THR A 1 326 ? -5.478 -14.556 9.991 1.00 94.88 326 THR A N 1
ATOM 2350 C CA . THR A 1 326 ? -6.036 -15.626 10.837 1.00 94.88 326 THR A CA 1
ATOM 2351 C C . THR A 1 326 ? -7.565 -15.744 10.827 1.00 94.88 326 THR A C 1
ATOM 2353 O O . THR A 1 326 ? -8.109 -16.629 11.488 1.00 94.88 326 THR A O 1
ATOM 2356 N N . GLU A 1 327 ? -8.273 -14.830 10.164 1.00 92.88 327 GLU A N 1
ATOM 2357 C CA . GLU A 1 327 ? -9.737 -14.816 10.092 1.00 92.88 327 GLU A CA 1
ATOM 2358 C C . GLU A 1 327 ? -10.277 -15.523 8.842 1.00 92.88 327 GLU A C 1
ATOM 2360 O O . GLU A 1 327 ? -11.480 -15.786 8.765 1.00 92.88 327 GLU A O 1
ATOM 2365 N N . VAL A 1 328 ? -9.423 -15.834 7.858 1.00 94.12 328 VAL A N 1
ATOM 2366 C CA . VAL A 1 328 ? -9.860 -16.328 6.547 1.00 94.12 328 VAL A CA 1
ATOM 2367 C C . VAL A 1 328 ? -8.957 -17.437 6.027 1.00 94.12 328 VAL A C 1
ATOM 2369 O O . VAL A 1 328 ? -7.790 -17.202 5.761 1.00 94.12 328 VAL A O 1
ATOM 2372 N N . ASP A 1 329 ? -9.551 -18.596 5.724 1.00 94.94 329 ASP A N 1
ATOM 2373 C CA . ASP A 1 329 ? -8.847 -19.706 5.075 1.00 94.94 329 ASP A CA 1
ATOM 2374 C C . ASP A 1 329 ? -8.685 -19.460 3.554 1.00 94.94 329 ASP A C 1
ATOM 2376 O O . ASP A 1 329 ? -9.557 -19.807 2.731 1.00 94.94 329 ASP A O 1
ATOM 2380 N N . ASN A 1 330 ? -7.568 -18.854 3.156 1.00 95.88 330 ASN A N 1
ATOM 2381 C CA . ASN A 1 330 ? -7.199 -18.557 1.768 1.00 95.88 330 ASN A CA 1
ATOM 2382 C C . ASN A 1 330 ? -5.777 -19.007 1.376 1.00 95.88 330 ASN A C 1
ATOM 2384 O O . ASN A 1 330 ? -5.316 -18.660 0.284 1.00 95.88 330 ASN A O 1
ATOM 2388 N N . GLY A 1 331 ? -5.144 -19.847 2.200 1.00 96.44 331 GLY A N 1
ATOM 2389 C CA . GLY A 1 331 ? -3.874 -20.515 1.893 1.00 96.44 331 GLY A CA 1
ATOM 2390 C C . GLY A 1 331 ? -2.644 -19.658 2.182 1.00 96.44 331 GLY A C 1
ATOM 2391 O O . GLY A 1 331 ? -1.592 -19.879 1.580 1.00 96.44 331 GLY A O 1
ATOM 2392 N N . GLY A 1 332 ? -2.797 -18.659 3.046 1.00 97.31 332 GLY A N 1
ATOM 2393 C CA . GLY A 1 332 ? -1.743 -17.766 3.484 1.00 97.31 332 GLY A CA 1
ATOM 2394 C C . GLY A 1 332 ? -0.774 -18.399 4.483 1.00 97.31 332 GLY A C 1
ATOM 2395 O O . GLY A 1 332 ? -0.766 -19.601 4.773 1.00 97.31 332 GLY A O 1
ATOM 2396 N N . PHE A 1 333 ? 0.133 -17.556 4.974 1.00 98.38 333 PHE A N 1
ATOM 2397 C CA . PHE A 1 333 ? 1.183 -17.960 5.902 1.00 98.38 333 PHE A CA 1
ATOM 2398 C C . PHE A 1 333 ? 0.625 -18.539 7.211 1.00 98.38 333 PHE A C 1
ATOM 2400 O O . PHE A 1 333 ? 1.208 -19.476 7.752 1.00 98.38 333 PHE A O 1
ATOM 2407 N N . ASP A 1 334 ? -0.488 -18.021 7.733 1.00 97.69 334 ASP A N 1
ATOM 2408 C CA . ASP A 1 334 ? -1.065 -18.492 8.994 1.00 97.69 334 ASP A CA 1
ATOM 2409 C C . ASP A 1 334 ? -1.588 -19.931 8.914 1.00 97.69 334 ASP A C 1
ATOM 2411 O O . ASP A 1 334 ? -1.366 -20.708 9.851 1.00 97.69 334 ASP A O 1
ATOM 2415 N N . GLU A 1 335 ? -2.190 -20.340 7.796 1.00 97.81 335 GLU A N 1
ATOM 2416 C CA . GLU A 1 335 ? -2.631 -21.722 7.622 1.00 97.81 335 GLU A CA 1
ATOM 2417 C C . GLU A 1 335 ? -1.448 -22.674 7.463 1.00 97.81 335 GLU A C 1
ATOM 2419 O O . GLU A 1 335 ? -1.489 -23.783 7.999 1.00 97.81 335 GLU A O 1
ATOM 2424 N N . ALA A 1 336 ? -0.371 -22.246 6.798 1.00 98.00 336 ALA A N 1
ATOM 2425 C CA . ALA A 1 336 ? 0.856 -23.034 6.705 1.00 98.00 336 ALA A CA 1
ATOM 2426 C C . ALA A 1 336 ? 1.512 -23.240 8.081 1.00 98.00 336 ALA A C 1
ATOM 2428 O O . ALA A 1 336 ? 1.845 -24.372 8.442 1.00 98.00 336 ALA A O 1
ATOM 2429 N N . VAL A 1 337 ? 1.601 -22.175 8.887 1.00 97.94 337 VAL A N 1
ATOM 2430 C CA . VAL A 1 337 ? 2.094 -22.239 10.272 1.00 97.94 337 VAL A CA 1
ATOM 2431 C C . VAL A 1 337 ? 1.258 -23.205 11.106 1.00 97.94 337 VAL A C 1
ATOM 2433 O O . VAL A 1 337 ? 1.806 -24.059 11.807 1.00 97.94 337 VAL A O 1
ATOM 2436 N N . LYS A 1 338 ? -0.072 -23.105 11.013 1.00 97.19 338 LYS A N 1
ATOM 2437 C CA . LYS A 1 338 ? -1.002 -23.984 11.729 1.00 97.19 338 LYS A CA 1
ATOM 2438 C C . LYS A 1 338 ? -0.867 -25.441 11.285 1.00 97.19 338 LYS A C 1
ATOM 2440 O O . LYS A 1 338 ? -0.862 -26.329 12.135 1.00 97.19 338 LYS A O 1
ATOM 2445 N N . ALA A 1 339 ? -0.750 -25.691 9.982 1.00 97.44 339 ALA A N 1
ATOM 2446 C CA . ALA A 1 339 ? -0.644 -27.034 9.418 1.00 97.44 339 ALA A CA 1
ATOM 2447 C C . ALA A 1 339 ? 0.638 -27.757 9.856 1.00 97.44 339 ALA A C 1
ATOM 2449 O O . ALA A 1 339 ? 0.610 -28.960 10.111 1.00 97.44 339 ALA A O 1
ATOM 2450 N N . GLU A 1 340 ? 1.747 -27.029 9.976 1.00 97.81 340 GLU A N 1
ATOM 2451 C CA . GLU A 1 340 ? 3.035 -27.589 10.398 1.00 97.81 340 GLU A CA 1
ATOM 2452 C C . GLU A 1 340 ? 3.284 -27.476 11.906 1.00 97.81 340 GLU A C 1
ATOM 2454 O O . GLU A 1 340 ? 4.317 -27.933 12.399 1.00 97.81 340 GLU A O 1
ATOM 2459 N N . ASN A 1 341 ? 2.343 -26.877 12.645 1.00 97.25 341 ASN A N 1
ATOM 2460 C CA . ASN A 1 341 ? 2.487 -26.534 14.057 1.00 97.25 341 ASN A CA 1
ATOM 2461 C C . ASN A 1 341 ? 3.790 -25.756 14.337 1.00 97.25 341 ASN A C 1
ATOM 2463 O O . ASN A 1 341 ? 4.434 -25.943 15.375 1.00 97.25 341 ASN A O 1
ATOM 2467 N N . TRP A 1 342 ? 4.193 -24.899 13.393 1.00 97.12 342 TRP A N 1
ATOM 2468 C CA . TRP A 1 342 ? 5.406 -24.104 13.522 1.00 97.12 342 TRP A CA 1
ATOM 2469 C C . TRP A 1 342 ? 5.244 -23.077 14.640 1.00 97.12 342 TRP A C 1
ATOM 2471 O O . TRP A 1 342 ? 4.192 -22.461 14.802 1.00 97.12 342 TRP A O 1
ATOM 2481 N N . GLN A 1 343 ? 6.302 -22.893 15.421 1.00 95.44 343 GLN A N 1
ATOM 2482 C CA . GLN A 1 343 ? 6.349 -21.907 16.490 1.00 95.44 343 GLN A CA 1
ATOM 2483 C C . GLN A 1 343 ? 7.428 -20.892 16.173 1.00 95.44 343 GLN A C 1
ATOM 2485 O O . GLN A 1 343 ? 8.521 -21.252 15.730 1.00 95.44 343 GLN A O 1
ATOM 2490 N N . VAL A 1 344 ? 7.123 -19.624 16.439 1.00 94.00 344 VAL A N 1
ATOM 2491 C CA . VAL A 1 344 ? 8.104 -18.563 16.256 1.00 94.00 344 VAL A CA 1
ATOM 2492 C C . VAL A 1 344 ? 9.290 -18.805 17.190 1.00 94.00 344 VAL A C 1
ATOM 2494 O O . VAL A 1 344 ? 9.081 -18.969 18.397 1.00 94.00 344 VAL A O 1
ATOM 2497 N N . PRO A 1 345 ? 10.526 -18.810 16.669 1.00 91.50 345 PRO A N 1
ATOM 2498 C CA . PRO A 1 345 ? 11.711 -18.915 17.503 1.00 91.50 345 PRO A CA 1
ATOM 2499 C C . PRO A 1 345 ? 11.801 -17.764 18.518 1.00 91.50 345 PRO A C 1
ATOM 2501 O O . PRO A 1 345 ? 11.442 -16.632 18.195 1.00 91.50 345 PRO A O 1
ATOM 2504 N N . PRO A 1 346 ? 12.299 -18.011 19.743 1.00 88.50 346 PRO A N 1
ATOM 2505 C CA . PRO A 1 346 ? 12.373 -16.983 20.784 1.00 88.50 346 PRO A CA 1
ATOM 2506 C C . PRO A 1 346 ? 13.351 -15.840 20.456 1.00 88.50 346 PRO A C 1
ATOM 2508 O O . PRO A 1 346 ? 13.223 -14.750 21.008 1.00 88.50 346 PRO A O 1
ATOM 2511 N N . HIS A 1 347 ? 14.334 -16.091 19.593 1.00 88.62 347 HIS A N 1
ATOM 2512 C CA . HIS A 1 347 ? 15.268 -15.115 19.035 1.00 88.62 347 HIS A CA 1
ATOM 2513 C C . HIS A 1 347 ? 15.735 -15.605 17.661 1.00 88.62 347 HIS A C 1
ATOM 2515 O O . HIS A 1 347 ? 15.621 -16.796 17.359 1.00 88.62 347 HIS A O 1
ATOM 2521 N N . GLY A 1 348 ? 16.218 -14.686 16.824 1.00 92.31 348 GLY A N 1
ATOM 2522 C CA . GLY A 1 348 ? 16.903 -15.070 15.596 1.00 92.31 348 GLY A CA 1
ATOM 2523 C C . GLY A 1 348 ? 18.253 -15.720 15.904 1.00 92.31 348 GLY A C 1
ATOM 2524 O O . GLY A 1 348 ? 18.868 -15.433 16.928 1.00 92.31 348 GLY A O 1
ATOM 2525 N N . GLU A 1 349 ? 18.714 -16.609 15.030 1.00 93.44 349 GLU A N 1
ATOM 2526 C CA . GLU A 1 349 ? 20.008 -17.285 15.151 1.00 93.44 349 GLU A CA 1
ATOM 2527 C C . GLU A 1 349 ? 20.579 -17.602 13.767 1.00 93.44 349 GLU A C 1
ATOM 2529 O O . GLU A 1 349 ? 19.851 -17.929 12.827 1.00 93.44 349 GLU A O 1
ATOM 2534 N N . VAL A 1 350 ? 21.906 -17.557 13.634 1.00 93.69 350 VAL A N 1
ATOM 2535 C CA . VAL A 1 350 ? 22.573 -17.855 12.361 1.00 93.69 350 VAL A CA 1
ATOM 2536 C C . VAL A 1 350 ? 22.258 -19.287 11.923 1.00 93.69 350 VAL A C 1
ATOM 2538 O O . VAL A 1 350 ? 22.617 -20.245 12.599 1.00 93.69 350 VAL A O 1
ATOM 2541 N N . GLY A 1 351 ? 21.645 -19.431 10.745 1.00 91.75 351 GLY A N 1
ATOM 2542 C CA . GLY A 1 351 ? 21.328 -20.728 10.140 1.00 91.75 351 GLY A CA 1
ATOM 2543 C C . GLY A 1 351 ? 19.903 -21.217 10.400 1.00 91.75 351 GLY A C 1
ATOM 2544 O O . GLY A 1 351 ? 19.467 -22.150 9.724 1.00 91.75 351 GLY A O 1
ATOM 2545 N N . LEU A 1 352 ? 19.150 -20.550 11.276 1.00 93.38 352 LEU A N 1
ATOM 2546 C CA . LEU A 1 352 ? 17.780 -20.918 11.631 1.00 93.38 352 LEU A CA 1
ATOM 2547 C C . LEU A 1 352 ? 16.836 -20.934 10.424 1.00 93.38 352 LEU A C 1
ATOM 2549 O O . LEU A 1 352 ? 15.965 -21.795 10.314 1.00 93.38 352 LEU A O 1
ATOM 2553 N N . TRP A 1 353 ? 17.045 -20.044 9.454 1.00 94.50 353 TRP A N 1
ATOM 2554 C CA . TRP A 1 353 ? 16.284 -20.068 8.207 1.00 94.50 353 TRP A CA 1
ATOM 2555 C C . TRP A 1 353 ? 16.451 -21.381 7.431 1.00 94.50 353 TRP A C 1
ATOM 2557 O O . TRP A 1 353 ? 15.470 -21.926 6.931 1.00 94.50 353 TRP A O 1
ATOM 2567 N N . ASN A 1 354 ? 17.667 -21.934 7.369 1.00 94.31 354 ASN A N 1
ATOM 2568 C CA . ASN A 1 354 ? 17.909 -23.207 6.685 1.00 94.31 354 ASN A CA 1
ATOM 2569 C C . ASN A 1 354 ? 17.190 -24.362 7.393 1.00 94.31 354 ASN A C 1
ATOM 2571 O O . ASN A 1 354 ? 16.701 -25.286 6.741 1.00 94.31 354 ASN A O 1
ATOM 2575 N N . GLU A 1 355 ? 17.101 -24.304 8.723 1.00 94.38 355 GLU A N 1
ATOM 2576 C CA . GLU A 1 355 ? 16.331 -25.267 9.505 1.00 94.38 355 GLU A CA 1
ATOM 2577 C C . GLU A 1 355 ? 14.833 -25.138 9.239 1.00 94.38 355 GLU A C 1
ATOM 2579 O O . GLU A 1 355 ? 14.163 -26.156 9.068 1.00 94.38 355 GLU A O 1
ATOM 2584 N N . ILE A 1 356 ? 14.315 -23.909 9.131 1.00 95.31 356 ILE A N 1
ATOM 2585 C CA . ILE A 1 356 ? 12.909 -23.661 8.797 1.00 95.31 356 ILE A CA 1
ATOM 2586 C C . ILE A 1 356 ? 12.577 -24.200 7.408 1.00 95.31 356 ILE A C 1
ATOM 2588 O O . ILE A 1 356 ? 11.628 -24.963 7.270 1.00 95.31 356 ILE A O 1
ATOM 2592 N N . VAL A 1 357 ? 13.394 -23.900 6.397 1.00 95.69 357 VAL A N 1
ATOM 2593 C CA . VAL A 1 357 ? 13.213 -24.421 5.030 1.00 95.69 357 VAL A CA 1
ATOM 2594 C C . VAL A 1 357 ? 13.180 -25.952 5.002 1.00 95.69 357 VAL A C 1
ATOM 2596 O O . VAL A 1 357 ? 12.407 -26.541 4.250 1.00 95.69 357 VAL A O 1
ATOM 2599 N N . LYS A 1 358 ? 14.005 -26.609 5.824 1.00 95.88 358 LYS A N 1
ATOM 2600 C CA . LYS A 1 358 ? 14.096 -28.071 5.879 1.00 95.88 358 LYS A CA 1
ATOM 2601 C C . LYS A 1 358 ? 12.938 -28.720 6.640 1.00 95.88 358 LYS A C 1
ATOM 2603 O O . LYS A 1 358 ? 12.431 -29.750 6.202 1.00 95.88 358 LYS A O 1
ATOM 2608 N N . ASN A 1 359 ? 12.584 -28.171 7.799 1.00 97.06 359 ASN A N 1
ATOM 2609 C CA . ASN A 1 359 ? 11.682 -28.816 8.757 1.00 97.06 359 ASN A CA 1
ATOM 2610 C C . ASN A 1 359 ? 10.230 -28.327 8.635 1.00 97.06 359 ASN A C 1
ATOM 2612 O O . ASN A 1 359 ? 9.321 -29.059 9.016 1.00 97.06 359 ASN A O 1
ATOM 2616 N N . TYR A 1 360 ? 10.024 -27.124 8.093 1.00 97.62 360 TYR A N 1
ATOM 2617 C CA . TYR A 1 360 ? 8.730 -26.448 7.950 1.00 97.62 360 TYR A CA 1
ATOM 2618 C C . TYR A 1 360 ? 8.574 -25.873 6.526 1.00 97.62 360 TYR A C 1
ATOM 2620 O O . TYR A 1 360 ? 8.492 -24.653 6.334 1.00 97.62 360 TYR A O 1
ATOM 2628 N N . PRO A 1 361 ? 8.626 -26.729 5.486 1.00 96.88 361 PRO A N 1
ATOM 2629 C CA . PRO A 1 361 ? 8.676 -26.283 4.098 1.00 96.88 361 PRO A CA 1
ATOM 2630 C C . PRO A 1 361 ? 7.431 -25.504 3.649 1.00 96.88 361 PRO A C 1
ATOM 2632 O O . PRO A 1 361 ? 7.571 -24.616 2.812 1.00 96.88 361 PRO A O 1
ATOM 2635 N N . ASN A 1 362 ? 6.232 -25.775 4.182 1.00 97.00 362 ASN A N 1
ATOM 2636 C CA . ASN A 1 362 ? 5.025 -25.019 3.824 1.00 97.00 362 ASN A CA 1
ATOM 2637 C C . ASN A 1 362 ? 5.057 -23.609 4.421 1.00 97.00 362 ASN A C 1
ATOM 2639 O O . ASN A 1 362 ? 4.724 -22.648 3.730 1.00 97.00 362 ASN A O 1
ATOM 2643 N N . THR A 1 363 ? 5.521 -23.467 5.663 1.00 97.50 363 THR A N 1
ATOM 2644 C CA . THR A 1 363 ? 5.746 -22.164 6.300 1.00 97.50 363 THR A CA 1
ATOM 2645 C C . THR A 1 363 ? 6.813 -21.384 5.532 1.00 97.50 363 THR A C 1
ATOM 2647 O O . THR A 1 363 ? 6.609 -20.228 5.159 1.00 97.50 363 THR A O 1
ATOM 2650 N N . ALA A 1 364 ? 7.937 -22.033 5.209 1.00 96.94 364 ALA A N 1
ATOM 2651 C CA . ALA A 1 364 ? 9.016 -21.423 4.439 1.00 96.94 364 ALA A CA 1
ATOM 2652 C C . ALA A 1 364 ? 8.557 -20.956 3.049 1.00 96.94 364 ALA A C 1
ATOM 2654 O O . ALA A 1 364 ? 8.985 -19.897 2.588 1.00 96.94 364 ALA A O 1
ATOM 2655 N N . LYS A 1 365 ? 7.653 -21.703 2.400 1.00 97.19 365 LYS A N 1
ATOM 2656 C CA . LYS A 1 365 ? 7.112 -21.392 1.070 1.00 97.19 365 LYS A CA 1
ATOM 2657 C C . LYS A 1 365 ? 6.462 -20.008 0.988 1.00 97.19 365 LYS A C 1
ATOM 2659 O O . LYS A 1 365 ? 6.533 -19.371 -0.064 1.00 97.19 365 LYS A O 1
ATOM 2664 N N . LEU A 1 366 ? 5.872 -19.537 2.088 1.00 97.94 366 LEU A N 1
ATOM 2665 C CA . LEU A 1 366 ? 5.116 -18.282 2.199 1.00 97.94 366 LEU A CA 1
ATOM 2666 C C . LEU A 1 366 ? 5.866 -17.189 2.990 1.00 97.94 366 LEU A C 1
ATOM 2668 O O . LEU A 1 366 ? 5.316 -16.118 3.238 1.00 97.94 366 LEU A O 1
ATOM 2672 N N . ALA A 1 367 ? 7.118 -17.432 3.388 1.00 96.56 367 ALA A N 1
ATOM 2673 C CA . ALA A 1 367 ? 7.946 -16.452 4.091 1.00 96.56 367 ALA A CA 1
ATOM 2674 C C . ALA A 1 367 ? 8.451 -15.329 3.160 1.00 96.56 367 ALA A C 1
ATOM 2676 O O . ALA A 1 367 ? 8.523 -15.510 1.944 1.00 96.56 367 ALA A O 1
ATOM 2677 N N . ASN A 1 368 ? 8.883 -14.201 3.738 1.00 96.50 368 ASN A N 1
ATOM 2678 C CA . ASN A 1 368 ? 9.303 -12.984 3.023 1.00 96.50 368 ASN A CA 1
ATOM 2679 C C . ASN A 1 368 ? 8.170 -12.324 2.209 1.00 96.50 368 ASN A C 1
ATOM 2681 O O . ASN A 1 368 ? 7.057 -12.838 2.113 1.00 96.50 368 ASN A O 1
ATOM 2685 N N . ILE A 1 369 ? 8.458 -11.159 1.620 1.00 96.56 369 ILE A N 1
ATOM 2686 C CA . ILE A 1 369 ? 7.547 -10.477 0.695 1.00 96.56 369 ILE A CA 1
ATOM 2687 C C . ILE A 1 369 ? 7.824 -10.944 -0.719 1.00 96.56 369 ILE A C 1
ATOM 2689 O O . ILE A 1 369 ? 8.902 -10.690 -1.245 1.00 96.56 369 ILE A O 1
ATOM 2693 N N . GLN A 1 370 ? 6.839 -11.591 -1.334 1.00 95.88 370 GLN A N 1
ATOM 2694 C CA . GLN A 1 370 ? 6.932 -12.248 -2.634 1.00 95.88 370 GLN A CA 1
ATOM 2695 C C . GLN A 1 370 ? 6.086 -11.548 -3.704 1.00 95.88 370 GLN A C 1
ATOM 2697 O O . GLN A 1 370 ? 5.452 -10.521 -3.467 1.00 95.88 370 GLN A O 1
ATOM 2702 N N . CYS A 1 371 ? 6.062 -12.121 -4.911 1.00 95.25 371 CYS A N 1
ATOM 2703 C CA . CYS A 1 371 ? 5.319 -11.584 -6.052 1.00 95.25 371 CYS A CA 1
ATOM 2704 C C . CYS A 1 371 ? 3.832 -11.362 -5.723 1.00 95.25 371 CYS A C 1
ATOM 2706 O O . CYS A 1 371 ? 3.246 -10.356 -6.117 1.00 95.25 371 CYS A O 1
ATOM 2708 N N . GLU A 1 372 ? 3.229 -12.293 -4.983 1.00 95.56 372 GLU A N 1
ATOM 2709 C CA . GLU A 1 372 ? 1.804 -12.286 -4.652 1.00 95.56 372 GLU A CA 1
ATOM 2710 C C . GLU A 1 372 ? 1.393 -11.103 -3.763 1.00 95.56 372 GLU A C 1
ATOM 2712 O O . GLU A 1 372 ? 0.293 -10.581 -3.931 1.00 95.56 372 GLU A O 1
ATOM 2717 N N . ASN A 1 373 ? 2.286 -10.591 -2.909 1.00 96.31 373 ASN A N 1
ATOM 2718 C CA . ASN A 1 373 ? 1.996 -9.420 -2.075 1.00 96.31 373 ASN A CA 1
ATOM 2719 C C . ASN A 1 373 ? 1.668 -8.168 -2.908 1.00 96.31 373 ASN A C 1
ATOM 2721 O O . ASN A 1 373 ? 0.865 -7.346 -2.479 1.00 96.31 373 ASN A O 1
ATOM 2725 N N . CYS A 1 374 ? 2.256 -8.044 -4.104 1.00 95.56 374 CYS A N 1
ATOM 2726 C CA . CYS A 1 374 ? 2.061 -6.896 -4.994 1.00 95.56 374 CYS A CA 1
ATOM 2727 C C . CYS A 1 374 ? 1.172 -7.200 -6.206 1.00 95.56 374 CYS A C 1
ATOM 2729 O O . CYS A 1 374 ? 0.636 -6.264 -6.789 1.00 95.56 374 CYS A O 1
ATOM 2731 N N . HIS A 1 375 ? 1.048 -8.470 -6.613 1.00 95.56 375 HIS A N 1
ATOM 2732 C CA . HIS A 1 375 ? 0.334 -8.906 -7.827 1.00 95.56 375 HIS A CA 1
ATOM 2733 C C . HIS A 1 375 ? -0.954 -9.700 -7.549 1.00 95.56 375 HIS A C 1
ATOM 2735 O O . HIS A 1 375 ? -1.607 -10.191 -8.484 1.00 95.56 375 HIS A O 1
ATOM 2741 N N . GLY A 1 376 ? -1.310 -9.848 -6.273 1.00 95.44 376 GLY A N 1
ATOM 2742 C CA . GLY A 1 376 ? -2.422 -10.667 -5.811 1.00 95.44 376 GLY A CA 1
ATOM 2743 C C . GLY A 1 376 ? -2.172 -12.172 -5.985 1.00 95.44 376 GLY A C 1
ATOM 2744 O O . GLY A 1 376 ? -1.127 -12.577 -6.514 1.00 95.44 376 GLY A O 1
ATOM 2745 N N . PRO A 1 377 ? -3.144 -13.007 -5.585 1.00 95.75 377 PRO A N 1
ATOM 2746 C CA . PRO A 1 377 ? -2.960 -14.450 -5.498 1.00 95.75 377 PRO A CA 1
ATOM 2747 C C . PRO A 1 377 ? -2.699 -15.125 -6.851 1.00 95.75 377 PRO A C 1
ATOM 2749 O O . PRO A 1 377 ? -3.266 -14.740 -7.885 1.00 95.75 377 PRO A O 1
ATOM 2752 N N . ASN A 1 378 ? -1.841 -16.144 -6.838 1.00 92.94 378 ASN A N 1
ATOM 2753 C CA . ASN A 1 378 ? -1.464 -16.914 -8.025 1.00 92.94 378 ASN A CA 1
ATOM 2754 C C . ASN A 1 378 ? -2.399 -18.093 -8.317 1.00 92.94 378 ASN A C 1
ATOM 2756 O O . ASN A 1 378 ? -2.539 -18.461 -9.485 1.00 92.94 378 ASN A O 1
ATOM 2760 N N . GLU A 1 379 ? -3.042 -18.672 -7.301 1.00 92.00 379 GLU A N 1
ATOM 2761 C CA . GLU A 1 379 ? -3.879 -19.861 -7.475 1.00 92.00 379 GLU A CA 1
ATOM 2762 C C . GLU A 1 379 ? -5.346 -19.495 -7.679 1.00 92.00 379 GLU A C 1
ATOM 2764 O O . GLU A 1 379 ? -5.908 -18.640 -6.993 1.00 92.00 379 GLU A O 1
ATOM 2769 N N . GLY A 1 380 ? -5.991 -20.157 -8.641 1.00 85.44 380 GLY A N 1
ATOM 2770 C CA . GLY A 1 380 ? -7.436 -20.062 -8.851 1.00 85.44 380 GLY A CA 1
ATOM 2771 C C . GLY A 1 380 ? -7.959 -18.765 -9.489 1.00 85.44 380 GLY A C 1
ATOM 2772 O O . GLY A 1 380 ? -9.084 -18.750 -9.982 1.00 85.44 380 GLY A O 1
ATOM 2773 N N . SER A 1 381 ? -7.148 -17.705 -9.580 1.00 78.81 381 SER A N 1
ATOM 2774 C CA . SER A 1 381 ? -7.564 -16.398 -10.121 1.00 78.81 381 SER A CA 1
ATOM 2775 C C . SER A 1 381 ? -7.780 -16.357 -11.638 1.00 78.81 381 SER A C 1
ATOM 2777 O O . SER A 1 381 ? -8.242 -15.350 -12.163 1.00 78.81 381 SER A O 1
ATOM 2779 N N . THR A 1 382 ? -7.464 -17.423 -12.381 1.00 83.12 382 THR A N 1
ATOM 2780 C CA . THR A 1 382 ? -7.511 -17.521 -13.863 1.00 83.12 382 THR A CA 1
ATOM 2781 C C . THR A 1 382 ? -6.539 -16.614 -14.639 1.00 83.12 382 THR A C 1
ATOM 2783 O O . THR A 1 382 ? -6.399 -16.780 -15.850 1.00 83.12 382 THR A O 1
ATOM 2786 N N . LEU A 1 383 ? -5.826 -15.699 -13.968 1.00 88.50 383 LEU A N 1
ATOM 2787 C CA . LEU A 1 383 ? -4.965 -14.699 -14.611 1.00 88.50 383 LEU A CA 1
ATOM 2788 C C . LEU A 1 383 ? -3.489 -15.121 -14.727 1.00 88.50 383 LEU A C 1
ATOM 2790 O O . LEU A 1 383 ? -2.844 -14.845 -15.725 1.00 88.50 383 LEU A O 1
ATOM 2794 N N . HIS A 1 384 ? -2.904 -15.803 -13.736 1.00 86.88 384 HIS A N 1
ATOM 2795 C CA . HIS A 1 384 ? -1.444 -15.997 -13.731 1.00 86.88 384 HIS A CA 1
ATOM 2796 C C . HIS A 1 384 ? -0.905 -16.854 -14.886 1.00 86.88 384 HIS A C 1
ATOM 2798 O O . HIS A 1 384 ? 0.048 -16.461 -15.558 1.00 86.88 384 HIS A O 1
ATOM 2804 N N . LEU A 1 385 ? -1.503 -18.024 -15.112 1.00 84.00 385 LEU A N 1
ATOM 2805 C CA . LEU A 1 385 ? -1.027 -19.022 -16.0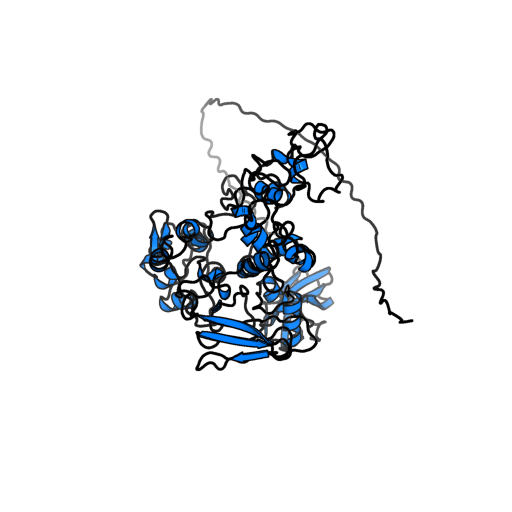74 1.00 84.00 385 LEU A CA 1
ATOM 2806 C C . LEU A 1 385 ? -1.735 -18.896 -17.435 1.00 84.00 385 LEU A C 1
ATOM 2808 O O . LEU A 1 385 ? -2.086 -19.900 -18.048 1.00 84.00 385 LEU A O 1
ATOM 2812 N N . ASN A 1 386 ? -1.975 -17.668 -17.907 1.00 86.38 386 ASN A N 1
ATOM 2813 C CA . ASN A 1 386 ? -2.713 -17.410 -19.154 1.00 86.38 386 ASN A CA 1
ATOM 2814 C C . ASN A 1 386 ? -1.844 -16.875 -20.317 1.00 86.38 386 ASN A C 1
ATOM 2816 O O . ASN A 1 386 ? -2.358 -16.635 -21.412 1.00 86.38 386 ASN A O 1
ATOM 2820 N N . GLY A 1 387 ? -0.538 -16.681 -20.089 1.00 83.75 387 GLY A N 1
ATOM 2821 C CA . GLY A 1 387 ? 0.413 -16.196 -21.095 1.00 83.75 387 GLY A CA 1
ATOM 2822 C C . GLY A 1 387 ? 0.311 -14.701 -21.425 1.00 83.75 387 GLY A C 1
ATOM 2823 O O . GLY A 1 387 ? 0.823 -14.280 -22.463 1.00 83.75 387 GLY A O 1
ATOM 2824 N N . LYS A 1 388 ? -0.351 -13.894 -20.587 1.00 87.19 388 LYS A N 1
ATOM 2825 C CA . LYS A 1 388 ? -0.533 -12.447 -20.775 1.00 87.19 388 LYS A CA 1
ATOM 2826 C C . LYS A 1 388 ? -0.127 -11.666 -19.524 1.00 87.19 388 LYS A C 1
ATOM 2828 O O . LYS A 1 388 ? -0.018 -12.207 -18.431 1.00 87.19 388 LYS A O 1
ATOM 2833 N N . ILE A 1 389 ? 0.115 -10.367 -19.705 1.00 87.06 389 ILE A N 1
ATOM 2834 C CA . ILE A 1 389 ? 0.244 -9.418 -18.595 1.00 87.06 389 ILE A CA 1
ATOM 2835 C C . ILE A 1 389 ? -1.143 -8.827 -18.351 1.00 87.06 389 ILE A C 1
ATOM 2837 O O . ILE A 1 389 ? -1.604 -7.998 -19.135 1.00 87.06 389 ILE A O 1
ATOM 2841 N N . ASP A 1 390 ? -1.804 -9.259 -17.281 1.00 91.06 390 ASP A N 1
ATOM 2842 C CA . ASP A 1 390 ? -3.126 -8.754 -16.916 1.00 91.06 390 ASP A CA 1
ATOM 2843 C C . ASP A 1 390 ? -3.027 -7.481 -16.077 1.00 91.06 390 ASP A C 1
ATOM 2845 O O . ASP A 1 390 ? -2.394 -7.456 -15.018 1.00 91.06 390 ASP A O 1
ATOM 2849 N N . THR A 1 391 ? -3.721 -6.429 -16.508 1.00 89.12 391 THR A N 1
ATOM 2850 C CA . THR A 1 391 ? -3.811 -5.157 -15.772 1.00 89.12 391 THR A CA 1
ATOM 2851 C C . THR A 1 391 ? -4.450 -5.336 -14.395 1.00 89.12 391 THR A C 1
ATOM 2853 O O . THR A 1 391 ? -4.075 -4.649 -13.452 1.00 89.12 391 THR A O 1
ATOM 2856 N N . SER A 1 392 ? -5.315 -6.340 -14.221 1.00 93.56 392 SER A N 1
ATOM 2857 C CA . SER A 1 392 ? -5.880 -6.721 -12.920 1.00 93.56 392 SER A CA 1
ATOM 2858 C C . SER A 1 392 ? -4.840 -7.190 -11.894 1.00 93.56 392 SER A C 1
ATOM 2860 O O . SER A 1 392 ? -5.158 -7.259 -10.708 1.00 93.56 392 SER A O 1
ATOM 2862 N N . ARG A 1 393 ? -3.613 -7.510 -12.331 1.00 94.12 393 ARG A N 1
ATOM 2863 C CA . ARG A 1 393 ? -2.491 -7.930 -11.479 1.00 94.12 393 ARG A CA 1
ATOM 2864 C C . ARG A 1 393 ? -1.371 -6.906 -11.392 1.00 94.12 393 ARG A C 1
ATOM 2866 O O . ARG A 1 393 ? -0.439 -7.108 -10.624 1.00 94.12 393 ARG A O 1
ATOM 2873 N N . VAL A 1 394 ? -1.396 -5.847 -12.194 1.00 92.31 394 VAL A N 1
ATOM 2874 C CA . VAL A 1 394 ? -0.306 -4.871 -12.269 1.00 92.31 394 VAL A CA 1
ATOM 2875 C C . VAL A 1 394 ? -0.856 -3.506 -11.905 1.00 92.31 394 VAL A C 1
ATOM 2877 O O . VAL A 1 394 ? -1.658 -2.941 -12.640 1.00 92.31 394 VAL A O 1
ATOM 2880 N N . SER A 1 395 ? -0.388 -2.961 -10.786 1.00 92.38 395 SER A N 1
ATOM 2881 C CA . SER A 1 395 ? -0.796 -1.643 -10.312 1.00 92.38 395 SER A CA 1
ATOM 2882 C C . SER A 1 395 ? 0.390 -0.690 -10.261 1.00 92.38 395 SER A C 1
ATOM 2884 O O . SER A 1 395 ? 1.478 -1.048 -9.815 1.00 92.38 395 SER A O 1
ATOM 2886 N N . LEU A 1 396 ? 0.155 0.542 -10.711 1.00 93.31 396 LEU A N 1
ATOM 2887 C CA . LEU A 1 396 ? 1.009 1.688 -10.406 1.00 93.31 396 LEU A CA 1
ATOM 2888 C C . LEU A 1 396 ? 0.426 2.543 -9.277 1.00 93.31 396 LEU A C 1
ATOM 2890 O O . LEU A 1 396 ? 1.030 3.561 -8.950 1.00 93.31 396 LEU A O 1
ATOM 2894 N N . SER A 1 397 ? -0.726 2.176 -8.699 1.00 92.44 397 SER A N 1
ATOM 2895 C CA . SER A 1 397 ? -1.256 2.885 -7.530 1.00 92.44 397 SER A CA 1
ATOM 2896 C C . SER A 1 397 ? -0.268 2.779 -6.372 1.00 92.44 397 SER A C 1
ATOM 2898 O O . SER A 1 397 ? 0.341 1.730 -6.151 1.00 92.44 397 SER A O 1
ATOM 2900 N N . ALA A 1 398 ? -0.135 3.862 -5.609 1.00 93.81 398 ALA A N 1
ATOM 2901 C CA . ALA A 1 398 ? 0.628 3.840 -4.371 1.00 93.81 398 ALA A CA 1
ATOM 2902 C C . ALA A 1 398 ? -0.005 2.914 -3.319 1.00 93.81 398 ALA A C 1
ATOM 2904 O O . ALA A 1 398 ? 0.714 2.436 -2.444 1.00 93.81 398 ALA A O 1
ATOM 2905 N N . ASP A 1 399 ? -1.305 2.607 -3.423 1.00 92.38 399 ASP A N 1
ATOM 2906 C CA . ASP A 1 399 ? -2.013 1.705 -2.501 1.00 92.38 399 ASP A CA 1
ATOM 2907 C C . ASP A 1 399 ? -1.368 0.315 -2.432 1.00 92.38 399 ASP A C 1
ATOM 2909 O O . ASP A 1 399 ? -1.299 -0.288 -1.362 1.00 92.38 399 ASP A O 1
ATOM 2913 N N . ALA A 1 400 ? -0.815 -0.168 -3.551 1.00 94.31 400 ALA A N 1
ATOM 2914 C CA . ALA A 1 400 ? -0.111 -1.448 -3.602 1.00 94.31 400 ALA A CA 1
ATOM 2915 C C . ALA A 1 400 ? 1.126 -1.479 -2.686 1.00 94.31 400 ALA A C 1
ATOM 2917 O O . ALA A 1 400 ? 1.521 -2.540 -2.217 1.00 94.31 400 ALA A O 1
ATOM 2918 N N . CYS A 1 401 ? 1.736 -0.321 -2.426 1.00 93.69 401 CYS A N 1
ATOM 2919 C CA . CYS A 1 401 ? 2.836 -0.172 -1.476 1.00 93.69 401 CYS A CA 1
ATOM 2920 C C . CYS A 1 401 ? 2.321 0.224 -0.083 1.00 93.69 401 CYS A C 1
ATOM 2922 O O . CYS A 1 401 ? 2.892 -0.173 0.935 1.00 93.69 401 CYS A O 1
ATOM 2924 N N . GLY A 1 402 ? 1.245 1.015 -0.041 1.00 92.50 402 GLY A N 1
ATOM 2925 C CA . GLY A 1 402 ? 0.618 1.540 1.168 1.00 92.50 402 GLY A CA 1
ATOM 2926 C C . GLY A 1 402 ? 0.062 0.468 2.096 1.00 92.50 402 GLY A C 1
ATOM 2927 O O . GLY A 1 402 ? 0.016 0.704 3.298 1.00 92.50 402 GLY A O 1
ATOM 2928 N N . SER A 1 403 ? -0.266 -0.722 1.581 1.00 90.75 403 SER A N 1
ATOM 2929 C CA . SER A 1 403 ? -0.699 -1.864 2.398 1.00 90.75 403 SER A CA 1
ATOM 2930 C C . SER A 1 403 ? 0.308 -2.258 3.485 1.00 90.75 403 SER A C 1
ATOM 2932 O O . SER A 1 403 ? -0.097 -2.743 4.535 1.00 90.75 403 SER A O 1
ATOM 2934 N N . CYS A 1 404 ? 1.606 -2.027 3.253 1.00 91.25 404 CYS A N 1
ATOM 2935 C CA . CYS A 1 404 ? 2.671 -2.333 4.215 1.00 91.25 404 CYS A CA 1
ATOM 2936 C C . CYS A 1 404 ? 3.457 -1.093 4.661 1.00 91.25 404 CYS A C 1
ATOM 2938 O O . CYS A 1 404 ? 3.951 -1.049 5.784 1.00 91.25 404 CYS A O 1
ATOM 2940 N N . HIS A 1 405 ? 3.607 -0.101 3.778 1.00 91.56 405 HIS A N 1
ATOM 2941 C CA . HIS A 1 405 ? 4.382 1.120 4.031 1.00 91.56 405 HIS A CA 1
ATOM 2942 C C . HIS A 1 405 ? 3.529 2.308 4.506 1.00 91.56 405 HIS A C 1
ATOM 2944 O O . HIS A 1 405 ? 4.014 3.445 4.521 1.00 91.56 405 HIS A O 1
ATOM 2950 N N . GLY A 1 406 ? 2.265 2.054 4.853 1.00 88.19 406 GLY A N 1
ATOM 2951 C CA . GLY A 1 406 ? 1.381 3.001 5.519 1.00 88.19 406 GLY A CA 1
ATOM 2952 C C . GLY A 1 406 ? 1.428 2.876 7.040 1.00 88.19 406 GLY A C 1
ATOM 2953 O O . GLY A 1 406 ? 1.493 1.773 7.577 1.00 88.19 406 GLY A O 1
ATOM 2954 N N . GLU A 1 407 ? 1.356 4.018 7.725 1.00 85.44 407 GLU A N 1
ATOM 2955 C CA . GLU A 1 407 ? 1.057 4.092 9.161 1.00 85.44 407 GLU A CA 1
ATOM 2956 C C . GLU A 1 407 ? -0.228 3.322 9.506 1.00 85.44 407 GLU A C 1
ATOM 2958 O O . GLU A 1 407 ? -1.038 3.114 8.612 1.00 85.44 407 GLU A O 1
ATOM 2963 N N . PRO A 1 408 ? -0.449 2.901 10.765 1.00 76.94 408 PRO A N 1
ATOM 2964 C CA . PRO A 1 408 ? 0.448 3.028 11.920 1.00 76.94 408 PRO A CA 1
ATOM 2965 C C . PRO A 1 408 ? 1.535 1.947 11.979 1.00 76.94 408 PRO A C 1
ATOM 2967 O O . PRO A 1 408 ? 2.394 1.970 12.866 1.00 76.94 408 PRO A O 1
ATOM 2970 N N . LEU A 1 409 ? 1.534 1.008 11.030 1.00 68.56 409 LEU A N 1
ATOM 2971 C CA . LEU A 1 409 ? 2.617 0.048 10.858 1.00 68.56 409 LEU A CA 1
ATOM 2972 C C . LEU A 1 409 ? 3.910 0.827 10.532 1.00 68.56 409 LEU A C 1
ATOM 2974 O O . LEU A 1 409 ? 3.893 1.845 9.842 1.00 68.56 409 LEU A O 1
ATOM 2978 N N . ARG A 1 410 ? 5.035 0.442 11.150 1.00 62.28 410 ARG A N 1
ATOM 2979 C CA . ARG A 1 410 ? 6.243 1.290 11.252 1.00 62.28 410 ARG A CA 1
ATOM 2980 C C . ARG A 1 410 ? 6.715 1.855 9.895 1.00 62.28 410 ARG A C 1
ATOM 2982 O O . ARG A 1 410 ? 6.859 1.112 8.930 1.00 62.28 410 ARG A O 1
ATOM 2989 N N . HIS A 1 411 ? 7.148 3.122 9.922 1.00 64.44 411 HIS A N 1
ATOM 2990 C CA . HIS A 1 411 ? 7.676 3.937 8.810 1.00 64.44 411 HIS A CA 1
ATOM 2991 C C . HIS A 1 411 ? 6.597 4.407 7.819 1.00 64.44 411 HIS A C 1
ATOM 2993 O O . HIS A 1 411 ? 6.457 3.827 6.744 1.00 64.44 411 HIS A O 1
ATOM 2999 N N . GLY A 1 412 ? 5.907 5.506 8.156 1.00 79.62 412 GLY A N 1
ATOM 3000 C CA . GLY A 1 412 ? 4.868 6.178 7.360 1.00 79.62 412 GLY A CA 1
ATOM 3001 C C . GLY A 1 412 ? 5.327 6.784 6.032 1.00 79.62 412 GLY A C 1
ATOM 3002 O O . GLY A 1 412 ? 5.106 7.961 5.764 1.00 79.62 412 GLY A O 1
ATOM 3003 N N . ARG A 1 413 ? 6.004 6.000 5.187 1.00 86.62 413 ARG A N 1
ATOM 3004 C CA . ARG A 1 413 ? 6.508 6.434 3.876 1.00 86.62 413 ARG A CA 1
ATOM 3005 C C . ARG A 1 413 ? 5.361 6.739 2.921 1.00 86.62 413 ARG A C 1
ATOM 3007 O O . ARG A 1 413 ? 5.476 7.661 2.119 1.00 86.62 413 ARG A O 1
ATOM 3014 N N . TYR A 1 414 ? 4.270 5.977 3.006 1.00 90.81 414 TYR A N 1
ATOM 3015 C CA . TYR A 1 414 ? 3.064 6.253 2.234 1.00 90.81 414 TYR A CA 1
ATOM 3016 C C . TYR A 1 414 ? 2.477 7.620 2.606 1.00 90.81 414 TYR A C 1
ATOM 3018 O O . TYR A 1 414 ? 2.207 8.415 1.715 1.00 90.81 414 TYR A O 1
ATOM 3026 N N . GLN A 1 415 ? 2.362 7.934 3.900 1.00 89.69 415 GLN A N 1
ATOM 3027 C CA . GLN A 1 415 ? 1.852 9.220 4.391 1.00 89.69 415 GLN A CA 1
ATOM 3028 C C . GLN A 1 415 ? 2.785 10.368 3.994 1.00 89.69 415 GLN A C 1
ATOM 3030 O O . GLN A 1 415 ? 2.329 11.354 3.425 1.00 89.69 415 GLN A O 1
ATOM 3035 N N . GLN A 1 416 ? 4.101 10.195 4.163 1.00 89.12 416 GLN A N 1
ATOM 3036 C CA . GLN A 1 416 ? 5.094 11.165 3.688 1.00 89.12 416 GLN A CA 1
ATOM 3037 C C . GLN A 1 416 ? 4.942 11.457 2.191 1.00 89.12 416 GLN A C 1
ATOM 3039 O O . GLN A 1 416 ? 5.023 12.611 1.784 1.00 89.12 416 GLN A O 1
ATOM 3044 N N . TRP A 1 417 ? 4.713 10.430 1.365 1.00 91.62 417 TRP A N 1
ATOM 3045 C CA . TRP A 1 417 ? 4.435 10.601 -0.061 1.00 91.62 417 TRP A CA 1
ATOM 3046 C C . TRP A 1 417 ? 3.097 11.309 -0.308 1.00 91.62 417 TRP A C 1
ATOM 3048 O O . TRP A 1 417 ? 3.058 12.233 -1.126 1.00 91.62 417 TRP A O 1
ATOM 3058 N N . ALA A 1 418 ? 2.040 10.906 0.400 1.00 90.00 418 ALA A N 1
ATOM 3059 C CA . ALA A 1 418 ? 0.684 11.437 0.274 1.00 90.00 418 ALA A CA 1
ATOM 3060 C C . ALA A 1 418 ? 0.610 12.944 0.576 1.00 90.00 418 ALA A C 1
ATOM 3062 O O . ALA A 1 418 ? -0.160 13.663 -0.055 1.00 90.00 418 ALA A O 1
ATOM 3063 N N . GLU A 1 419 ? 1.460 13.435 1.480 1.00 88.25 419 GLU A N 1
ATOM 3064 C CA . GLU A 1 419 ? 1.598 14.862 1.801 1.00 88.25 419 GLU A CA 1
ATOM 3065 C C . GLU A 1 419 ? 2.348 15.665 0.722 1.00 88.25 419 GLU A C 1
ATOM 3067 O O . GLU A 1 419 ? 2.283 16.899 0.684 1.00 88.25 419 GLU A O 1
ATOM 3072 N N . THR A 1 420 ? 3.074 14.999 -0.181 1.00 88.75 420 THR A N 1
ATOM 3073 C CA . THR A 1 420 ? 3.770 15.683 -1.275 1.00 88.75 420 THR A CA 1
ATOM 3074 C C . THR A 1 420 ? 2.830 16.014 -2.428 1.00 88.75 420 THR A C 1
ATOM 3076 O O . THR A 1 420 ? 1.819 15.360 -2.673 1.00 88.75 420 THR A O 1
ATOM 3079 N N . LYS A 1 421 ? 3.240 16.969 -3.271 1.00 86.31 421 LYS A N 1
ATOM 3080 C CA . LYS A 1 421 ? 2.530 17.226 -4.531 1.00 86.31 421 LYS A CA 1
ATOM 3081 C C . LYS A 1 421 ? 2.557 16.025 -5.485 1.00 86.31 421 LYS A C 1
ATOM 3083 O O . LYS A 1 421 ? 1.670 15.935 -6.320 1.00 86.31 421 LYS A O 1
ATOM 3088 N N . HIS A 1 422 ? 3.508 15.094 -5.362 1.00 88.56 422 HIS A N 1
ATOM 3089 C CA . HIS A 1 422 ? 3.575 13.916 -6.235 1.00 88.56 422 HIS A CA 1
ATOM 3090 C C . HIS A 1 422 ? 2.371 12.982 -6.092 1.00 88.56 422 HIS A C 1
ATOM 3092 O O . HIS A 1 422 ? 2.052 12.286 -7.052 1.00 88.56 422 HIS A O 1
ATOM 3098 N N . ALA A 1 423 ? 1.693 12.991 -4.941 1.00 87.56 423 ALA A N 1
ATOM 3099 C CA . ALA A 1 423 ? 0.491 12.195 -4.722 1.00 87.56 423 ALA A CA 1
ATOM 3100 C C . ALA A 1 423 ? -0.761 12.768 -5.397 1.00 87.56 423 ALA A C 1
ATOM 3102 O O . ALA A 1 423 ? -1.700 12.033 -5.695 1.00 87.56 423 ALA A O 1
ATOM 3103 N N . GLY A 1 424 ? -0.779 14.072 -5.681 1.00 73.94 424 GLY A N 1
ATOM 3104 C CA . GLY A 1 424 ? -1.941 14.728 -6.261 1.00 73.94 424 GLY A CA 1
ATOM 3105 C C . GLY A 1 424 ? -2.118 14.393 -7.739 1.00 73.94 424 GLY A C 1
ATOM 3106 O O . GLY A 1 424 ? -1.240 14.676 -8.554 1.00 73.94 424 GLY A O 1
ATOM 3107 N N . VAL A 1 425 ? -3.302 13.912 -8.119 1.00 54.66 425 VAL A N 1
ATOM 3108 C CA . VAL A 1 425 ? -3.744 13.864 -9.526 1.00 54.66 425 VAL A CA 1
ATOM 3109 C C . VAL A 1 425 ? -3.865 15.259 -10.152 1.00 54.66 425 VAL A C 1
ATOM 3111 O O . VAL A 1 425 ? -3.776 15.369 -11.364 1.00 54.66 425 VAL A O 1
ATOM 3114 N N . ASP A 1 426 ? -3.917 16.338 -9.364 1.00 49.09 426 ASP A N 1
ATOM 3115 C CA . ASP A 1 426 ? -3.769 17.716 -9.867 1.00 49.09 426 ASP A CA 1
ATOM 3116 C C . ASP A 1 426 ? -2.357 18.024 -10.397 1.00 49.09 426 ASP A C 1
ATOM 3118 O O . ASP A 1 426 ? -2.174 18.973 -11.164 1.00 49.09 426 ASP A O 1
ATOM 3122 N N . THR A 1 427 ? -1.343 17.216 -10.046 1.00 46.34 427 THR A N 1
ATOM 3123 C CA . THR A 1 427 ? -0.063 17.251 -10.768 1.00 46.34 427 THR A CA 1
ATOM 3124 C C . THR A 1 427 ? -0.152 16.584 -12.126 1.00 46.34 427 THR A C 1
ATOM 3126 O O . THR A 1 427 ? 0.594 16.988 -13.006 1.00 46.34 427 THR A O 1
ATOM 3129 N N . ALA A 1 428 ? -1.123 15.705 -12.375 1.00 43.56 428 ALA A N 1
ATOM 3130 C CA . ALA A 1 428 ? -1.643 15.463 -13.717 1.00 43.56 428 ALA A CA 1
ATOM 3131 C C . ALA A 1 428 ? -2.642 16.580 -14.068 1.00 43.56 428 ALA A C 1
ATOM 3133 O O . ALA A 1 428 ? -3.814 16.312 -14.291 1.00 43.56 428 ALA A O 1
ATOM 3134 N N . THR A 1 429 ? -2.172 17.839 -14.054 1.00 39.50 429 THR A N 1
ATOM 3135 C CA . THR A 1 429 ? -2.914 19.082 -14.349 1.00 39.50 429 THR A CA 1
ATOM 3136 C C . THR A 1 429 ? -4.145 18.800 -15.195 1.00 39.50 429 THR A C 1
ATOM 3138 O O . THR A 1 429 ? -3.912 18.547 -16.369 1.00 39.50 429 THR A O 1
ATOM 3141 N N . THR A 1 430 ? -5.363 18.788 -14.621 1.00 45.34 430 THR A N 1
ATOM 3142 C CA . THR A 1 430 ? -6.637 18.388 -15.268 1.00 45.34 430 THR A CA 1
ATOM 3143 C C . THR A 1 430 ? -6.444 17.237 -16.257 1.00 45.34 430 THR A C 1
ATOM 3145 O O . THR A 1 430 ? -5.959 17.548 -17.339 1.00 45.34 430 THR A O 1
ATOM 3148 N N . PRO A 1 431 ? -6.804 15.968 -15.980 1.00 52.56 431 PRO A N 1
ATOM 3149 C CA . PRO A 1 431 ? -6.565 14.820 -16.862 1.00 52.56 431 PRO A CA 1
ATOM 3150 C C . PRO A 1 431 ? -6.427 15.203 -18.345 1.00 52.56 431 PRO A C 1
ATOM 3152 O O . PRO A 1 431 ? -5.357 15.011 -18.907 1.00 52.56 431 PRO A O 1
ATOM 3155 N N . GLU A 1 432 ? -7.379 15.953 -18.911 1.00 53.22 432 GLU A N 1
ATOM 3156 C CA . GLU A 1 432 ? -7.221 16.777 -20.128 1.00 53.22 432 GLU A CA 1
ATOM 3157 C C . GLU A 1 432 ? -5.792 17.152 -20.605 1.00 53.22 432 GLU A C 1
ATOM 3159 O O . GLU A 1 432 ? -5.487 16.804 -21.735 1.00 53.22 432 GLU A O 1
ATOM 3164 N N . ARG A 1 433 ? -4.896 17.819 -19.846 1.00 56.00 433 ARG A N 1
ATOM 3165 C CA . ARG A 1 433 ? -3.565 18.253 -20.352 1.00 56.00 433 ARG A CA 1
ATOM 3166 C C . ARG A 1 433 ? -2.519 17.143 -20.397 1.00 56.00 433 ARG A C 1
ATOM 3168 O O . ARG A 1 433 ? -1.723 17.101 -21.337 1.00 56.00 433 ARG A O 1
ATOM 3175 N N . ALA A 1 434 ? -2.488 16.264 -19.395 1.00 52.50 434 ALA A N 1
ATOM 3176 C CA . ALA A 1 434 ? -1.636 15.072 -19.435 1.00 52.50 434 ALA A CA 1
ATOM 3177 C C . ALA A 1 434 ? -2.139 14.091 -20.510 1.00 52.50 434 ALA A C 1
ATOM 3179 O O . ALA A 1 434 ? -1.342 13.484 -21.219 1.00 52.50 434 ALA A O 1
ATOM 3180 N N . LEU A 1 435 ? -3.462 14.018 -20.679 1.00 57.53 435 LEU A N 1
ATOM 3181 C CA . LEU A 1 435 ? -4.155 13.251 -21.710 1.00 57.53 435 LEU A CA 1
ATOM 3182 C C . LEU A 1 435 ? -4.030 13.873 -23.110 1.00 57.53 435 LEU A C 1
ATOM 3184 O O . LEU A 1 435 ? -4.151 13.156 -24.100 1.00 57.53 435 LEU A O 1
ATOM 3188 N N . SER A 1 436 ? -3.773 15.182 -23.218 1.00 59.47 436 SER A N 1
ATOM 3189 C CA . SER A 1 436 ? -3.660 15.887 -24.502 1.00 59.47 436 SER A CA 1
ATOM 3190 C C . SER A 1 436 ? -2.225 16.173 -24.942 1.00 59.47 436 SER A C 1
ATOM 3192 O O . SER A 1 436 ? -2.042 16.692 -26.043 1.00 59.47 436 SER A O 1
ATOM 3194 N N . SER A 1 437 ? -1.205 15.914 -24.110 1.00 69.88 437 SER A N 1
ATOM 3195 C CA . SER A 1 437 ? 0.186 16.217 -24.462 1.00 69.88 437 SER A CA 1
ATOM 3196 C C . SER A 1 437 ? 1.208 15.194 -23.968 1.00 69.88 437 SER A C 1
ATOM 3198 O O . SER A 1 437 ? 1.543 15.103 -22.782 1.00 69.88 437 SER A O 1
ATOM 3200 N N . ALA A 1 438 ? 1.846 14.542 -24.941 1.00 74.50 438 ALA A N 1
ATOM 3201 C CA . ALA A 1 438 ? 2.996 13.664 -24.752 1.00 74.50 438 ALA A CA 1
ATOM 3202 C C . ALA A 1 438 ? 4.220 14.365 -24.134 1.00 74.50 438 ALA A C 1
ATOM 3204 O O . ALA A 1 438 ? 5.136 13.699 -23.658 1.00 74.50 438 ALA A O 1
ATOM 3205 N N . SER A 1 439 ? 4.305 15.702 -24.156 1.00 77.12 439 SER A N 1
ATOM 3206 C CA . SER A 1 439 ? 5.384 16.424 -23.467 1.00 77.12 439 SER A CA 1
ATOM 3207 C C . SER A 1 439 ? 5.126 16.554 -21.968 1.00 77.12 439 SER A C 1
ATOM 3209 O O . SER A 1 439 ? 6.068 16.489 -21.184 1.00 77.12 439 SER A O 1
ATOM 3211 N N . CYS A 1 440 ? 3.863 16.704 -21.567 1.00 79.94 440 CYS A N 1
ATOM 3212 C CA . CYS A 1 440 ? 3.457 16.861 -20.172 1.00 79.94 440 CYS A CA 1
ATOM 3213 C C . CYS A 1 440 ? 3.440 15.511 -19.447 1.00 79.94 440 CYS A C 1
ATOM 3215 O O . CYS A 1 440 ? 3.976 15.391 -18.345 1.00 79.94 440 CYS A O 1
ATOM 3217 N N . ALA A 1 441 ? 2.907 14.473 -20.098 1.00 80.56 441 ALA A N 1
ATOM 3218 C CA . ALA A 1 441 ? 2.772 13.137 -19.519 1.00 80.56 441 ALA A CA 1
ATOM 3219 C C . ALA A 1 441 ? 4.102 12.516 -19.044 1.00 80.56 441 ALA A C 1
ATOM 3221 O O . ALA A 1 441 ? 4.085 11.660 -18.163 1.00 80.56 441 ALA A O 1
ATOM 3222 N N . ARG A 1 442 ? 5.252 12.981 -19.561 1.00 84.25 442 ARG A N 1
ATOM 3223 C CA . ARG A 1 442 ? 6.597 12.504 -19.183 1.00 84.25 442 ARG A CA 1
ATOM 3224 C C . ARG A 1 442 ? 6.891 12.665 -17.699 1.00 84.25 442 ARG A C 1
ATOM 3226 O O . ARG A 1 442 ? 7.661 11.887 -17.169 1.00 84.25 442 ARG A O 1
ATOM 3233 N N . CYS A 1 443 ? 6.315 13.678 -17.059 1.00 84.88 443 CYS A N 1
ATOM 3234 C CA . CYS A 1 443 ? 6.580 14.012 -15.657 1.00 84.88 443 CYS A CA 1
ATOM 3235 C C . CYS A 1 443 ? 5.317 14.144 -14.811 1.00 84.88 443 CYS A C 1
ATOM 3237 O O . CYS A 1 443 ? 5.402 14.265 -13.596 1.00 84.88 443 CYS A O 1
ATOM 3239 N N . HIS A 1 444 ? 4.152 14.127 -15.455 1.00 85.19 444 HIS A N 1
ATOM 3240 C CA . HIS A 1 444 ? 2.854 14.340 -14.823 1.00 85.19 444 HIS A CA 1
ATOM 3241 C C . HIS A 1 444 ? 1.945 13.107 -14.926 1.00 85.19 444 HIS A C 1
ATOM 3243 O O . HIS A 1 444 ? 0.749 13.192 -14.681 1.00 85.19 444 HIS A O 1
ATOM 3249 N N . SER A 1 445 ? 2.505 11.955 -15.304 1.00 87.12 445 SER A N 1
ATOM 3250 C CA . SER A 1 445 ? 1.849 10.652 -15.192 1.00 87.12 445 SER A CA 1
ATOM 3251 C C . SER A 1 445 ? 2.892 9.580 -14.902 1.00 87.12 445 SER A C 1
ATOM 3253 O O . SER A 1 445 ? 3.969 9.589 -15.508 1.00 87.12 445 SER A O 1
ATOM 3255 N N . GLY A 1 446 ? 2.583 8.644 -14.005 1.00 90.69 446 GLY A N 1
ATOM 3256 C CA . GLY A 1 446 ? 3.492 7.544 -13.689 1.00 90.69 446 GLY A CA 1
ATOM 3257 C C . GLY A 1 446 ? 3.779 6.676 -14.915 1.00 90.69 446 GLY A C 1
ATOM 3258 O O . GLY A 1 446 ? 4.935 6.400 -15.235 1.00 90.69 446 GLY A O 1
ATOM 3259 N N . GLN A 1 447 ? 2.734 6.330 -15.669 1.00 90.38 447 GLN A N 1
ATOM 3260 C CA . GLN A 1 447 ? 2.832 5.584 -16.924 1.00 90.38 447 GLN A CA 1
ATOM 3261 C C . GLN A 1 447 ? 3.736 6.289 -17.945 1.00 90.38 447 GLN A C 1
ATOM 3263 O O . GLN A 1 447 ? 4.639 5.671 -18.517 1.00 90.38 447 GLN A O 1
ATOM 3268 N N . GLY A 1 448 ? 3.518 7.590 -18.160 1.00 87.81 448 GLY A N 1
ATOM 3269 C CA . GLY A 1 448 ? 4.268 8.372 -19.137 1.00 87.81 448 GLY A CA 1
ATOM 3270 C C . GLY A 1 448 ? 5.737 8.532 -18.764 1.00 87.81 448 GLY A C 1
ATOM 3271 O O . GLY A 1 448 ? 6.594 8.381 -19.635 1.00 87.81 448 GLY A O 1
ATOM 3272 N N . PHE A 1 449 ? 6.045 8.747 -17.482 1.00 90.81 449 PHE A N 1
ATOM 3273 C CA . PHE A 1 449 ? 7.426 8.772 -16.999 1.00 90.81 449 PHE A CA 1
ATOM 3274 C C . PHE A 1 449 ? 8.137 7.442 -17.251 1.00 90.81 449 PHE A C 1
ATOM 3276 O O . PHE A 1 449 ? 9.207 7.417 -17.859 1.00 90.81 449 PHE A O 1
ATOM 3283 N N . LEU A 1 450 ? 7.518 6.321 -16.865 1.00 91.62 450 LEU A N 1
ATOM 3284 C CA . LEU A 1 450 ? 8.098 4.987 -17.045 1.00 91.62 450 LEU A CA 1
ATOM 3285 C C . LEU A 1 450 ? 8.304 4.620 -18.519 1.00 91.62 450 LEU A C 1
ATOM 3287 O O . LEU A 1 450 ? 9.259 3.915 -18.850 1.00 91.62 450 LEU A O 1
ATOM 3291 N N . ALA A 1 451 ? 7.421 5.078 -19.407 1.00 88.94 451 ALA A N 1
ATOM 3292 C CA . ALA A 1 451 ? 7.590 4.918 -20.846 1.00 88.94 451 ALA A CA 1
ATOM 3293 C C . ALA A 1 451 ? 8.707 5.819 -21.399 1.00 88.94 451 ALA A C 1
ATOM 3295 O O . ALA A 1 451 ? 9.437 5.410 -22.303 1.00 88.94 451 ALA A O 1
ATOM 3296 N N . TRP A 1 452 ? 8.853 7.034 -20.866 1.00 87.75 452 TRP A N 1
ATOM 3297 C CA . TRP A 1 452 ? 9.847 8.012 -21.302 1.00 87.75 452 TRP A CA 1
ATOM 3298 C C . TRP A 1 452 ? 11.277 7.612 -20.947 1.00 87.75 452 TRP A C 1
ATOM 3300 O O . TRP A 1 452 ? 12.125 7.556 -21.836 1.00 87.75 452 TRP A O 1
ATOM 3310 N N . ILE A 1 453 ? 11.541 7.242 -19.691 1.00 90.06 453 ILE A N 1
ATOM 3311 C CA . ILE A 1 453 ? 12.906 6.934 -19.229 1.00 90.06 453 ILE A CA 1
ATOM 3312 C C . ILE A 1 453 ? 13.543 5.721 -19.924 1.00 90.06 453 ILE A C 1
ATOM 3314 O O . ILE A 1 453 ? 14.759 5.558 -19.904 1.00 90.06 453 ILE A O 1
ATOM 3318 N N . LYS A 1 454 ? 12.738 4.884 -20.588 1.00 87.12 454 LYS A N 1
ATOM 3319 C CA . LYS A 1 454 ? 13.204 3.724 -21.363 1.00 87.12 454 LYS A CA 1
ATOM 3320 C C . LYS A 1 454 ? 13.751 4.085 -22.750 1.00 87.12 454 LYS A C 1
ATOM 3322 O O . LYS A 1 454 ? 14.307 3.217 -23.413 1.00 87.12 454 LYS A O 1
ATOM 3327 N N . GLN A 1 455 ? 13.585 5.324 -23.221 1.00 77.75 455 GLN A N 1
ATOM 3328 C CA . GLN A 1 455 ? 13.853 5.694 -24.621 1.00 77.75 455 GLN A CA 1
ATOM 3329 C C . GLN A 1 455 ? 15.325 5.988 -24.937 1.00 77.75 455 GLN A C 1
ATOM 3331 O O . GLN A 1 455 ? 15.650 6.209 -26.101 1.00 77.75 455 GLN A O 1
ATOM 3336 N N . GLY A 1 456 ? 16.223 5.981 -23.944 1.00 71.06 456 GLY A N 1
ATOM 3337 C CA . GLY A 1 456 ? 17.667 6.227 -24.108 1.00 71.06 456 GLY A CA 1
ATOM 3338 C C . GLY A 1 456 ? 18.042 7.666 -24.506 1.00 71.06 456 GLY A C 1
ATOM 3339 O O . GLY A 1 456 ? 19.128 8.130 -24.177 1.00 71.06 456 GLY A O 1
ATOM 3340 N N . ASP A 1 457 ? 17.127 8.390 -25.152 1.00 80.69 457 ASP A N 1
ATOM 3341 C CA . ASP A 1 457 ? 17.211 9.796 -25.531 1.00 80.69 457 ASP A CA 1
ATOM 3342 C C . ASP A 1 457 ? 15.990 10.543 -24.980 1.00 80.69 457 ASP A C 1
ATOM 3344 O O . ASP A 1 457 ? 14.885 10.470 -25.523 1.00 80.69 457 ASP A O 1
ATOM 3348 N N . LEU A 1 458 ? 16.194 11.261 -23.875 1.00 86.69 458 LEU A N 1
ATOM 3349 C CA . LEU A 1 458 ? 15.114 11.942 -23.165 1.00 86.69 458 LEU A CA 1
ATOM 3350 C C . LEU A 1 458 ? 14.707 13.265 -23.819 1.00 86.69 458 LEU A C 1
ATOM 3352 O O . LEU A 1 458 ? 13.678 13.827 -23.444 1.00 86.69 458 LEU A O 1
ATOM 3356 N N . THR A 1 459 ? 15.432 13.742 -24.834 1.00 82.44 459 THR A N 1
ATOM 3357 C CA . THR A 1 459 ? 15.016 14.922 -25.606 1.00 82.44 459 THR A CA 1
ATOM 3358 C C . THR A 1 459 ? 13.715 14.661 -26.374 1.00 82.44 459 THR A C 1
ATOM 3360 O O . THR A 1 459 ? 12.893 15.565 -26.558 1.00 82.44 459 THR A O 1
ATOM 3363 N N . LYS A 1 460 ? 13.471 13.399 -26.745 1.00 76.50 460 LYS A N 1
ATOM 3364 C CA . LYS A 1 460 ? 12.305 12.960 -27.515 1.00 76.50 460 LYS A CA 1
ATOM 3365 C C . LYS A 1 460 ? 11.031 12.872 -26.683 1.00 76.50 460 LYS A C 1
ATOM 3367 O O . LYS A 1 460 ? 11.048 12.760 -25.456 1.00 76.50 460 LYS A O 1
ATOM 3372 N N . SER A 1 461 ? 9.901 12.958 -27.386 1.00 70.62 461 SER A N 1
ATOM 3373 C CA . SER A 1 461 ? 8.579 12.710 -26.808 1.00 70.62 461 SER A CA 1
ATOM 3374 C C . SER A 1 461 ? 8.309 11.227 -26.584 1.00 70.62 461 SER A C 1
ATOM 3376 O O . SER A 1 461 ? 8.987 10.388 -27.169 1.00 70.62 461 SER A O 1
ATOM 3378 N N . ILE A 1 462 ? 7.343 10.917 -25.709 1.00 75.56 462 ILE A N 1
ATOM 3379 C CA . ILE A 1 462 ? 7.026 9.535 -25.335 1.00 75.56 462 ILE A CA 1
ATOM 3380 C C . ILE A 1 462 ? 6.675 8.722 -26.596 1.00 75.56 462 ILE A C 1
ATOM 3382 O O . ILE A 1 462 ? 5.976 9.239 -27.461 1.00 75.56 462 ILE A O 1
ATOM 3386 N N . LEU A 1 463 ? 7.115 7.456 -26.660 1.00 64.62 463 LEU A N 1
ATOM 3387 C CA . LEU A 1 463 ? 6.824 6.461 -27.709 1.00 64.62 463 LEU A CA 1
ATOM 3388 C C . LEU A 1 463 ? 7.605 6.570 -29.024 1.00 64.62 463 LEU A C 1
ATOM 3390 O O . LEU A 1 463 ? 7.216 5.920 -29.987 1.00 64.62 463 LEU A O 1
ATOM 3394 N N . ASN A 1 464 ? 8.744 7.272 -29.070 1.00 56.00 464 ASN A N 1
ATOM 3395 C CA . ASN A 1 464 ? 9.675 7.188 -30.210 1.00 56.00 464 ASN A CA 1
ATOM 3396 C C . ASN A 1 464 ? 8.989 7.283 -31.590 1.00 56.00 464 ASN A C 1
ATOM 3398 O O . ASN A 1 464 ? 9.363 6.579 -32.530 1.00 56.00 464 ASN A O 1
ATOM 3402 N N . ALA A 1 465 ? 8.002 8.165 -31.754 1.00 42.66 465 ALA A N 1
ATOM 3403 C CA . ALA A 1 465 ? 7.652 8.578 -33.100 1.00 42.66 465 ALA A CA 1
ATOM 3404 C C . ALA A 1 465 ? 8.880 9.334 -33.636 1.00 42.66 465 ALA A C 1
ATOM 3406 O O . ALA A 1 465 ? 9.279 10.357 -33.084 1.00 42.66 465 ALA A O 1
ATOM 3407 N N . SER A 1 466 ? 9.576 8.761 -34.619 1.00 34.25 466 SER A N 1
ATOM 3408 C CA . SER A 1 466 ? 10.795 9.338 -35.187 1.00 34.25 466 SER A CA 1
ATOM 3409 C C . SER A 1 466 ? 10.561 10.800 -35.594 1.00 34.25 466 SER A C 1
ATOM 3411 O O . SER A 1 466 ? 9.728 11.081 -36.452 1.00 34.25 466 SER A O 1
ATOM 3413 N N . GLY A 1 467 ? 11.305 11.730 -34.987 1.00 41.50 467 GLY A N 1
ATOM 3414 C CA . GLY A 1 467 ? 11.174 13.175 -35.218 1.00 41.50 467 GLY A CA 1
ATOM 3415 C C . GLY A 1 467 ? 10.221 13.883 -34.244 1.00 41.50 467 GLY A C 1
ATOM 3416 O O . GLY A 1 467 ? 9.834 13.339 -33.218 1.00 41.50 467 GLY A O 1
ATOM 3417 N N . ASN A 1 468 ? 9.838 15.124 -34.561 1.00 40.81 468 ASN A N 1
ATOM 3418 C CA . ASN A 1 468 ? 8.909 15.961 -33.777 1.00 40.81 468 ASN A CA 1
ATOM 3419 C C . ASN A 1 468 ? 7.450 15.439 -33.750 1.00 40.81 468 ASN A C 1
ATOM 3421 O O . ASN A 1 468 ? 6.527 16.207 -33.482 1.00 40.81 468 ASN A O 1
ATOM 3425 N N . ALA A 1 469 ? 7.207 14.164 -34.055 1.00 49.34 469 ALA A N 1
ATOM 3426 C CA . ALA A 1 469 ? 5.873 13.589 -34.011 1.00 49.34 469 ALA A CA 1
ATOM 3427 C C . ALA A 1 469 ? 5.441 13.423 -32.543 1.00 49.34 469 ALA A C 1
ATOM 3429 O O . ALA A 1 469 ? 6.017 12.656 -31.775 1.00 49.34 469 ALA A O 1
ATOM 3430 N N . THR A 1 470 ? 4.448 14.204 -32.128 1.00 60.69 470 THR A N 1
ATOM 3431 C CA . THR A 1 470 ? 3.802 14.091 -30.815 1.00 60.69 470 THR A CA 1
ATOM 3432 C C . THR A 1 470 ? 2.963 12.820 -30.749 1.00 60.69 470 THR A C 1
ATOM 3434 O O . THR A 1 470 ? 2.187 12.572 -31.672 1.00 60.69 470 THR A O 1
ATOM 3437 N N . ALA A 1 471 ? 3.077 12.048 -29.661 1.00 68.38 471 ALA A N 1
ATOM 3438 C CA . ALA A 1 471 ? 2.195 10.902 -29.425 1.00 68.38 471 ALA A CA 1
ATOM 3439 C C . ALA A 1 471 ? 0.721 11.338 -29.493 1.00 68.38 471 ALA A C 1
ATOM 3441 O O . ALA A 1 471 ? 0.356 12.393 -28.960 1.00 68.38 471 ALA A O 1
ATOM 3442 N N . THR A 1 472 ? -0.114 10.549 -30.167 1.00 74.75 472 THR A N 1
ATOM 3443 C CA . THR A 1 472 ? -1.550 10.820 -30.272 1.00 74.75 472 THR A CA 1
ATOM 3444 C C . THR A 1 472 ? -2.261 10.504 -28.954 1.00 74.75 472 THR A C 1
ATOM 3446 O O . THR A 1 472 ? -1.737 9.791 -28.100 1.00 74.75 472 THR A O 1
ATOM 3449 N N . VAL A 1 473 ? -3.498 10.985 -28.789 1.00 74.75 473 VAL A N 1
ATOM 3450 C CA . VAL A 1 473 ? -4.339 10.617 -27.633 1.00 74.75 473 VAL A CA 1
ATOM 3451 C C . VAL A 1 473 ? -4.524 9.096 -27.540 1.00 74.75 473 VAL A C 1
ATOM 3453 O O . VAL A 1 473 ? -4.543 8.550 -26.442 1.00 74.75 473 VAL A O 1
ATOM 3456 N N . ALA A 1 474 ? -4.608 8.398 -28.678 1.00 78.62 474 ALA A N 1
ATOM 3457 C CA . ALA A 1 474 ? -4.714 6.941 -28.710 1.00 78.62 474 ALA A CA 1
ATOM 3458 C C . ALA A 1 474 ? -3.423 6.257 -28.231 1.00 78.62 474 ALA A C 1
ATOM 3460 O O . ALA A 1 474 ? -3.492 5.297 -27.467 1.00 78.62 474 ALA A O 1
ATOM 3461 N N . ASP A 1 475 ? -2.260 6.784 -28.617 1.00 78.75 475 ASP A N 1
ATOM 3462 C CA . ASP A 1 475 ? -0.960 6.269 -28.173 1.00 78.75 475 ASP A CA 1
ATOM 3463 C C . ASP A 1 475 ? -0.773 6.443 -26.657 1.00 78.75 475 ASP A C 1
ATOM 3465 O O . ASP A 1 475 ? -0.299 5.541 -25.967 1.00 78.75 475 ASP A O 1
ATOM 3469 N N . LEU A 1 476 ? -1.194 7.592 -26.117 1.00 79.81 476 LEU A N 1
ATOM 3470 C CA . LEU A 1 476 ? -1.191 7.848 -24.675 1.00 79.81 476 LEU A CA 1
ATOM 3471 C C . LEU A 1 476 ? -2.179 6.929 -23.945 1.00 79.81 476 LEU A C 1
ATOM 3473 O O . LEU A 1 476 ? -1.824 6.315 -22.937 1.00 79.81 476 LEU A O 1
ATOM 3477 N N . ALA A 1 477 ? -3.390 6.761 -24.479 1.00 82.12 477 ALA A N 1
ATOM 3478 C CA . ALA A 1 477 ? -4.381 5.858 -23.907 1.00 82.12 477 ALA A CA 1
ATOM 3479 C C . ALA A 1 477 ? -3.889 4.401 -23.877 1.00 82.12 477 ALA A C 1
ATOM 3481 O O . ALA A 1 477 ? -4.128 3.716 -22.886 1.00 82.12 477 ALA A O 1
ATOM 3482 N N . ALA A 1 478 ? -3.145 3.953 -24.896 1.00 83.19 478 ALA A N 1
ATOM 3483 C CA . ALA A 1 478 ? -2.537 2.620 -24.944 1.00 83.19 478 ALA A CA 1
ATOM 3484 C C . ALA A 1 478 ? -1.460 2.396 -23.864 1.00 83.19 478 ALA A C 1
ATOM 3486 O O . ALA A 1 478 ? -1.168 1.255 -23.511 1.00 83.19 478 ALA A O 1
ATOM 3487 N N . LEU A 1 479 ? -0.891 3.470 -23.310 1.00 82.06 479 LEU A N 1
ATOM 3488 C CA . LEU A 1 479 ? -0.008 3.421 -22.144 1.00 82.06 479 LEU A CA 1
ATOM 3489 C C . LEU A 1 479 ? -0.761 3.467 -20.807 1.00 82.06 479 LEU A C 1
ATOM 3491 O O . LEU A 1 479 ? -0.114 3.525 -19.768 1.00 82.06 479 LEU A O 1
ATOM 3495 N N . GLY A 1 480 ? -2.096 3.483 -20.802 1.00 84.38 480 GLY A N 1
ATOM 3496 C CA . GLY A 1 480 ? -2.900 3.694 -19.595 1.00 84.38 480 GLY A CA 1
ATOM 3497 C C . GLY A 1 480 ? -2.948 5.158 -19.145 1.00 84.38 480 GLY A C 1
ATOM 3498 O O . GLY A 1 480 ? -3.334 5.459 -18.016 1.00 84.38 480 GLY A O 1
ATOM 3499 N N . ILE A 1 481 ? -2.552 6.096 -20.012 1.00 85.75 481 ILE A N 1
ATOM 3500 C CA . ILE A 1 481 ? -2.674 7.538 -19.773 1.00 85.75 481 ILE A CA 1
ATOM 3501 C C . ILE A 1 481 ? -4.053 7.949 -20.298 1.00 85.75 481 ILE A C 1
ATOM 3503 O O . ILE A 1 481 ? -4.196 8.491 -21.390 1.00 85.75 481 ILE A O 1
ATOM 3507 N N . ASN A 1 482 ? -5.086 7.596 -19.532 1.00 83.62 482 ASN A N 1
ATOM 3508 C CA . ASN A 1 482 ? -6.492 7.939 -19.756 1.00 83.62 482 ASN A CA 1
ATOM 3509 C C . ASN A 1 482 ? -7.187 8.203 -18.406 1.00 83.62 482 ASN A C 1
ATOM 3511 O O . ASN A 1 482 ? -6.669 7.823 -17.354 1.00 83.62 482 ASN A O 1
ATOM 3515 N N . ALA A 1 483 ? -8.358 8.848 -18.422 1.00 80.38 483 ALA A N 1
ATOM 3516 C CA . ALA A 1 483 ? -9.080 9.229 -17.201 1.00 80.38 483 ALA A CA 1
ATOM 3517 C C . ALA A 1 483 ? -9.396 8.039 -16.269 1.00 80.38 483 ALA A C 1
ATOM 3519 O O . ALA A 1 483 ? -9.521 8.212 -15.060 1.00 80.38 483 ALA A O 1
ATOM 3520 N N . ASN A 1 484 ? -9.479 6.821 -16.808 1.00 83.25 484 ASN A N 1
ATOM 3521 C CA . ASN A 1 484 ? -9.838 5.638 -16.034 1.00 83.25 484 ASN A CA 1
ATOM 3522 C C . ASN A 1 484 ? -8.624 4.931 -15.407 1.00 83.25 484 ASN A C 1
ATOM 3524 O O . ASN A 1 484 ? -8.816 4.132 -14.502 1.00 83.25 484 ASN A O 1
ATOM 3528 N N . GLU A 1 485 ? -7.389 5.218 -15.828 1.00 86.25 485 GLU A N 1
ATOM 3529 C CA . GLU A 1 485 ? -6.219 4.407 -15.433 1.00 86.25 485 GLU A CA 1
ATOM 3530 C C . GLU A 1 485 ? -5.003 5.231 -14.993 1.00 86.25 485 GLU A C 1
ATOM 3532 O O . GLU A 1 485 ? -4.150 4.723 -14.261 1.00 86.25 485 GLU A O 1
ATOM 3537 N N . VAL A 1 486 ? -4.917 6.506 -15.395 1.00 87.88 486 VAL A N 1
ATOM 3538 C CA . VAL A 1 486 ? -3.734 7.341 -15.148 1.00 87.88 486 VAL A CA 1
ATOM 3539 C C . VAL A 1 486 ? -3.416 7.434 -13.655 1.00 87.88 486 VAL A C 1
ATOM 3541 O O . VAL A 1 486 ? -4.307 7.658 -12.829 1.00 87.88 486 VAL A O 1
ATOM 3544 N N . GLN A 1 487 ? -2.143 7.252 -13.313 1.00 90.00 487 GLN A N 1
ATOM 3545 C CA . GLN A 1 487 ? -1.638 7.385 -11.951 1.00 90.00 487 GLN A CA 1
ATOM 3546 C C . GLN A 1 487 ? -0.735 8.619 -11.846 1.00 90.00 487 GLN A C 1
ATOM 3548 O O . GLN A 1 487 ? -0.060 8.966 -12.826 1.00 90.00 487 GLN A O 1
ATOM 3553 N N . PRO A 1 488 ? -0.702 9.285 -10.679 1.00 90.12 488 PRO A N 1
ATOM 3554 C CA . PRO A 1 488 ? 0.236 10.369 -10.428 1.00 90.12 488 PRO A CA 1
ATOM 3555 C C . PRO A 1 488 ? 1.662 9.803 -10.263 1.00 90.12 488 PRO A C 1
ATOM 3557 O O . PRO A 1 488 ? 1.954 8.663 -10.639 1.00 90.12 488 PRO A O 1
ATOM 3560 N N . ILE A 1 489 ? 2.590 10.597 -9.730 1.00 92.12 489 ILE A N 1
ATOM 3561 C CA . ILE A 1 489 ? 3.954 10.128 -9.469 1.00 92.12 489 ILE A CA 1
ATOM 3562 C C . ILE A 1 489 ? 3.949 9.314 -8.169 1.00 92.12 489 ILE A C 1
ATOM 3564 O O . ILE A 1 489 ? 4.043 9.864 -7.077 1.00 92.12 489 ILE A O 1
ATOM 3568 N N . THR A 1 490 ? 3.796 7.994 -8.288 1.00 93.56 490 THR A N 1
ATOM 3569 C CA . THR A 1 490 ? 3.694 7.050 -7.161 1.00 93.56 490 THR A CA 1
ATOM 3570 C C . THR A 1 490 ? 5.038 6.407 -6.801 1.00 93.56 490 THR A C 1
ATOM 3572 O O . THR A 1 490 ? 6.064 6.646 -7.440 1.00 93.56 490 THR A O 1
ATOM 3575 N N . CYS A 1 491 ? 5.044 5.533 -5.791 1.00 93.62 491 CYS A N 1
ATOM 3576 C CA . CYS A 1 491 ? 6.232 4.809 -5.331 1.00 93.62 491 CYS A CA 1
ATOM 3577 C C . CYS A 1 491 ? 6.950 4.059 -6.471 1.00 93.62 491 CYS A C 1
ATOM 3579 O O . CYS A 1 491 ? 8.167 4.172 -6.621 1.00 93.62 491 CYS A O 1
ATOM 3581 N N . ALA A 1 492 ? 6.188 3.348 -7.312 1.00 94.25 492 ALA A N 1
ATOM 3582 C CA . ALA A 1 492 ? 6.710 2.531 -8.412 1.00 94.25 492 ALA A CA 1
ATOM 3583 C C . ALA A 1 492 ? 7.310 3.357 -9.569 1.00 94.25 492 ALA A C 1
ATOM 3585 O O . ALA A 1 492 ? 7.996 2.819 -10.448 1.00 94.25 492 ALA A O 1
ATOM 3586 N N . VAL A 1 493 ? 7.055 4.669 -9.590 1.00 94.19 493 VAL A N 1
ATOM 3587 C CA . VAL A 1 493 ? 7.639 5.592 -10.569 1.00 94.19 493 VAL A CA 1
ATOM 3588 C C . VAL A 1 493 ? 9.111 5.836 -10.251 1.00 94.19 493 VAL A C 1
ATOM 3590 O O . VAL A 1 493 ? 9.939 5.820 -11.158 1.00 94.19 493 VAL A O 1
ATOM 3593 N N . CYS A 1 494 ? 9.451 5.980 -8.971 1.00 93.19 494 CYS A N 1
ATOM 3594 C CA . CYS A 1 494 ? 10.823 6.206 -8.517 1.00 93.19 494 CYS A CA 1
ATOM 3595 C C . CYS A 1 494 ? 11.576 4.897 -8.255 1.00 93.19 494 CYS A C 1
ATOM 3597 O O . CYS A 1 494 ? 12.755 4.781 -8.596 1.00 93.19 494 CYS A O 1
ATOM 3599 N N . HIS A 1 495 ? 10.887 3.913 -7.675 1.00 93.12 495 HIS A N 1
ATOM 3600 C CA . HIS A 1 495 ? 11.444 2.623 -7.282 1.00 93.12 495 HIS A CA 1
ATOM 3601 C C . HIS A 1 495 ? 10.968 1.517 -8.222 1.00 93.12 495 HIS A C 1
ATOM 3603 O O . HIS A 1 495 ? 9.790 1.452 -8.573 1.00 93.12 495 HIS A O 1
ATOM 3609 N N . ASP A 1 496 ? 11.866 0.619 -8.622 1.00 93.50 496 ASP A N 1
ATOM 3610 C CA . ASP A 1 496 ? 11.454 -0.650 -9.215 1.00 93.50 496 ASP A CA 1
ATOM 3611 C C . ASP A 1 496 ? 11.380 -1.705 -8.106 1.00 93.50 496 ASP A C 1
ATOM 3613 O O . ASP A 1 496 ? 12.421 -2.053 -7.553 1.00 93.50 496 ASP A O 1
ATOM 3617 N N . PRO A 1 497 ? 10.189 -2.225 -7.758 1.00 93.12 497 PRO A N 1
ATOM 3618 C CA . PRO A 1 497 ? 10.059 -3.200 -6.675 1.00 93.12 497 PRO A CA 1
ATOM 3619 C C . PRO A 1 497 ? 10.742 -4.545 -6.979 1.00 93.12 497 PRO A C 1
ATOM 3621 O O . PRO A 1 497 ? 10.847 -5.382 -6.082 1.00 93.12 497 PRO A O 1
ATOM 3624 N N . HIS A 1 498 ? 11.191 -4.757 -8.223 1.00 94.00 498 HIS A N 1
ATOM 3625 C CA . HIS A 1 498 ? 11.927 -5.948 -8.647 1.00 94.00 498 HIS A CA 1
ATOM 3626 C C . HIS A 1 498 ? 13.438 -5.733 -8.754 1.00 94.00 498 HIS A C 1
ATOM 3628 O O . HIS A 1 498 ? 14.151 -6.711 -8.959 1.00 94.00 498 HIS A O 1
ATOM 3634 N N . ASP A 1 499 ? 13.918 -4.487 -8.727 1.00 92.00 499 ASP A N 1
ATOM 3635 C CA . ASP A 1 499 ? 15.343 -4.208 -8.903 1.00 92.00 499 ASP A CA 1
ATOM 3636 C C . ASP A 1 499 ? 16.102 -4.379 -7.591 1.00 92.00 499 ASP A C 1
ATOM 3638 O O . ASP A 1 499 ? 15.548 -4.179 -6.513 1.00 92.00 499 ASP A O 1
ATOM 3642 N N . VAL A 1 500 ? 17.371 -4.759 -7.702 1.00 89.38 500 VAL A N 1
ATOM 3643 C CA . VAL A 1 500 ? 18.228 -5.133 -6.577 1.00 89.38 500 VAL A CA 1
ATOM 3644 C C . VAL A 1 500 ? 18.321 -4.030 -5.515 1.00 89.38 500 VAL A C 1
ATOM 3646 O O . VAL A 1 500 ? 18.299 -2.833 -5.816 1.00 89.38 500 VAL A O 1
ATOM 3649 N N . GLY A 1 501 ? 18.475 -4.441 -4.253 1.00 85.94 501 GLY A N 1
ATOM 3650 C CA . GLY A 1 501 ? 18.689 -3.523 -3.137 1.00 85.94 501 GLY A CA 1
ATOM 3651 C C . GLY A 1 501 ? 17.910 -3.897 -1.880 1.00 85.94 501 GLY A C 1
ATOM 3652 O O . GLY A 1 501 ? 16.730 -4.240 -1.916 1.00 85.94 501 GLY A O 1
ATOM 3653 N N . THR A 1 502 ? 18.578 -3.808 -0.734 1.00 79.12 502 THR A N 1
ATOM 3654 C CA . THR A 1 502 ? 18.110 -4.358 0.545 1.00 79.12 502 THR A CA 1
ATOM 3655 C C . THR A 1 502 ? 17.657 -3.309 1.560 1.00 79.12 502 THR A C 1
ATOM 3657 O O . THR A 1 502 ? 16.837 -3.621 2.418 1.00 79.12 502 THR A O 1
ATOM 3660 N N . THR A 1 503 ? 18.133 -2.063 1.472 1.00 72.44 503 THR A N 1
ATOM 3661 C CA . THR A 1 503 ? 17.870 -1.018 2.481 1.00 72.44 503 THR A CA 1
ATOM 3662 C C . THR A 1 503 ? 17.516 0.344 1.865 1.00 72.44 503 THR A C 1
ATOM 3664 O O . THR A 1 503 ? 18.152 0.812 0.918 1.00 72.44 503 THR A O 1
ATOM 3667 N N . THR A 1 504 ? 16.520 1.028 2.447 1.00 64.31 504 THR A N 1
ATOM 3668 C CA . THR A 1 504 ? 16.089 2.403 2.105 1.00 64.31 504 THR A CA 1
ATOM 3669 C C . THR A 1 504 ? 16.135 3.318 3.344 1.00 64.31 504 THR A C 1
ATOM 3671 O O . THR A 1 504 ? 15.848 2.866 4.450 1.00 64.31 504 THR A O 1
ATOM 3674 N N . GLY A 1 505 ? 16.414 4.623 3.193 1.00 58.34 505 GLY A N 1
ATOM 3675 C CA . GLY A 1 505 ? 16.362 5.630 4.283 1.00 58.34 505 GLY A CA 1
ATOM 3676 C C . GLY A 1 505 ? 17.670 6.399 4.522 1.00 58.34 505 GLY A C 1
ATOM 3677 O O . GLY A 1 505 ? 18.655 6.164 3.849 1.00 58.34 505 GLY A O 1
ATOM 3678 N N . ARG A 1 506 ? 17.723 7.346 5.463 1.00 48.12 506 ARG A N 1
ATOM 3679 C CA . ARG A 1 506 ? 18.983 8.054 5.761 1.00 48.12 506 ARG A CA 1
ATOM 3680 C C . ARG A 1 506 ? 19.994 7.081 6.397 1.00 48.12 506 ARG A C 1
ATOM 3682 O O . ARG A 1 506 ? 19.617 6.413 7.360 1.00 48.12 506 ARG A O 1
ATOM 3689 N N . PRO A 1 507 ? 21.261 7.012 5.942 1.00 51.94 507 PRO A N 1
ATOM 3690 C CA . PRO A 1 507 ? 22.276 6.204 6.610 1.00 51.94 507 PRO A CA 1
ATOM 3691 C C . PRO A 1 507 ? 22.484 6.742 8.028 1.00 51.94 507 PRO A C 1
ATOM 3693 O O . PRO A 1 507 ? 22.972 7.857 8.222 1.00 51.94 507 PRO A O 1
ATOM 3696 N N . THR A 1 508 ? 22.077 5.980 9.038 1.00 45.69 508 THR A N 1
ATOM 3697 C CA . THR A 1 508 ? 22.432 6.262 10.429 1.00 45.69 508 THR A CA 1
ATOM 3698 C C . THR A 1 508 ? 23.694 5.461 10.732 1.00 45.69 508 THR A C 1
ATOM 3700 O O . THR A 1 508 ? 23.603 4.285 11.076 1.00 45.69 508 THR A O 1
ATOM 3703 N N . ALA A 1 509 ? 24.851 6.108 10.566 1.00 46.78 509 ALA A N 1
ATOM 3704 C CA . ALA A 1 509 ? 26.207 5.547 10.637 1.00 46.78 509 ALA A CA 1
ATOM 3705 C C . ALA A 1 509 ? 26.669 4.729 9.410 1.00 46.78 509 ALA A C 1
ATOM 3707 O O . ALA A 1 509 ? 25.873 4.214 8.624 1.00 46.78 509 ALA A O 1
ATOM 3708 N N . GLU A 1 510 ? 27.995 4.610 9.276 1.00 47.38 510 GLU A N 1
ATOM 3709 C CA . GLU A 1 510 ? 28.729 3.876 8.224 1.00 47.38 510 GLU A CA 1
ATOM 3710 C C . GLU A 1 510 ? 28.314 2.398 8.089 1.00 47.38 510 GLU A C 1
ATOM 3712 O O . GLU A 1 510 ? 28.632 1.750 7.096 1.00 47.38 510 GLU A O 1
ATOM 3717 N N . THR A 1 511 ? 27.567 1.857 9.055 1.00 45.19 511 THR A N 1
ATOM 3718 C CA . THR A 1 511 ? 27.178 0.445 9.133 1.00 45.19 511 THR A CA 1
ATOM 3719 C C . THR A 1 511 ? 25.856 0.095 8.444 1.00 45.19 511 THR A C 1
ATOM 3721 O O . THR A 1 511 ? 25.544 -1.091 8.342 1.00 45.19 511 THR A O 1
ATOM 3724 N N . ARG A 1 512 ? 25.073 1.066 7.942 1.00 51.62 512 ARG A N 1
ATOM 3725 C CA . ARG A 1 512 ? 23.856 0.789 7.142 1.00 51.62 512 ARG A CA 1
ATOM 3726 C C . ARG A 1 512 ? 23.700 1.751 5.952 1.00 51.62 512 ARG A C 1
ATOM 3728 O O . ARG A 1 512 ? 22.784 2.578 5.956 1.00 51.62 512 ARG A O 1
ATOM 3735 N N . PRO A 1 513 ? 24.570 1.672 4.927 1.00 57.78 513 PRO A N 1
ATOM 3736 C CA . PRO A 1 513 ? 24.361 2.411 3.685 1.00 57.78 513 PRO A CA 1
ATOM 3737 C C . PRO A 1 513 ? 23.047 1.973 3.024 1.00 57.78 513 PRO A C 1
ATOM 3739 O O . PRO A 1 513 ? 22.661 0.804 3.098 1.00 57.78 513 PRO A O 1
ATOM 3742 N N . THR A 1 514 ? 22.345 2.903 2.372 1.00 69.25 514 THR A N 1
ATOM 3743 C CA . THR A 1 514 ? 21.214 2.537 1.511 1.00 69.25 514 THR A CA 1
ATOM 3744 C C . THR A 1 514 ? 21.713 1.791 0.294 1.00 69.25 514 THR A C 1
ATOM 3746 O O . THR A 1 514 ? 22.536 2.333 -0.442 1.00 69.25 514 THR A O 1
ATOM 3749 N N . SER A 1 515 ? 21.166 0.612 0.041 1.00 77.31 515 SER A N 1
ATOM 3750 C CA . SER A 1 515 ? 21.477 -0.180 -1.149 1.00 77.31 515 SER A CA 1
ATOM 3751 C C . SER A 1 515 ? 20.348 -0.187 -2.181 1.00 77.31 515 SER A C 1
ATOM 3753 O O . SER A 1 515 ? 20.559 -0.651 -3.293 1.00 77.31 515 SER A O 1
ATOM 3755 N N . ALA A 1 516 ? 19.158 0.322 -1.843 1.00 80.94 516 ALA A N 1
ATOM 3756 C CA . ALA A 1 516 ? 18.048 0.407 -2.785 1.00 80.94 516 ALA A CA 1
ATOM 3757 C C . ALA A 1 516 ? 18.283 1.475 -3.861 1.00 80.94 516 ALA A C 1
ATOM 3759 O O . ALA A 1 516 ? 18.486 2.662 -3.554 1.00 80.94 516 ALA A O 1
ATOM 3760 N N . ASN A 1 517 ? 18.188 1.030 -5.113 1.00 87.12 517 ASN A N 1
ATOM 3761 C CA . ASN A 1 517 ? 18.280 1.868 -6.296 1.00 87.12 517 ASN A CA 1
ATOM 3762 C C . ASN A 1 517 ? 16.988 2.663 -6.537 1.00 87.12 517 ASN A C 1
ATOM 3764 O O . ASN A 1 517 ? 15.887 2.293 -6.113 1.00 87.12 517 ASN A O 1
ATOM 3768 N N . VAL A 1 518 ? 17.134 3.765 -7.269 1.00 91.31 518 VAL A N 1
ATOM 3769 C CA . VAL A 1 518 ? 16.031 4.399 -7.996 1.00 91.31 518 VAL A CA 1
ATOM 3770 C C . VAL A 1 518 ? 16.283 4.279 -9.496 1.00 91.31 518 VAL A C 1
ATOM 3772 O O . VAL A 1 518 ? 17.399 4.001 -9.925 1.00 91.31 518 VAL A O 1
ATOM 3775 N N . ARG A 1 519 ? 15.249 4.482 -10.316 1.00 92.88 519 ARG A N 1
ATOM 3776 C CA . ARG A 1 519 ? 15.309 4.176 -11.760 1.00 92.88 519 ARG A CA 1
ATOM 3777 C C . ARG A 1 519 ? 16.352 4.967 -12.558 1.00 92.88 519 ARG A C 1
ATOM 3779 O O . ARG A 1 519 ? 16.726 4.528 -13.641 1.00 92.88 519 ARG A O 1
ATOM 3786 N N . VAL A 1 520 ? 16.779 6.129 -12.065 1.00 93.56 520 VAL A N 1
ATOM 3787 C CA . VAL A 1 520 ? 17.810 6.965 -12.693 1.00 93.56 520 VAL A CA 1
ATOM 3788 C C . VAL A 1 520 ? 18.778 7.428 -11.610 1.00 93.56 520 VAL A C 1
ATOM 3790 O O . VAL A 1 520 ? 18.374 8.105 -10.666 1.00 93.56 520 VAL A O 1
ATOM 3793 N N . MET A 1 521 ? 20.046 7.063 -11.767 1.00 92.50 521 MET A N 1
ATOM 3794 C CA . MET A 1 521 ? 21.122 7.272 -10.799 1.00 92.50 521 MET A CA 1
ATOM 3795 C C . MET A 1 521 ? 22.326 7.900 -11.486 1.00 92.50 521 MET A C 1
ATOM 3797 O O . MET A 1 521 ? 22.589 7.589 -12.645 1.00 92.50 521 MET A O 1
ATOM 3801 N N . ASP A 1 522 ? 23.059 8.732 -10.746 1.00 93.50 522 ASP A N 1
ATOM 3802 C CA . ASP A 1 522 ? 24.362 9.334 -11.061 1.00 93.50 522 ASP A CA 1
ATOM 3803 C C . ASP A 1 522 ? 24.396 10.273 -12.267 1.00 93.50 522 ASP A C 1
ATOM 3805 O O . ASP A 1 522 ? 24.836 11.419 -12.147 1.00 93.50 522 ASP A O 1
ATOM 3809 N N . VAL A 1 523 ? 23.938 9.807 -13.426 1.00 94.56 523 VAL A N 1
ATOM 3810 C CA . VAL A 1 523 ? 23.956 10.517 -14.698 1.00 94.56 523 VAL A CA 1
ATOM 3811 C C . VAL A 1 523 ? 22.583 10.449 -15.354 1.00 94.56 523 VAL A C 1
ATOM 3813 O O . VAL A 1 523 ? 22.029 9.374 -15.575 1.00 94.56 523 VAL A O 1
ATOM 3816 N N . THR A 1 524 ? 22.039 11.601 -15.741 1.00 94.12 524 THR A N 1
ATOM 3817 C CA . THR A 1 524 ? 20.842 11.630 -16.586 1.00 94.12 524 THR A CA 1
ATOM 3818 C C . THR A 1 524 ? 21.211 11.327 -18.039 1.00 94.12 524 THR A C 1
ATOM 3820 O O . THR A 1 524 ? 22.272 11.723 -18.537 1.00 94.12 524 THR A O 1
ATOM 3823 N N . ALA A 1 525 ? 20.294 10.715 -18.789 1.00 92.12 525 ALA A N 1
ATOM 3824 C CA . ALA A 1 525 ? 20.332 10.827 -20.248 1.00 92.12 525 ALA A CA 1
ATOM 3825 C C . ALA A 1 525 ? 20.196 12.306 -20.676 1.00 92.12 525 ALA A C 1
ATOM 3827 O O . ALA A 1 525 ? 19.936 13.184 -19.844 1.00 92.12 525 ALA A O 1
ATOM 3828 N N . LEU A 1 526 ? 20.425 12.602 -21.961 1.00 91.81 526 LEU A N 1
ATOM 3829 C CA . LEU A 1 526 ? 20.358 13.976 -22.466 1.00 91.81 526 LEU A CA 1
ATOM 3830 C C . LEU A 1 526 ? 18.958 14.551 -22.228 1.00 91.81 526 LEU A C 1
ATOM 3832 O O . LEU A 1 526 ? 17.978 14.065 -22.792 1.00 91.81 526 LEU A O 1
ATOM 3836 N N . LEU A 1 527 ? 18.874 15.566 -21.370 1.00 90.69 527 LEU A N 1
ATOM 3837 C CA . LEU A 1 527 ? 17.607 16.161 -20.969 1.00 90.69 527 LEU A CA 1
ATOM 3838 C C . LEU A 1 527 ? 17.062 17.052 -22.088 1.00 90.69 527 LEU A C 1
ATOM 3840 O O . LEU A 1 527 ? 17.845 17.634 -22.843 1.00 90.69 527 LEU A O 1
ATOM 3844 N N . PRO A 1 528 ? 15.740 17.291 -22.140 1.00 87.00 528 PRO A N 1
ATOM 3845 C CA . PRO A 1 528 ? 15.181 18.306 -23.029 1.00 87.00 528 PRO A CA 1
ATOM 3846 C C . PRO A 1 528 ? 15.739 19.715 -22.768 1.00 87.00 528 PRO A C 1
ATOM 3848 O O . PRO A 1 528 ? 15.645 20.570 -23.636 1.00 87.00 528 PRO A O 1
ATOM 3851 N N . ALA A 1 529 ? 16.334 19.970 -21.597 1.00 88.12 529 ALA A N 1
ATOM 3852 C CA . ALA A 1 529 ? 17.080 21.193 -21.293 1.00 88.12 529 ALA A CA 1
ATOM 3853 C C . ALA A 1 529 ? 18.441 21.305 -22.020 1.00 88.12 529 ALA A C 1
ATOM 3855 O O . ALA A 1 529 ? 19.124 22.313 -21.885 1.00 88.12 529 ALA A O 1
ATOM 3856 N N . GLY A 1 530 ? 18.847 20.295 -22.797 1.00 89.56 530 GLY A N 1
ATOM 3857 C CA . GLY A 1 530 ? 20.039 20.336 -23.650 1.00 89.56 530 GLY A CA 1
ATOM 3858 C C . GLY A 1 530 ? 21.342 19.883 -22.988 1.00 89.56 530 GLY A C 1
ATOM 3859 O O . GLY A 1 530 ? 22.385 19.935 -23.632 1.00 89.56 530 GLY A O 1
ATOM 3860 N N . PHE A 1 531 ? 21.308 19.408 -21.740 1.00 91.38 531 PHE A N 1
ATOM 3861 C CA . PHE A 1 531 ? 22.490 18.922 -21.023 1.00 91.38 531 PHE A CA 1
ATOM 3862 C C . PHE A 1 531 ? 22.225 17.595 -20.294 1.00 91.38 531 PHE A C 1
ATOM 3864 O O . PHE A 1 531 ? 21.081 17.168 -20.132 1.00 91.38 531 PHE A O 1
ATOM 3871 N N . GLN A 1 532 ? 23.300 16.937 -19.855 1.00 94.19 532 GLN A N 1
ATOM 3872 C CA . GLN A 1 532 ? 23.246 15.810 -18.920 1.00 94.19 532 GLN A CA 1
ATOM 3873 C C . GLN A 1 532 ? 23.698 16.278 -17.539 1.00 94.19 532 GLN A C 1
ATOM 3875 O O . GLN A 1 532 ? 24.769 16.878 -17.420 1.00 94.19 532 GLN A O 1
ATOM 3880 N N . ALA A 1 533 ? 22.928 15.976 -16.496 1.00 94.31 533 ALA A N 1
ATOM 3881 C CA . ALA A 1 533 ? 23.431 16.090 -15.134 1.00 94.31 533 ALA A CA 1
ATOM 3882 C C . ALA A 1 533 ? 24.298 14.866 -14.831 1.00 94.31 533 ALA A C 1
ATOM 3884 O O . ALA A 1 533 ? 23.887 13.745 -15.118 1.00 94.31 533 ALA A O 1
ATOM 3885 N N . LYS A 1 534 ? 25.502 15.083 -14.301 1.00 94.81 534 LYS A N 1
ATOM 3886 C CA . LYS A 1 534 ? 26.484 14.035 -13.986 1.00 94.81 534 LYS A CA 1
ATOM 3887 C C . LYS A 1 534 ? 26.928 14.170 -12.540 1.00 94.81 534 LYS A C 1
ATOM 3889 O O . LYS A 1 534 ? 27.019 15.298 -12.056 1.00 94.81 534 LYS A O 1
ATOM 3894 N N . ASP A 1 535 ? 27.261 13.056 -11.902 1.00 93.12 535 ASP A N 1
ATOM 3895 C CA . ASP A 1 535 ? 27.752 12.999 -10.520 1.00 93.12 535 ASP A CA 1
ATOM 3896 C C . ASP A 1 535 ? 26.726 13.541 -9.510 1.00 93.12 535 ASP A C 1
ATOM 3898 O O . ASP A 1 535 ? 27.068 14.278 -8.590 1.00 93.12 535 ASP A O 1
ATOM 3902 N N . VAL A 1 536 ? 25.441 13.226 -9.716 1.00 94.44 536 VAL A N 1
ATOM 3903 C CA . VAL A 1 536 ? 24.328 13.744 -8.893 1.00 94.44 536 VAL A CA 1
ATOM 3904 C C . VAL A 1 536 ? 23.639 12.674 -8.031 1.00 94.44 536 VAL A C 1
ATOM 3906 O O . VAL A 1 536 ? 22.634 12.967 -7.374 1.00 94.44 536 VAL A O 1
ATOM 3909 N N . GLY A 1 537 ? 24.171 11.445 -8.005 1.00 93.00 537 GLY A N 1
ATOM 3910 C CA . GLY A 1 537 ? 23.632 10.323 -7.228 1.00 93.00 537 GLY A CA 1
ATOM 3911 C C . GLY A 1 537 ? 22.152 10.061 -7.519 1.00 93.00 537 GLY A C 1
ATOM 3912 O O . GLY A 1 537 ? 21.697 10.176 -8.662 1.00 93.00 537 GLY A O 1
ATOM 3913 N N . LYS A 1 538 ? 21.365 9.782 -6.474 1.00 92.12 538 LYS A N 1
ATOM 3914 C CA . LYS A 1 538 ? 19.898 9.607 -6.573 1.00 92.12 538 LYS A CA 1
ATOM 3915 C C . LYS A 1 538 ? 19.151 10.846 -7.074 1.00 92.12 538 LYS A C 1
ATOM 3917 O O . LYS A 1 538 ? 18.039 10.724 -7.588 1.00 92.12 538 LYS A O 1
ATOM 3922 N N . GLY A 1 539 ? 19.750 12.036 -6.988 1.00 94.56 539 GLY A N 1
ATOM 3923 C CA . GLY A 1 539 ? 19.163 13.266 -7.523 1.00 94.56 539 GLY A CA 1
ATOM 3924 C C . GLY A 1 539 ? 19.025 13.284 -9.050 1.00 94.56 539 GLY A C 1
ATOM 3925 O O . GLY A 1 539 ? 18.239 14.078 -9.572 1.00 94.56 539 GLY A O 1
ATOM 3926 N N . ALA A 1 540 ? 19.701 12.379 -9.776 1.00 95.69 540 ALA A N 1
ATOM 3927 C CA . ALA A 1 540 ? 19.522 12.217 -11.222 1.00 95.69 540 ALA A CA 1
ATOM 3928 C C . ALA A 1 540 ? 18.045 11.984 -11.598 1.00 95.69 540 ALA A C 1
ATOM 3930 O O . ALA A 1 540 ? 17.536 12.569 -12.562 1.00 95.69 540 ALA A O 1
ATOM 3931 N N . LEU A 1 541 ? 17.322 11.193 -10.797 1.00 95.31 541 LEU A N 1
ATOM 3932 C CA . LEU A 1 541 ? 15.891 10.964 -10.978 1.00 95.31 541 LEU A CA 1
ATOM 3933 C C . LEU A 1 541 ? 15.088 12.267 -10.894 1.00 95.31 541 LEU A C 1
ATOM 3935 O O . LEU A 1 541 ? 14.258 12.540 -11.759 1.00 95.31 541 LEU A O 1
ATOM 3939 N N . CYS A 1 542 ? 15.359 13.098 -9.887 1.00 95.19 542 CYS A N 1
ATOM 3940 C CA . CYS A 1 542 ? 14.653 14.360 -9.674 1.00 95.19 542 CYS A CA 1
ATOM 3941 C C . CYS A 1 542 ? 14.874 15.317 -10.856 1.00 95.19 542 CYS A C 1
ATOM 3943 O O . CYS A 1 542 ? 13.928 15.872 -11.422 1.00 95.19 542 CYS A O 1
ATOM 3945 N N . ILE A 1 543 ? 16.131 15.467 -11.278 1.00 95.31 543 ILE A N 1
ATOM 3946 C CA . ILE A 1 543 ? 16.534 16.383 -12.355 1.00 95.31 543 ILE A CA 1
ATOM 3947 C C . ILE A 1 543 ? 15.897 16.000 -13.697 1.00 95.31 543 ILE A C 1
ATOM 3949 O O . ILE A 1 543 ? 15.614 16.879 -14.516 1.00 95.31 543 ILE A O 1
ATOM 3953 N N . THR A 1 544 ? 15.587 14.714 -13.896 1.00 92.56 544 THR A N 1
ATOM 3954 C CA . THR A 1 544 ? 14.907 14.221 -15.101 1.00 92.56 544 THR A CA 1
ATOM 3955 C C . THR A 1 544 ? 13.601 14.983 -15.370 1.00 92.56 544 THR A C 1
ATOM 3957 O O . THR A 1 544 ? 13.328 15.330 -16.517 1.00 92.56 544 THR A O 1
ATOM 3960 N N . CYS A 1 545 ? 12.856 15.368 -14.328 1.00 90.75 545 CYS A N 1
ATOM 3961 C CA . CYS A 1 545 ? 11.644 16.186 -14.465 1.00 90.75 545 CYS A CA 1
ATOM 3962 C C . CYS A 1 545 ? 11.816 17.661 -14.090 1.00 90.75 545 CYS A C 1
ATOM 3964 O O . CYS A 1 545 ? 11.133 18.530 -14.644 1.00 90.75 545 CYS A O 1
ATOM 3966 N N . HIS A 1 546 ? 12.747 17.966 -13.190 1.00 93.50 546 HIS A N 1
ATOM 3967 C CA . HIS A 1 546 ? 12.972 19.313 -12.679 1.00 93.50 546 HIS A CA 1
ATOM 3968 C C . HIS A 1 546 ? 14.018 20.094 -13.489 1.00 93.50 546 HIS A C 1
ATOM 3970 O O . HIS A 1 546 ? 15.027 20.540 -12.944 1.00 93.50 546 HIS A O 1
ATOM 3976 N N . ASN A 1 547 ? 13.765 20.260 -14.791 1.00 90.62 547 ASN A N 1
ATOM 3977 C CA . ASN A 1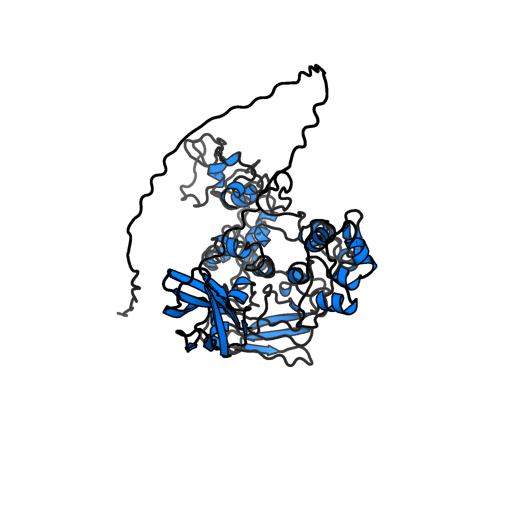 547 ? 14.592 21.051 -15.711 1.00 90.62 547 ASN A CA 1
ATOM 3978 C C . ASN A 1 547 ? 13.759 21.910 -16.686 1.00 90.62 547 ASN A C 1
ATOM 3980 O O . ASN A 1 547 ? 12.577 21.623 -16.917 1.00 90.62 547 ASN A O 1
ATOM 3984 N N . THR A 1 548 ? 14.377 22.948 -17.264 1.00 84.94 548 THR A N 1
ATOM 3985 C CA . THR A 1 548 ? 13.699 23.996 -18.065 1.00 84.94 548 THR A CA 1
ATOM 3986 C C . THR A 1 548 ? 13.128 23.533 -19.410 1.00 84.94 548 THR A C 1
ATOM 3988 O O . THR A 1 548 ? 12.255 24.205 -19.957 1.00 84.94 548 THR A O 1
ATOM 3991 N N . ARG A 1 549 ? 13.570 22.379 -19.930 1.00 80.44 549 ARG A N 1
ATOM 3992 C CA . ARG A 1 549 ? 13.065 21.701 -21.144 1.00 80.44 549 ARG A CA 1
ATOM 3993 C C . ARG A 1 549 ? 13.007 22.523 -22.438 1.00 80.44 549 ARG A C 1
ATOM 3995 O O . ARG A 1 549 ? 12.225 22.192 -23.326 1.00 80.44 549 ARG A O 1
ATOM 4002 N N . ASN A 1 550 ? 13.852 23.538 -22.573 1.00 77.31 550 ASN A N 1
ATOM 4003 C CA . ASN A 1 550 ? 13.846 24.428 -23.735 1.00 77.31 550 ASN A CA 1
ATOM 4004 C C . ASN A 1 550 ? 15.125 24.320 -24.585 1.00 77.31 550 ASN A C 1
ATOM 4006 O O . ASN A 1 550 ? 15.434 25.234 -25.332 1.00 77.31 550 ASN A O 1
ATOM 4010 N N . ALA A 1 551 ? 15.865 23.213 -24.509 1.00 82.69 551 ALA A N 1
ATOM 4011 C CA . ALA A 1 551 ? 17.248 23.117 -24.979 1.00 82.69 551 ALA A CA 1
ATOM 4012 C C . ALA A 1 551 ? 18.179 24.139 -24.291 1.00 82.69 551 ALA A C 1
ATOM 4014 O O . ALA A 1 551 ? 17.778 24.852 -23.365 1.00 82.69 551 ALA A O 1
ATOM 4015 N N . ILE A 1 552 ? 19.443 24.159 -24.714 1.00 85.62 552 ILE A N 1
ATOM 4016 C CA . ILE A 1 552 ? 20.486 24.966 -24.082 1.00 85.62 552 ILE A CA 1
ATOM 4017 C C . ILE A 1 552 ? 20.225 26.473 -24.273 1.00 85.62 552 ILE A C 1
ATOM 4019 O O . ILE A 1 552 ? 19.846 26.903 -25.361 1.00 85.62 552 ILE A O 1
ATOM 4023 N N . HIS A 1 553 ? 20.432 27.268 -23.224 1.00 82.31 553 HIS A N 1
ATOM 4024 C CA . HIS A 1 553 ? 20.296 28.728 -23.189 1.00 82.31 553 HIS A CA 1
ATOM 4025 C C . HIS A 1 553 ? 21.480 29.368 -22.442 1.00 82.31 553 HIS A C 1
ATOM 4027 O O . HIS A 1 553 ? 22.048 28.758 -21.539 1.00 82.31 553 HIS A O 1
ATOM 4033 N N . GLY A 1 554 ? 21.850 30.601 -22.794 1.00 81.19 554 GLY A N 1
ATOM 4034 C CA . GLY A 1 554 ? 22.942 31.336 -22.147 1.00 81.19 554 GLY A CA 1
ATOM 4035 C C . GLY A 1 554 ? 23.347 32.583 -22.931 1.00 81.19 554 GLY A C 1
ATOM 4036 O O . GLY A 1 554 ? 22.792 32.842 -23.999 1.00 81.19 554 GLY A O 1
ATOM 4037 N N . ASP A 1 555 ? 24.320 33.330 -22.406 1.00 81.50 555 ASP A N 1
ATOM 4038 C CA . ASP A 1 555 ? 24.759 34.623 -22.961 1.00 81.50 555 ASP A CA 1
ATOM 4039 C C . ASP A 1 555 ? 25.226 34.521 -24.427 1.00 81.50 555 ASP A C 1
ATOM 4041 O O . ASP A 1 555 ? 24.961 35.419 -25.226 1.00 81.50 555 ASP A O 1
ATOM 4045 N N . ASP A 1 556 ? 25.840 33.392 -24.797 1.00 81.50 556 ASP A N 1
ATOM 4046 C CA . ASP A 1 556 ? 26.390 33.138 -26.137 1.00 81.50 556 ASP A CA 1
ATOM 4047 C C . ASP A 1 556 ? 25.457 32.324 -27.056 1.00 81.50 556 ASP A C 1
ATOM 4049 O O . ASP A 1 556 ? 25.837 31.943 -28.166 1.00 81.50 556 ASP A O 1
ATOM 4053 N N . ILE A 1 557 ? 24.230 32.021 -26.615 1.00 79.50 557 ILE A N 1
ATOM 4054 C CA . ILE A 1 557 ? 23.283 31.195 -27.374 1.00 79.50 557 ILE A CA 1
ATOM 4055 C C . ILE A 1 557 ? 22.182 32.077 -27.959 1.00 79.50 557 ILE A C 1
ATOM 4057 O O . ILE A 1 557 ? 21.395 32.694 -27.243 1.00 79.50 557 ILE A O 1
ATOM 4061 N N . ALA A 1 558 ? 22.094 32.098 -29.292 1.00 72.56 558 ALA A N 1
ATOM 4062 C CA . ALA A 1 558 ? 21.054 32.829 -30.004 1.00 72.56 558 ALA A CA 1
ATOM 4063 C C . ALA A 1 558 ? 19.663 32.266 -29.667 1.00 72.56 558 ALA A C 1
ATOM 4065 O O . ALA A 1 558 ? 19.293 31.169 -30.090 1.00 72.56 558 ALA A O 1
ATOM 4066 N N . ILE A 1 559 ? 18.877 33.041 -28.922 1.00 69.25 559 ILE A N 1
ATOM 4067 C CA . ILE A 1 559 ? 17.508 32.680 -28.557 1.00 69.25 559 ILE A CA 1
ATOM 4068 C C . ILE A 1 559 ? 16.600 32.914 -29.765 1.00 69.25 559 ILE A C 1
ATOM 4070 O O . ILE A 1 559 ? 16.461 34.037 -30.247 1.00 69.25 559 ILE A O 1
ATOM 4074 N N . THR A 1 560 ? 15.947 31.860 -30.246 1.00 64.62 560 THR A N 1
ATOM 4075 C CA . THR A 1 560 ? 15.017 31.938 -31.386 1.00 64.62 560 THR A CA 1
ATOM 4076 C C . THR A 1 560 ? 13.563 32.172 -30.963 1.00 64.62 560 THR A C 1
ATOM 4078 O O . THR A 1 560 ? 12.728 32.494 -31.807 1.00 64.62 560 THR A O 1
ATOM 4081 N N . SER A 1 561 ? 13.245 32.066 -29.664 1.00 63.16 561 SER A N 1
ATOM 4082 C CA . SER A 1 561 ? 11.929 32.405 -29.106 1.00 63.16 561 SER A CA 1
ATOM 4083 C C . SER A 1 561 ? 11.995 32.793 -27.624 1.00 63.16 561 SER A C 1
ATOM 4085 O O . SER A 1 561 ? 12.657 32.120 -26.840 1.00 63.16 561 SER A O 1
ATOM 4087 N N . TYR A 1 562 ? 11.256 33.831 -27.221 1.00 60.22 562 TYR A N 1
ATOM 4088 C CA . TYR A 1 562 ? 11.095 34.231 -25.818 1.00 60.22 562 TYR A CA 1
ATOM 4089 C C . TYR A 1 562 ? 9.868 33.541 -25.209 1.00 60.22 562 TYR A C 1
ATOM 4091 O O . TYR A 1 562 ? 8.814 34.150 -25.028 1.00 60.22 562 TYR A O 1
ATOM 4099 N N . GLY A 1 563 ? 9.979 32.241 -24.945 1.00 61.31 563 GLY A N 1
ATOM 4100 C CA . GLY A 1 563 ? 9.012 31.531 -24.109 1.00 61.31 563 GLY A CA 1
ATOM 4101 C C . GLY A 1 563 ? 9.296 31.793 -22.630 1.00 61.31 563 GLY A C 1
ATOM 4102 O O . GLY A 1 563 ? 10.458 31.858 -22.231 1.00 61.31 563 GLY A O 1
ATOM 4103 N N . ALA A 1 564 ? 8.258 31.919 -21.798 1.00 59.59 564 ALA A N 1
ATOM 4104 C CA . ALA A 1 564 ? 8.465 31.853 -20.353 1.00 59.59 564 ALA A CA 1
ATOM 4105 C C . ALA A 1 564 ? 9.103 30.489 -20.014 1.00 59.59 564 ALA A C 1
ATOM 4107 O O . ALA A 1 564 ? 8.629 29.469 -20.530 1.00 59.59 564 ALA A O 1
ATOM 4108 N N . PRO A 1 565 ? 10.169 30.441 -19.193 1.00 59.16 565 PRO A N 1
ATOM 4109 C CA . PRO A 1 565 ? 10.795 29.179 -18.834 1.00 59.16 565 PRO A CA 1
ATOM 4110 C C . PRO A 1 565 ? 9.764 28.282 -18.157 1.00 59.16 565 PRO A C 1
ATOM 4112 O O . PRO A 1 565 ? 8.930 28.751 -17.373 1.00 59.16 565 PRO A O 1
ATOM 4115 N N . HIS A 1 566 ? 9.817 26.982 -18.448 1.00 67.06 566 HIS A N 1
ATOM 4116 C CA . HIS A 1 566 ? 9.058 26.047 -17.639 1.00 67.06 566 HIS A CA 1
ATOM 4117 C C . HIS A 1 566 ? 9.503 26.209 -16.176 1.00 67.06 566 HIS A C 1
ATOM 4119 O O . HIS A 1 566 ? 10.697 26.245 -15.891 1.00 67.06 566 HIS A O 1
ATOM 4125 N N . THR A 1 567 ? 8.553 26.324 -15.245 1.00 68.56 567 THR A N 1
ATOM 4126 C CA . THR A 1 567 ? 8.803 26.783 -13.862 1.00 68.56 567 THR A CA 1
ATOM 4127 C C . THR A 1 567 ? 9.746 25.891 -13.050 1.00 68.56 567 THR A C 1
ATOM 4129 O O . THR A 1 567 ? 10.266 26.312 -12.019 1.00 68.56 567 THR A O 1
ATOM 4132 N N . ALA A 1 568 ? 9.978 24.660 -13.499 1.00 81.31 568 ALA A N 1
ATOM 4133 C CA . ALA A 1 568 ? 10.921 23.737 -12.887 1.00 81.31 568 ALA A CA 1
ATOM 4134 C C . ALA A 1 568 ? 12.314 23.900 -13.518 1.00 81.31 568 ALA A C 1
ATOM 4136 O O . ALA A 1 568 ? 12.551 23.354 -14.585 1.00 81.31 568 ALA A O 1
ATOM 4137 N N . ALA A 1 569 ? 13.213 24.645 -12.872 1.00 89.94 569 ALA A N 1
ATOM 4138 C CA . ALA A 1 569 ? 14.584 24.905 -13.338 1.00 89.94 569 ALA A CA 1
ATOM 4139 C C . ALA A 1 569 ? 15.657 24.460 -12.322 1.00 89.94 569 ALA A C 1
ATOM 4141 O O . ALA A 1 569 ? 16.795 24.923 -12.355 1.00 89.94 569 ALA A O 1
ATOM 4142 N N . GLN A 1 570 ? 15.290 23.610 -11.358 1.00 92.94 570 GLN A N 1
ATOM 4143 C CA . GLN A 1 570 ? 16.169 23.249 -10.243 1.00 92.94 570 GLN A CA 1
ATOM 4144 C C . GLN A 1 570 ? 17.441 22.534 -10.720 1.00 92.94 570 GLN A C 1
ATOM 4146 O O . GLN A 1 570 ? 18.523 22.827 -10.219 1.00 92.94 570 GLN A O 1
ATOM 4151 N N . GLY A 1 571 ? 17.323 21.633 -11.699 1.00 94.06 571 GLY A N 1
ATOM 4152 C CA . GLY A 1 571 ? 18.459 20.932 -12.293 1.00 94.06 571 GLY A CA 1
ATOM 4153 C C . GLY A 1 571 ? 19.406 21.873 -13.030 1.00 94.06 571 GLY A C 1
ATOM 4154 O O . GLY A 1 571 ? 20.617 21.763 -12.875 1.00 94.06 571 GLY A O 1
ATOM 4155 N N . ASP A 1 572 ? 18.864 22.831 -13.778 1.00 93.31 572 ASP A N 1
ATOM 4156 C CA . ASP A 1 572 ? 19.627 23.862 -14.481 1.00 93.31 572 ASP A CA 1
ATOM 4157 C C . ASP A 1 572 ? 20.466 24.688 -13.491 1.00 93.31 572 ASP A C 1
ATOM 4159 O O . ASP A 1 572 ? 21.685 24.777 -13.628 1.00 93.31 572 ASP A O 1
ATOM 4163 N N . VAL A 1 573 ? 19.834 25.187 -12.422 1.00 92.06 573 VAL A N 1
ATOM 4164 C CA . VAL A 1 573 ? 20.500 25.964 -11.361 1.00 92.06 573 VAL A CA 1
ATOM 4165 C C . VAL A 1 573 ? 21.557 25.136 -10.631 1.00 92.06 573 VAL A C 1
ATOM 4167 O O . VAL A 1 573 ? 22.663 25.618 -10.390 1.00 92.06 573 VAL A O 1
ATOM 4170 N N . LEU A 1 574 ? 21.245 23.884 -10.283 1.00 94.75 574 LEU A N 1
ATOM 4171 C CA . LEU A 1 574 ? 22.185 22.998 -9.596 1.00 94.75 574 LEU A CA 1
ATOM 4172 C C . LEU A 1 574 ? 23.442 22.765 -10.445 1.00 94.75 574 LEU A C 1
ATOM 4174 O O . LEU A 1 574 ? 24.557 22.779 -9.922 1.00 94.75 574 LEU A O 1
ATOM 4178 N N . MET A 1 575 ? 23.258 22.597 -11.756 1.00 94.19 575 MET A N 1
ATOM 4179 C CA . MET A 1 575 ? 24.320 22.261 -12.702 1.00 94.19 575 MET A CA 1
ATOM 4180 C C . MET A 1 575 ? 25.009 23.478 -13.333 1.00 94.19 575 MET A C 1
ATOM 4182 O O . MET A 1 575 ? 25.950 23.293 -14.108 1.00 94.19 575 MET A O 1
ATOM 4186 N N . GLY A 1 576 ? 24.571 24.700 -13.014 1.00 92.00 576 GLY A N 1
ATOM 4187 C CA . GLY A 1 576 ? 25.089 25.926 -13.626 1.00 92.00 576 GLY A CA 1
ATOM 4188 C C . GLY A 1 576 ? 24.815 25.989 -15.131 1.00 92.00 576 GLY A C 1
ATOM 4189 O O . GLY A 1 576 ? 25.686 26.376 -15.900 1.00 92.00 576 GLY A O 1
ATOM 4190 N N . GLN A 1 577 ? 23.650 25.519 -15.570 1.00 91.12 577 GLN A N 1
ATOM 4191 C CA . GLN A 1 577 ? 23.226 25.489 -16.972 1.00 91.12 577 GLN A CA 1
ATOM 4192 C C . GLN A 1 577 ? 22.032 26.425 -17.176 1.00 91.12 577 GLN A C 1
ATOM 4194 O O . GLN A 1 577 ? 21.309 26.719 -16.227 1.00 91.12 577 GLN A O 1
ATOM 4199 N N . ASN A 1 578 ? 21.796 26.860 -18.416 1.00 88.25 578 ASN A N 1
ATOM 4200 C CA . ASN A 1 578 ? 20.589 27.599 -18.813 1.00 88.25 578 ASN A CA 1
ATOM 4201 C C . ASN A 1 578 ? 20.292 28.856 -17.979 1.00 88.25 578 ASN A C 1
ATOM 4203 O O . ASN A 1 578 ? 19.133 29.202 -17.742 1.00 88.25 578 ASN A O 1
ATOM 4207 N N . ALA A 1 579 ? 21.347 29.552 -17.558 1.00 84.12 579 ALA A N 1
ATOM 4208 C CA . ALA A 1 579 ? 21.280 30.803 -16.820 1.00 84.12 579 ALA A CA 1
ATOM 4209 C C . ALA A 1 579 ? 22.067 31.892 -17.561 1.00 84.12 579 ALA A C 1
ATOM 4211 O O . ALA A 1 579 ? 23.155 31.637 -18.071 1.00 84.12 579 ALA A O 1
ATOM 4212 N N . PHE A 1 580 ? 21.511 33.103 -17.613 1.00 84.62 580 PHE A N 1
ATOM 4213 C CA . PHE A 1 580 ? 22.210 34.279 -18.138 1.00 84.62 580 PHE A CA 1
ATOM 4214 C C . PHE A 1 580 ? 23.155 34.843 -17.081 1.00 84.62 580 PHE A C 1
ATOM 4216 O O . PHE A 1 580 ? 22.845 34.796 -15.886 1.00 84.62 580 PHE A O 1
ATOM 4223 N N . PHE A 1 581 ? 24.274 35.410 -17.526 1.00 87.25 581 PHE A N 1
ATOM 4224 C CA . PHE A 1 581 ? 25.300 36.031 -16.684 1.00 87.25 581 PHE A CA 1
ATOM 4225 C C . PHE A 1 581 ? 25.997 35.068 -15.707 1.00 87.25 581 PHE A C 1
ATOM 4227 O O . PHE A 1 581 ? 26.607 35.503 -14.728 1.00 87.25 581 PHE A O 1
ATOM 4234 N N . VAL A 1 582 ? 25.906 33.761 -15.961 1.00 85.88 582 VAL A N 1
ATOM 4235 C CA . VAL A 1 582 ? 26.576 32.699 -15.204 1.00 85.88 582 VAL A CA 1
ATOM 4236 C C . VAL A 1 582 ? 27.411 31.881 -16.180 1.00 85.88 582 VAL A C 1
ATOM 4238 O O . VAL A 1 582 ? 26.923 31.485 -17.236 1.00 85.88 582 VAL A O 1
ATOM 4241 N N . GLU A 1 583 ? 28.668 31.611 -15.827 1.00 87.69 583 GLU A N 1
ATOM 4242 C CA . GLU A 1 583 ? 29.526 30.736 -16.627 1.00 87.69 583 GLU A CA 1
ATOM 4243 C C . GLU A 1 583 ? 28.914 29.329 -16.714 1.00 87.69 583 GLU A C 1
ATOM 4245 O O . GLU A 1 583 ? 28.597 28.705 -15.696 1.00 87.69 583 GLU A O 1
ATOM 4250 N N . ALA A 1 584 ? 28.741 28.822 -17.935 1.00 88.12 584 ALA A N 1
ATOM 4251 C CA . ALA A 1 584 ? 28.133 27.519 -18.159 1.00 88.12 584 ALA A CA 1
ATOM 4252 C C . ALA A 1 584 ? 28.947 26.405 -17.480 1.00 88.12 584 ALA A C 1
ATOM 4254 O O . ALA A 1 584 ? 30.138 26.230 -17.728 1.00 88.12 584 ALA A O 1
ATOM 4255 N N . GLY A 1 585 ? 28.285 25.613 -16.638 1.00 85.88 585 GLY A N 1
ATOM 4256 C CA . GLY A 1 585 ? 28.910 24.555 -15.847 1.00 85.88 585 GLY A CA 1
ATOM 4257 C C . GLY A 1 585 ? 29.444 25.000 -14.485 1.00 85.88 585 GLY A C 1
ATOM 4258 O O . GLY A 1 585 ? 29.940 24.146 -13.746 1.00 85.88 585 GLY A O 1
ATOM 4259 N N . ALA A 1 586 ? 29.298 26.276 -14.105 1.00 92.00 586 ALA A N 1
ATOM 4260 C CA . ALA A 1 586 ? 29.555 26.747 -12.745 1.00 92.00 586 ALA A CA 1
ATOM 4261 C C . ALA A 1 586 ? 28.496 26.190 -11.775 1.00 92.00 586 ALA A C 1
ATOM 4263 O O . ALA A 1 586 ? 27.512 26.849 -11.432 1.00 92.00 586 ALA A O 1
ATOM 4264 N N . ARG A 1 587 ? 28.672 24.925 -11.372 1.00 92.81 587 ARG A N 1
ATOM 4265 C CA . ARG A 1 587 ? 27.718 24.197 -10.527 1.00 92.81 587 ARG A CA 1
ATOM 4266 C C . ARG A 1 587 ? 27.523 24.886 -9.179 1.00 92.81 587 ARG A C 1
ATOM 4268 O O . ARG A 1 587 ? 28.459 25.421 -8.585 1.00 92.81 587 ARG A O 1
ATOM 4275 N N . SER A 1 588 ? 26.311 24.776 -8.643 1.00 92.75 588 SER A N 1
ATOM 4276 C CA . SER A 1 588 ? 26.034 25.163 -7.261 1.00 92.75 588 SER A CA 1
ATOM 4277 C C . SER A 1 588 ? 26.882 24.324 -6.293 1.00 92.75 588 SER A C 1
ATOM 4279 O O . SER A 1 588 ? 27.025 23.120 -6.514 1.00 92.75 588 SER A O 1
ATOM 4281 N N . PRO A 1 589 ? 27.353 24.878 -5.158 1.00 92.25 589 PRO A N 1
ATOM 4282 C CA . PRO A 1 589 ? 27.981 24.082 -4.102 1.00 92.25 589 PRO A CA 1
ATOM 4283 C C . PRO A 1 589 ? 27.111 22.911 -3.617 1.00 92.25 589 PRO A C 1
ATOM 4285 O O . PRO A 1 589 ? 27.641 21.877 -3.221 1.00 92.25 589 PRO A O 1
ATOM 4288 N N . HIS A 1 590 ? 25.780 23.021 -3.711 1.00 92.44 590 HIS A N 1
ATOM 4289 C CA . HIS A 1 590 ? 24.852 21.934 -3.377 1.00 92.44 590 HIS A CA 1
ATOM 4290 C C . HIS A 1 590 ? 25.001 20.700 -4.285 1.00 92.44 590 HIS A C 1
ATOM 4292 O O . HIS A 1 590 ? 24.631 19.604 -3.877 1.00 92.44 590 HIS A O 1
ATOM 4298 N N . ALA A 1 591 ? 25.588 20.838 -5.480 1.00 91.88 591 ALA A N 1
ATOM 4299 C CA . ALA A 1 591 ? 25.876 19.714 -6.373 1.00 91.88 591 ALA A CA 1
ATOM 4300 C C . ALA A 1 591 ? 27.001 18.797 -5.848 1.00 91.88 591 ALA A C 1
ATOM 4302 O O . ALA A 1 591 ? 27.232 17.742 -6.425 1.00 91.88 591 ALA A O 1
ATOM 4303 N N . SER A 1 592 ? 27.702 19.197 -4.778 1.00 89.38 592 SER A N 1
ATOM 4304 C CA . SER A 1 592 ? 28.732 18.388 -4.106 1.00 89.38 592 SER A CA 1
ATOM 4305 C C . SER A 1 592 ? 28.188 17.486 -2.988 1.00 89.38 592 SER A C 1
ATOM 4307 O O . SER A 1 592 ? 28.932 16.673 -2.440 1.00 89.38 592 SER A O 1
ATOM 4309 N N . LEU A 1 593 ? 26.902 17.613 -2.638 1.00 90.06 593 LEU A N 1
ATOM 4310 C CA . LEU A 1 593 ? 26.259 16.754 -1.645 1.00 90.06 593 LEU A CA 1
ATOM 4311 C C . LEU A 1 593 ? 26.026 15.349 -2.219 1.00 90.06 593 LEU A C 1
ATOM 4313 O O . LEU A 1 593 ? 25.563 15.203 -3.350 1.00 90.06 593 LEU A O 1
ATOM 4317 N N . ILE A 1 594 ? 26.294 14.314 -1.416 1.00 87.62 594 ILE A N 1
ATOM 4318 C CA . ILE A 1 594 ? 25.996 12.916 -1.768 1.00 87.62 594 ILE A CA 1
ATOM 4319 C C . ILE A 1 594 ? 24.492 12.779 -2.019 1.00 87.62 594 ILE A C 1
ATOM 4321 O O . ILE A 1 594 ? 23.702 13.117 -1.144 1.00 87.62 594 ILE A O 1
ATOM 4325 N N . ASP A 1 595 ? 24.105 12.272 -3.191 1.00 89.50 595 ASP A N 1
ATOM 4326 C CA . ASP A 1 595 ? 22.715 12.174 -3.670 1.00 89.50 595 ASP A CA 1
ATOM 4327 C C . ASP A 1 595 ? 21.975 13.511 -3.896 1.00 89.50 595 ASP A C 1
ATOM 4329 O O . ASP A 1 595 ? 20.778 13.514 -4.196 1.00 89.50 595 ASP A O 1
ATOM 4333 N N . THR A 1 596 ? 22.687 14.640 -3.833 1.00 93.69 596 THR A N 1
ATOM 4334 C CA . THR A 1 596 ? 22.233 15.998 -4.180 1.00 93.69 596 THR A CA 1
ATOM 4335 C C . THR A 1 596 ? 20.846 16.378 -3.641 1.00 93.69 596 THR A C 1
ATOM 4337 O O . THR A 1 596 ? 20.712 16.780 -2.488 1.00 93.69 596 THR A O 1
ATOM 4340 N N . CYS A 1 597 ? 19.798 16.289 -4.465 1.00 92.62 597 CYS A N 1
ATOM 4341 C CA . CYS A 1 597 ? 18.430 16.649 -4.096 1.00 92.62 597 CYS A CA 1
ATOM 4342 C C . CYS A 1 597 ? 17.915 15.812 -2.918 1.00 92.62 597 CYS A C 1
ATOM 4344 O O . CYS A 1 597 ? 17.216 16.331 -2.048 1.00 92.62 597 CYS A O 1
ATOM 4346 N N . VAL A 1 598 ? 18.267 14.526 -2.880 1.00 89.69 598 VAL A N 1
ATOM 4347 C CA . VAL A 1 598 ? 17.752 13.586 -1.879 1.00 89.69 598 VAL A CA 1
ATOM 4348 C C . VAL A 1 598 ? 18.259 13.938 -0.484 1.00 89.69 598 VAL A C 1
ATOM 4350 O O . VAL A 1 598 ? 17.495 13.801 0.452 1.00 89.69 598 VAL A O 1
ATOM 4353 N N . THR A 1 599 ? 19.471 14.483 -0.328 1.00 86.56 599 THR A N 1
ATOM 4354 C CA . THR A 1 599 ? 20.055 14.822 0.987 1.00 86.56 599 THR A CA 1
ATOM 4355 C C . THR A 1 599 ? 19.201 15.782 1.820 1.00 86.56 599 THR A C 1
ATOM 4357 O O . THR A 1 599 ? 19.245 15.740 3.049 1.00 86.56 599 THR A O 1
ATOM 4360 N N . CYS A 1 600 ? 18.496 16.701 1.155 1.00 87.31 600 CYS A N 1
ATOM 4361 C CA . CYS A 1 600 ? 17.748 17.777 1.808 1.00 87.31 600 CYS A CA 1
ATOM 4362 C C . CYS A 1 600 ? 16.232 17.590 1.719 1.00 87.31 600 CYS A C 1
ATOM 4364 O O . CYS A 1 600 ? 15.506 18.153 2.537 1.00 87.31 600 CYS A O 1
ATOM 4366 N N . HIS A 1 601 ? 15.752 16.873 0.701 1.00 87.81 601 HIS A N 1
ATOM 4367 C CA . HIS A 1 601 ? 14.324 16.746 0.410 1.00 87.81 601 HIS A CA 1
ATOM 4368 C C . HIS A 1 601 ? 13.735 15.382 0.790 1.00 87.81 601 HIS A C 1
ATOM 4370 O O . HIS A 1 601 ? 12.515 15.240 0.725 1.00 87.81 601 HIS A O 1
ATOM 4376 N N . MET A 1 602 ? 14.570 14.409 1.174 1.00 81.38 602 MET A N 1
ATOM 4377 C CA . MET A 1 602 ? 14.197 13.065 1.638 1.00 81.38 602 MET A CA 1
ATOM 4378 C C . MET A 1 602 ? 15.111 12.614 2.783 1.00 81.38 602 MET A C 1
ATOM 4380 O O . MET A 1 602 ? 14.753 11.618 3.452 1.00 81.38 602 MET A O 1
#

Sequence (602 aa):
MLKGKLKMGWGVLLLAGVLALFLLSACGKEEPTTTTTTTTTTTPATTTTTTTTPAATTTTPPAPVVLDLGAAQVSQPGGSVTIKVTPTINDKSTVQSIKWTQTAGPAAVLSADTTDTLQVTLASAEVYRDTLLEELSLADRVSVQGINPHALDGAEITTFQVAVTTSSGTYKKTVNVTATIPYAVSTGLANVPKGIPVLLNGKEQSGYDWAITGPAGSQATLSNAGTRNPSFTPDVVGKYTITEKSSNATVDVYAGTWAGAITGVDANGRPLAAGCTGCHNGTIAPDKFTAWKETGHAEIFTQNINDPNGHWSLSCAGCHTVGYNTEVDNGGFDEAVKAENWQVPPHGEVGLWNEIVKNYPNTAKLANIQCENCHGPNEGSTLHLNGKIDTSRVSLSADACGSCHGEPLRHGRYQQWAETKHAGVDTATTPERALSSASCARCHSGQGFLAWIKQGDLTKSILNASGNATATVADLAALGINANEVQPITCAVCHDPHDVGTTTGRPTAETRPTSANVRVMDVTALLPAGFQAKDVGKGALCITCHNTRNAIHGDDIAITSYGAPHTAAQGDVLMGQNAFFVEAGARSPHASLIDTCVTCHM

Secondary structure (DSSP, 8-state):
----------PPP---------------------------------------PPP----PPPPSEEEE--S-EEE-TT-EEEEE-EEEESS---EEEEEEEEEESS-PEEESTTSSEEEEEPPPHHHHHHHHHHHS---SS-EEPPB-HHHHHHHHEEEEEEEEEETTEEEEEEEEEEE--S---B---SEEETTS-EEEE--S-S---EEEEPSTT-----BTTTSSS-EE---SSEEEEEEETTTTEEEEEEEEB------EE-TTSPEE-HHHHTTTTTTSS---HHHHTTBHHHHHHHHHHH-TT----GGGHHHHBSS--TT--SS-HHHHHHHHT----SS--TTHHHHHHHH-HHHHHTBS--HHHHH---BSSSSTTSSS--GGG---STHHHHHHHSTTSS--HHHHHHTSGGG-GGGS-TTHHHHH-TTTHHHH-HHHHHHHGGGS-TTSPTT--SSS-PPPHHHHHHTT-STTT---S-HHHH--TTSSBS--S---STT-------SS-SS----TTSS---S-TTHHHHHHHSS--S---STTS--S--PPPPS--HHHHHHT-S-TTS-TT---GGGGSTTTHHHHH-